Protein AF-0000000080637945 (afdb_homodimer)

Solvent-accessible surface area (backbone atoms only — not comparable to full-atom values): 37541 Å² total; per-residue (Å²): 130,79,84,75,46,53,35,55,42,44,23,30,28,34,64,36,84,63,43,62,73,50,48,47,57,48,37,59,76,71,64,58,49,29,37,31,33,24,21,35,56,74,67,50,78,71,34,56,73,58,54,52,39,52,51,52,31,41,75,72,66,32,45,71,47,82,44,69,45,76,71,74,32,26,49,65,58,32,46,51,48,24,52,53,35,57,74,68,57,45,57,30,29,37,10,40,20,42,52,42,21,34,21,36,31,46,43,22,25,31,38,70,70,47,82,78,57,56,51,39,35,18,57,94,70,28,88,51,76,72,86,36,58,56,48,52,31,36,24,30,50,30,55,38,15,68,13,48,49,27,17,29,54,21,67,31,37,42,82,51,99,86,33,42,59,33,35,41,64,34,85,53,47,35,26,58,26,24,38,49,25,23,74,58,34,33,80,53,50,44,71,58,43,34,22,23,39,34,27,13,51,45,36,20,54,28,13,51,52,13,72,46,43,44,74,66,37,41,24,36,18,47,46,20,31,34,34,30,44,71,13,46,66,51,33,37,76,44,32,70,75,36,53,69,35,36,38,34,27,37,49,17,5,39,29,16,8,44,17,34,60,27,14,30,47,16,47,50,58,31,41,31,43,64,48,42,24,73,32,87,52,58,63,25,48,45,30,44,64,40,38,28,54,53,45,43,52,49,52,51,52,36,60,77,69,63,41,62,71,60,41,51,50,38,13,50,50,16,33,29,31,63,66,57,78,64,95,65,86,63,54,43,63,43,26,26,55,47,42,48,50,50,38,59,75,58,62,63,72,73,46,57,87,47,76,66,44,68,69,52,27,47,55,49,29,73,66,46,39,50,84,18,29,74,64,85,77,55,47,68,56,48,17,49,53,50,46,72,38,67,130,80,85,75,46,53,36,57,41,43,24,30,28,33,63,37,84,64,42,61,73,49,48,48,57,48,37,60,76,71,64,59,49,28,36,31,35,24,22,34,57,75,68,49,78,70,36,56,73,56,52,52,39,52,52,53,32,40,74,70,67,31,45,71,47,82,46,69,44,74,71,75,33,27,48,66,58,32,46,50,47,24,52,53,34,58,72,69,54,46,56,30,31,37,11,40,20,43,52,44,22,34,22,36,33,46,44,22,25,31,36,70,69,48,83,78,59,58,51,37,35,17,57,94,70,29,89,51,77,73,87,37,56,55,48,52,31,38,25,32,50,28,55,37,16,69,14,48,50,27,17,29,53,22,67,31,36,42,81,51,100,86,32,41,59,34,36,40,64,33,86,52,47,34,26,56,25,25,38,48,24,23,74,57,35,33,80,52,49,46,70,57,44,33,23,22,39,34,27,10,51,45,36,19,53,28,12,52,51,13,72,47,42,44,75,65,37,40,25,35,17,47,47,19,32,34,34,30,46,70,14,46,63,52,32,38,75,44,33,70,73,34,54,68,35,38,37,35,29,38,49,15,4,40,30,16,9,44,17,33,61,28,13,32,48,16,46,51,59,30,42,30,43,65,47,42,24,73,33,89,50,57,64,26,50,45,29,44,63,39,38,29,56,53,45,4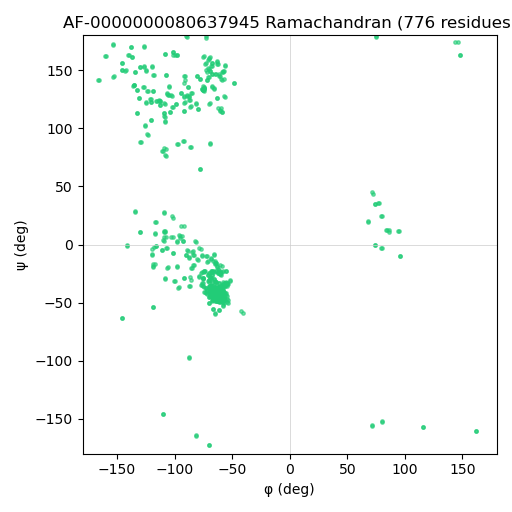4,51,48,51,52,51,36,60,76,69,64,41,62,71,61,41,51,50,37,13,51,51,16,33,30,30,63,66,55,78,62,95,66,86,62,55,41,64,44,27,26,52,48,42,47,50,49,38,59,74,57,63,62,72,72,46,57,89,47,76,67,44,70,68,52,26,48,55,48,29,72,64,46,38,49,85,16,28,73,63,86,77,53,48,69,58,47,18,50,53,50,46,73,39,66

pLDDT: mean 94.91, std 5.95, range [63.53, 98.94]

Nearest PDB structures (foldseek):
  5yvr-assembly1_A-2  TM=8.732E-01  e=3.210E-25  candidate division MSBL1 archaeon SCGC-AAA259E19
  5yvm-assembly1_A  TM=8.725E-01  e=4.340E-25  candidate division MSBL1 archaeon SCGC-AAA259E19
  6sci-assembly1_B  TM=8.553E-01  e=6.169E-25  Escherichia coli K-12
  6sci-assembly1_A  TM=8.808E-01  e=2.519E-24  Escherichia coli K-12
  8uhw-assembly1_E  TM=8.384E-01  e=1.005E-20  Acetivibrio thermocellus DSM 1313

Secondary structure (DSSP, 8-state):
-PPPPSB--B-EEEESTTGGGGHHHHHHHHT--EEEEEE-SHHHHT-HHHHHHHHHHHHTT-EEEEEE--SS--HHHHHHHHHHHHHHT-SEEEEEESHHHHHHHHHHHHHTTSSS-GGGGSTTT-S---------EEEEESSSSS-GGG-SEEEEEE-STT-EEEEEE-GGGS-SEEEE-GGGGTTS-HHHHHHHHHHHHHHHHHHHT-TT--HHHHHHHHHHHHHHHHHHHHHHHHTTT-HHHHHHHHHHHHHHHHHHHHH---HHHHHHHHHHHHSS--HHHHHHHHHHHHHHHHHHHHHHHT-HHHHHHHHHHHHHHH----SSPPPTTHHHHHHHHHHHHTT---SGGGT--HHHHHHHHHT---TT-SSPPPHHHHHHHHHTT-/-PPPPSB--B-EEEESTTGGGGHHHHHHHHT--EEEEEE-SHHHHT-HHHHHHHHHHHHTT-EEEEEE--SS--HHHHHHHHHHHHHHT-SEEEEEESHHHHHHHHHHHHHTTSSS-GGGGSTTT-S---------EEEEESSSSS-GGG-SEEEEEE-STT-EEEEEE-GGGS-SEEEE-GGGGTTS-HHHHHHHHHHHHHHHHHHHT-TT--HHHHHHHHHHHHHHHHHHHHHHHHTTT-HHHHHHHHHHHHHHHHHHHHH---HHHHHHHHHHHHSS--HHHHHHHHHHHHHHHHHHHHHHHT-HHHHHHHHHHHHHHH----SSPPPTTHHHHHHHHHHHHTT---SGGGT--HHHHHHHHHT---TT-SSPPPHHHHHHHHHTT-

Foldseek 3Di:
DDDADLFFDFAAEQADALSCLCVLVVCVVVVFQEEEEQEADPLVVPQVSVVVSVVVNVVVRHHYDYQHDDDAAALVSLVVSLVVCVVRVGQEYEFAEAQRRLLSSLSSQQVVVDPDTCQQCWPPRHDDHGPLHGHAYEYEYLAQAQLSLTAFWRWHWDADPPIFTTINGDSSSRHNYYYHHLSSNLPPALLRLLLRLLNLLQLLLFLCLFQSHDPVLVVLSLQLLLLSLPQSLVCSVPVNPCSPSSSSSNSSSNSSRSSCRNRNGFQQQLLLRVCVRHWVDDSSLSSLLLRLLVQVLLLVVCVVVVVVVSQQSLQSSLCSNNVDDDPDGGGSNSNSVSSVVSSVSSPRAFCVPTPQDLVNLLVSLVRGDGPGPNDDRDSVSSSVSNVVRD/DDDADLFFDFAAEQADALSCLCVLVVCVVVVFQEEEEQEADPLVVPQVSVVVSVVVNVVVRHHYDYDHDDDAAALVSLVVSLVVCVVRVGQEYEFAEAQRRLLSSLSSQQVVVDPDTCQQCWPPRHDDHGPLHGHAYEYEYLAQAQLSLTAFWRWHWDADPPIFTTINGDSNSRHNYYYHHLSSNLPPALLRLLLRLLNLLQLLLFLCLFQSHDPLLVVLSLQLLLLSLPQSLVCSVPVNPCSPSSSSSNSSSNSSRSSCRNRNGFQQQLLLRVCVRHWVDDSSLSSLLLRLLVQVLLLVVCVVVVVVVSQQSLQSSLCSNNVDDDPDGGGSNSNSVSSVVSSVSSPRAFCVPTPQDLVNLLVSLVRGDGPGPNDDRDSVSSSVSNVVRD

Radius of gyration: 26.05 Å; Cα contacts (8 Å, |Δi|>4): 1753; chains: 2; bounding box: 64×79×61 Å

Structure (mmCIF, N/CA/C/O backbone):
data_AF-0000000080637945-model_v1
#
loop_
_entity.id
_entity.type
_entity.pdbx_description
1 polymer 'Iron-containing alcohol dehydrogenase'
#
loop_
_atom_site.group_PDB
_atom_site.id
_atom_site.type_symbol
_atom_site.label_atom_id
_atom_site.label_alt_id
_atom_site.label_comp_id
_atom_site.label_asym_id
_atom_site.label_entity_id
_atom_site.label_seq_id
_atom_site.pdbx_PDB_ins_code
_atom_site.Cartn_x
_atom_site.Cartn_y
_atom_site.Cartn_z
_atom_site.occupancy
_atom_site.B_iso_or_equiv
_atom_site.auth_seq_id
_atom_site.auth_comp_id
_atom_site.auth_asym_id
_atom_site.auth_atom_id
_atom_site.pdbx_PDB_model_num
ATOM 1 N N . MET A 1 1 ? -9.68 14.914 -16.828 1 64.69 1 MET A N 1
ATOM 2 C CA . MET A 1 1 ? -9.297 14.484 -15.477 1 64.69 1 MET A CA 1
ATOM 3 C C . MET A 1 1 ? -8.594 13.133 -15.516 1 64.69 1 MET A C 1
ATOM 5 O O . MET A 1 1 ? -9.016 12.227 -16.234 1 64.69 1 MET A O 1
ATOM 9 N N . ALA A 1 2 ? -7.582 13.023 -14.758 1 72.81 2 ALA A N 1
ATOM 10 C CA . ALA A 1 2 ? -6.801 11.797 -14.719 1 72.81 2 ALA A CA 1
ATOM 11 C C . ALA A 1 2 ? -7.648 10.617 -14.25 1 72.81 2 ALA A C 1
ATOM 13 O O . ALA A 1 2 ? -8.57 10.789 -13.445 1 72.81 2 ALA A O 1
ATOM 14 N N . VAL A 1 3 ? -7.367 9.438 -14.82 1 85.81 3 VAL A N 1
ATOM 15 C CA . VAL A 1 3 ? -7.984 8.211 -14.32 1 85.81 3 VAL A CA 1
ATOM 16 C C . VAL A 1 3 ? -7.566 7.973 -12.875 1 85.81 3 VAL A C 1
ATOM 18 O O . VAL A 1 3 ? -6.375 7.867 -12.578 1 85.81 3 VAL A O 1
ATOM 21 N N . ARG A 1 4 ? -8.477 7.977 -11.984 1 89.5 4 ARG A N 1
ATOM 22 C CA . ARG A 1 4 ? -8.18 7.824 -10.562 1 89.5 4 ARG A CA 1
ATOM 23 C C . ARG A 1 4 ? -8.125 6.355 -10.172 1 89.5 4 ARG A C 1
ATOM 25 O O . ARG A 1 4 ? -9.078 5.605 -10.398 1 89.5 4 ARG A O 1
ATOM 32 N N . PRO A 1 5 ? -7.051 5.973 -9.609 1 96.56 5 PRO A N 1
ATOM 33 C CA . PRO A 1 5 ? -6.996 4.59 -9.125 1 96.56 5 PRO A CA 1
ATOM 34 C C . PRO A 1 5 ? -7.879 4.359 -7.906 1 96.56 5 PRO A C 1
ATOM 36 O O . PRO A 1 5 ? -8.172 5.301 -7.16 1 96.56 5 PRO A O 1
ATOM 39 N N . THR A 1 6 ? -8.352 3.135 -7.75 1 97 6 THR A N 1
ATOM 40 C CA . THR A 1 6 ? -9.062 2.734 -6.543 1 97 6 THR A CA 1
ATOM 41 C C . THR A 1 6 ? -8.148 2.816 -5.324 1 97 6 THR A C 1
ATOM 43 O O . THR A 1 6 ? -8.578 3.256 -4.254 1 97 6 THR A O 1
ATOM 46 N N . VAL A 1 7 ? -6.941 2.352 -5.438 1 97.12 7 VAL A N 1
ATOM 47 C CA . VAL A 1 7 ? -5.891 2.451 -4.426 1 97.12 7 VAL A CA 1
ATOM 48 C C . VAL A 1 7 ? -4.656 3.115 -5.027 1 97.12 7 VAL A C 1
ATOM 50 O O . VAL A 1 7 ? -4.102 2.631 -6.02 1 97.12 7 VAL A O 1
ATOM 53 N N . ALA A 1 8 ? -4.223 4.184 -4.473 1 96.88 8 ALA A N 1
ATOM 54 C CA . ALA A 1 8 ? -3.059 4.914 -4.965 1 96.88 8 ALA A CA 1
ATOM 55 C C . ALA A 1 8 ? -1.78 4.102 -4.77 1 96.88 8 ALA A C 1
ATOM 57 O O . ALA A 1 8 ? -1.726 3.217 -3.91 1 96.88 8 ALA A O 1
ATOM 58 N N . ARG A 1 9 ? -0.799 4.418 -5.586 1 97.12 9 ARG A N 1
ATOM 59 C CA . ARG A 1 9 ? 0.52 3.84 -5.352 1 97.12 9 ARG A CA 1
ATOM 60 C C . ARG A 1 9 ? 1.089 4.301 -4.012 1 97.12 9 ARG A C 1
ATOM 62 O O . ARG A 1 9 ? 0.652 5.312 -3.461 1 97.12 9 ARG A O 1
ATOM 69 N N . THR A 1 10 ? 1.975 3.578 -3.477 1 98.19 10 THR A N 1
ATOM 70 C CA . THR A 1 10 ? 2.68 3.957 -2.256 1 98.19 10 THR A CA 1
ATOM 71 C C . THR A 1 10 ? 4.184 4.055 -2.508 1 98.19 10 THR A C 1
ATOM 73 O O . THR A 1 10 ? 4.699 3.457 -3.455 1 98.19 10 THR A O 1
ATOM 76 N N . PRO A 1 11 ? 4.914 4.871 -1.753 1 98.06 11 PRO A N 1
ATOM 77 C CA . PRO A 1 11 ? 6.375 4.938 -1.888 1 98.06 11 PRO A CA 1
ATOM 78 C C . PRO A 1 11 ? 7.066 3.67 -1.393 1 98.06 11 PRO A C 1
ATOM 80 O O . PRO A 1 11 ? 6.445 2.84 -0.726 1 98.06 11 PRO A O 1
ATOM 83 N N . GLU A 1 12 ? 8.32 3.494 -1.839 1 97.5 12 GLU A N 1
ATOM 84 C CA . GLU A 1 12 ? 9.195 2.615 -1.062 1 97.5 12 GLU A CA 1
ATOM 85 C C . GLU A 1 12 ? 9.344 3.117 0.371 1 97.5 12 GLU A C 1
ATOM 87 O O . GLU A 1 12 ? 9.906 4.195 0.599 1 97.5 12 GLU A O 1
ATOM 92 N N . LEU A 1 13 ? 8.844 2.371 1.305 1 98.62 13 LEU A N 1
ATOM 93 C CA . LEU A 1 13 ? 8.859 2.83 2.689 1 98.62 13 LEU A CA 1
ATOM 94 C C . LEU A 1 13 ? 10.023 2.203 3.453 1 98.62 13 LEU A C 1
ATOM 96 O O . LEU A 1 13 ? 10.148 0.979 3.508 1 98.62 13 LEU A O 1
ATOM 100 N N . TYR A 1 14 ? 10.859 3.004 3.959 1 98.44 14 TYR A N 1
ATOM 101 C CA . TYR A 1 14 ? 11.883 2.619 4.922 1 98.44 14 TYR A CA 1
ATOM 102 C C . TYR A 1 14 ? 11.508 3.062 6.328 1 98.44 14 TYR A C 1
ATOM 104 O O . TYR A 1 14 ? 11.461 4.258 6.621 1 98.44 14 TYR A O 1
ATOM 112 N N . ALA A 1 15 ? 11.266 2.131 7.199 1 98.56 15 ALA A N 1
ATOM 113 C CA . ALA A 1 15 ? 10.719 2.459 8.516 1 98.56 15 ALA A CA 1
ATOM 114 C C . ALA A 1 15 ? 11.492 1.744 9.617 1 98.56 15 ALA A C 1
ATOM 116 O O . ALA A 1 15 ? 11.805 0.558 9.5 1 98.56 15 ALA A O 1
ATOM 117 N N . GLY A 1 16 ? 11.836 2.482 10.625 1 97.88 16 GLY A N 1
ATOM 118 C CA . GLY A 1 16 ? 12.516 1.916 11.773 1 97.88 16 GLY A CA 1
ATOM 119 C C . GLY A 1 16 ? 13.484 2.881 12.43 1 97.88 16 GLY A C 1
ATOM 120 O O . GLY A 1 16 ? 13.844 3.9 11.836 1 97.88 16 GLY A O 1
ATOM 121 N N . GLU A 1 17 ? 13.867 2.553 13.672 1 97.31 17 GLU A N 1
ATOM 122 C CA . GLU A 1 17 ? 14.82 3.373 14.414 1 97.31 17 GLU A CA 1
ATOM 123 C C . GLU A 1 17 ? 16.156 3.459 13.68 1 97.31 17 GLU A C 1
ATOM 125 O O . GLU A 1 17 ? 16.797 2.438 13.43 1 97.31 17 GLU A O 1
ATOM 130 N N . GLY A 1 18 ? 16.516 4.641 13.25 1 97.12 18 GLY A N 1
ATOM 131 C CA . GLY A 1 18 ? 17.797 4.871 12.609 1 97.12 18 GLY A CA 1
ATOM 132 C C . GLY A 1 18 ? 17.797 4.547 11.133 1 97.12 18 GLY A C 1
ATOM 133 O O . GLY A 1 18 ? 18.859 4.531 10.492 1 97.12 18 GLY A O 1
ATOM 134 N N . VAL A 1 19 ? 16.672 4.367 10.602 1 97.56 19 VAL A N 1
ATOM 135 C CA . VAL A 1 19 ? 16.562 3.855 9.242 1 97.56 19 VAL A CA 1
ATOM 136 C C . VAL A 1 19 ? 17.094 4.891 8.258 1 97.56 19 VAL A C 1
ATOM 138 O O . VAL A 1 19 ? 17.531 4.543 7.156 1 97.56 19 VAL A O 1
ATOM 141 N N . PHE A 1 20 ? 17.125 6.168 8.594 1 97.44 20 PHE A N 1
ATOM 142 C CA . PHE A 1 20 ? 17.594 7.211 7.684 1 97.44 20 PHE A CA 1
ATOM 143 C C . PHE A 1 20 ? 19.062 7.031 7.363 1 97.44 20 PHE A C 1
ATOM 145 O O . PHE A 1 20 ? 19.562 7.598 6.391 1 97.44 20 PHE A O 1
ATOM 152 N N . ASP A 1 21 ? 19.781 6.238 8.133 1 96.38 21 ASP A N 1
ATOM 153 C CA . ASP A 1 21 ? 21.188 5.922 7.879 1 96.38 21 ASP A CA 1
ATOM 154 C C . ASP A 1 21 ? 21.359 5.238 6.523 1 96.38 21 ASP A C 1
ATOM 156 O O . ASP A 1 21 ? 22.453 5.188 5.98 1 96.38 21 ASP A O 1
ATOM 160 N N . LEU A 1 22 ? 20.297 4.73 5.98 1 97 22 LEU A N 1
ATOM 161 C CA . LEU A 1 22 ? 20.328 4.051 4.691 1 97 22 LEU A CA 1
ATOM 162 C C . LEU A 1 22 ? 20.328 5.059 3.545 1 97 22 LEU A C 1
ATOM 164 O O . LEU A 1 22 ? 20.594 4.699 2.395 1 97 22 LEU A O 1
ATOM 168 N N . PHE A 1 23 ? 20.031 6.34 3.816 1 97.75 23 PHE A N 1
ATOM 169 C CA . PHE A 1 23 ? 19.781 7.344 2.787 1 97.75 23 PHE A CA 1
ATOM 170 C C . PHE A 1 23 ? 21 7.508 1.889 1 97.75 23 PHE A C 1
ATOM 172 O O . PHE A 1 23 ? 20.875 7.512 0.662 1 97.75 23 PHE A O 1
ATOM 179 N N . PRO A 1 24 ? 22.266 7.617 2.43 1 97.88 24 PRO A N 1
ATOM 180 C CA . PRO A 1 24 ? 23.422 7.746 1.552 1 97.88 24 PRO A CA 1
ATOM 181 C C . PRO A 1 24 ? 23.562 6.578 0.581 1 97.88 24 PRO A C 1
ATOM 183 O O . PRO A 1 24 ? 23.922 6.777 -0.583 1 97.88 24 PRO A O 1
ATOM 186 N N . ARG A 1 25 ? 23.281 5.398 1.055 1 96.56 25 ARG A N 1
ATOM 187 C CA . ARG A 1 25 ? 23.359 4.223 0.193 1 96.56 25 ARG A CA 1
ATOM 188 C C . ARG A 1 25 ? 22.312 4.293 -0.915 1 96.56 25 ARG A C 1
ATOM 190 O O . ARG A 1 25 ? 22.578 3.902 -2.053 1 96.56 25 ARG A O 1
ATOM 197 N N . LEU A 1 26 ? 21.094 4.711 -0.559 1 96.5 26 LEU A N 1
ATOM 198 C CA . LEU A 1 26 ? 20.047 4.871 -1.56 1 96.5 26 LEU A CA 1
ATOM 199 C C . LEU A 1 26 ? 20.469 5.879 -2.627 1 96.5 26 LEU A C 1
ATOM 201 O O . LEU A 1 26 ? 20.25 5.648 -3.82 1 96.5 26 LEU A O 1
ATOM 205 N N . VAL A 1 27 ? 21.047 6.996 -2.195 1 97.44 27 VAL A N 1
ATOM 206 C CA . VAL A 1 27 ? 21.516 8.031 -3.107 1 97.44 27 VAL A CA 1
ATOM 207 C C . VAL A 1 27 ? 22.531 7.441 -4.082 1 97.44 27 VAL A C 1
ATOM 209 O O . VAL A 1 27 ? 22.453 7.676 -5.289 1 97.44 27 VAL A O 1
ATOM 212 N N . ALA A 1 28 ? 23.422 6.691 -3.564 1 95.69 28 ALA A N 1
ATOM 213 C CA . ALA A 1 28 ? 24.453 6.059 -4.383 1 95.69 28 ALA A CA 1
ATOM 214 C C . ALA A 1 28 ? 23.828 5.078 -5.379 1 95.69 28 ALA A C 1
ATOM 216 O O . ALA A 1 28 ? 24.188 5.07 -6.555 1 95.69 28 ALA A O 1
ATOM 217 N N . GLU A 1 29 ? 22.953 4.25 -4.879 1 93.25 29 GLU A N 1
ATOM 218 C CA . GLU A 1 29 ? 22.297 3.238 -5.703 1 93.25 29 GLU A CA 1
ATOM 219 C C . GLU A 1 29 ? 21.531 3.875 -6.859 1 93.25 29 GLU A C 1
ATOM 221 O O . GLU A 1 29 ? 21.516 3.34 -7.969 1 93.25 29 GLU A O 1
ATOM 226 N N . ARG A 1 30 ? 20.875 5.055 -6.598 1 93.62 30 ARG A N 1
ATOM 227 C CA . ARG A 1 30 ? 20.062 5.727 -7.605 1 93.62 30 ARG A CA 1
ATOM 228 C C . ARG A 1 30 ? 20.922 6.582 -8.523 1 93.62 30 ARG A C 1
ATOM 230 O O . ARG A 1 30 ? 20.453 7.043 -9.57 1 93.62 30 ARG A O 1
ATOM 237 N N . GLY A 1 31 ? 22.109 6.879 -8.117 1 94.56 31 GLY A N 1
ATOM 238 C CA . GLY A 1 31 ? 23.031 7.652 -8.922 1 94.56 31 GLY A CA 1
ATOM 239 C C . GLY A 1 31 ? 22.75 9.141 -8.891 1 94.56 31 GLY A C 1
ATOM 240 O O . GLY A 1 31 ? 23.078 9.859 -9.844 1 94.56 31 GLY A O 1
ATOM 241 N N . TRP A 1 32 ? 22.109 9.617 -7.836 1 96.94 32 TRP A N 1
ATOM 242 C CA . TRP A 1 32 ? 21.828 11.039 -7.715 1 96.94 32 TRP A CA 1
ATOM 243 C C . TRP A 1 32 ? 23.094 11.82 -7.367 1 96.94 32 TRP A C 1
ATOM 245 O O . TRP A 1 32 ? 23.859 11.414 -6.48 1 96.94 32 TRP A O 1
ATOM 255 N N . ARG A 1 33 ? 23.375 12.938 -8.039 1 98 33 ARG A N 1
ATOM 256 C CA . ARG A 1 33 ? 24.578 13.727 -7.809 1 98 33 ARG A CA 1
ATOM 257 C C . ARG A 1 33 ? 24.219 15.141 -7.348 1 98 33 ARG A C 1
ATOM 259 O O . ARG A 1 33 ? 25.062 15.844 -6.785 1 98 33 ARG A O 1
ATOM 266 N N . ARG A 1 34 ? 22.984 15.625 -7.57 1 98.69 34 ARG A N 1
ATOM 267 C CA . ARG A 1 34 ? 22.516 16.953 -7.191 1 98.69 34 ARG A CA 1
ATOM 268 C C . ARG A 1 34 ? 21.156 16.875 -6.484 1 98.69 34 ARG A C 1
ATOM 270 O O . ARG A 1 34 ? 20.156 16.547 -7.105 1 98.69 34 ARG A O 1
ATOM 277 N N . ILE A 1 35 ? 21.172 17.219 -5.219 1 98.69 35 ILE A N 1
ATOM 278 C CA . ILE A 1 35 ? 20 17.062 -4.375 1 98.69 35 ILE A CA 1
ATOM 279 C C . ILE A 1 35 ? 19.469 18.438 -3.979 1 98.69 35 ILE A C 1
ATOM 281 O O . ILE A 1 35 ? 20.219 19.266 -3.441 1 98.69 35 ILE A O 1
ATOM 285 N N . PHE A 1 36 ? 18.203 18.703 -4.285 1 98.88 36 PHE A N 1
ATOM 286 C CA . PHE A 1 36 ? 17.5 19.875 -3.75 1 98.88 36 PHE A CA 1
ATOM 287 C C . PHE A 1 36 ? 16.781 19.516 -2.457 1 98.88 36 PHE A C 1
ATOM 289 O O . PHE A 1 36 ? 15.805 18.766 -2.469 1 98.88 36 PHE A O 1
ATOM 296 N N . LEU A 1 37 ? 17.219 20.125 -1.347 1 98.5 37 LEU A N 1
ATOM 297 C CA . LEU A 1 37 ? 16.797 19.719 -0.01 1 98.5 37 LEU A CA 1
ATOM 298 C C . LEU A 1 37 ? 15.859 20.75 0.604 1 98.5 37 LEU A C 1
ATOM 300 O O . LEU A 1 37 ? 16.297 21.828 1.021 1 98.5 37 LEU A O 1
ATOM 304 N N . CYS A 1 38 ? 14.578 20.406 0.664 1 98.25 38 CYS A N 1
ATOM 305 C CA . CYS A 1 38 ? 13.602 21.234 1.367 1 98.25 38 CYS A CA 1
ATOM 306 C C . CYS A 1 38 ? 13.562 20.891 2.852 1 98.25 38 CYS A C 1
ATOM 308 O O . CYS A 1 38 ? 13.438 19.719 3.221 1 98.25 38 CYS A O 1
ATOM 310 N N . THR A 1 39 ? 13.648 21.891 3.729 1 96.69 39 THR A N 1
ATOM 311 C CA . THR A 1 39 ? 13.695 21.641 5.164 1 96.69 39 THR A CA 1
ATOM 312 C C . THR A 1 39 ? 12.844 22.656 5.922 1 96.69 39 THR A C 1
ATOM 314 O O . THR A 1 39 ? 12.445 23.672 5.367 1 96.69 39 THR A O 1
ATOM 317 N N . GLY A 1 40 ? 12.586 22.266 7.137 1 90.19 40 GLY A N 1
ATOM 318 C CA . GLY A 1 40 ? 12.141 23.297 8.047 1 90.19 40 GLY A CA 1
ATOM 319 C C . GLY A 1 40 ? 13.234 24.281 8.422 1 90.19 40 GLY A C 1
ATOM 320 O O . GLY A 1 40 ? 14.352 24.203 7.906 1 90.19 40 GLY A O 1
ATOM 321 N N . MET A 1 41 ? 12.953 25.109 9.305 1 86.19 41 MET A N 1
ATOM 322 C CA . MET A 1 41 ? 13.906 26.141 9.695 1 86.19 41 MET A CA 1
ATOM 323 C C . MET A 1 41 ? 14.844 25.641 10.789 1 86.19 41 MET A C 1
ATOM 325 O O . MET A 1 41 ? 15.688 24.766 10.547 1 86.19 41 MET A O 1
ATOM 329 N N . SER A 1 42 ? 14.578 25.938 11.992 1 74.69 42 SER A N 1
ATOM 330 C CA . SER A 1 42 ? 15.508 25.672 13.086 1 74.69 42 SER A CA 1
ATOM 331 C C . SER A 1 42 ? 15.508 24.203 13.461 1 74.69 42 SER A C 1
ATOM 333 O O . SER A 1 42 ? 16.531 23.672 13.898 1 74.69 42 SER A O 1
ATOM 335 N N . SER A 1 43 ? 14.516 23.547 13.188 1 75 43 SER A N 1
ATOM 336 C CA . SER A 1 43 ? 14.422 22.156 13.586 1 75 43 SER A CA 1
ATOM 337 C C . SER A 1 43 ? 15.383 21.281 12.773 1 75 43 SER A C 1
ATOM 339 O O . SER A 1 43 ? 15.867 20.266 13.266 1 75 43 SER A O 1
ATOM 341 N N . PHE A 1 44 ? 15.68 21.75 11.68 1 81.12 44 PHE A N 1
ATOM 342 C CA . PHE A 1 44 ? 16.547 21 10.781 1 81.12 44 PHE A CA 1
ATOM 343 C C . PHE A 1 44 ? 17.969 20.922 11.32 1 81.12 44 PHE A C 1
ATOM 345 O O . PHE A 1 44 ? 18.609 19.875 11.266 1 81.12 44 PHE A O 1
ATOM 352 N N . ASP A 1 45 ? 18.391 21.969 11.914 1 81.56 45 ASP A N 1
ATOM 353 C CA . ASP A 1 45 ? 19.766 22.047 12.383 1 81.56 45 ASP A CA 1
ATOM 354 C C . ASP A 1 45 ? 20.016 21.078 13.531 1 81.56 45 ASP A C 1
ATOM 356 O O . ASP A 1 45 ? 21.141 20.625 13.727 1 81.56 45 ASP A O 1
ATOM 360 N N . GLY A 1 46 ? 19 20.703 14.195 1 83.12 46 GLY A N 1
ATOM 361 C CA . GLY A 1 46 ? 19.125 19.828 15.344 1 83.12 46 GLY A CA 1
ATOM 362 C C . GLY A 1 46 ? 18.969 18.359 14.992 1 83.12 46 GLY A C 1
ATOM 363 O O . GLY A 1 46 ? 19.125 17.484 15.852 1 83.12 46 GLY A O 1
ATOM 364 N N . LEU A 1 47 ? 18.812 18.094 13.773 1 91.5 47 LEU A N 1
ATOM 365 C CA . LEU A 1 47 ? 18.609 16.703 13.352 1 91.5 47 LEU A CA 1
ATOM 366 C C . LEU A 1 47 ? 19.922 16.047 12.977 1 91.5 47 LEU A C 1
ATOM 368 O O . LEU A 1 47 ? 20.25 15.922 11.789 1 91.5 47 LEU A O 1
ATOM 372 N N . GLU A 1 48 ? 20.562 15.484 13.867 1 89.81 48 GLU A N 1
ATOM 373 C CA . GLU A 1 48 ? 21.922 14.969 13.711 1 89.81 48 GLU A CA 1
ATOM 374 C C . GLU A 1 48 ? 21.969 13.859 12.664 1 89.81 48 GLU A C 1
ATOM 376 O O . GLU A 1 48 ? 22.891 13.812 11.844 1 89.81 48 GLU A O 1
ATOM 381 N N . PRO A 1 49 ? 20.984 12.938 12.711 1 92.12 49 PRO A N 1
ATOM 382 C CA . PRO A 1 49 ? 21.031 11.891 11.688 1 92.12 49 PRO A CA 1
ATOM 383 C C . PRO A 1 49 ? 21.016 12.461 10.266 1 92.12 49 PRO A C 1
ATOM 385 O O . PRO A 1 49 ? 21.672 11.906 9.375 1 92.12 49 PRO A O 1
ATOM 388 N N . VAL A 1 50 ? 20.328 13.523 10.07 1 94.5 50 VAL A N 1
ATOM 389 C CA . VAL A 1 50 ? 20.25 14.141 8.75 1 94.5 50 VAL A CA 1
ATOM 390 C C . VAL A 1 50 ? 21.578 14.82 8.422 1 94.5 50 VAL A C 1
ATOM 392 O O . VAL A 1 50 ? 22.078 14.695 7.305 1 94.5 50 VAL A O 1
ATOM 395 N N . GLN A 1 51 ? 22.125 15.484 9.406 1 94.56 51 GLN A N 1
ATOM 396 C CA . GLN A 1 51 ? 23.406 16.156 9.203 1 94.56 51 GLN A CA 1
ATOM 397 C C . GLN A 1 51 ? 24.5 15.148 8.844 1 94.56 51 GLN A C 1
ATOM 399 O O . GLN A 1 51 ? 25.312 15.391 7.957 1 94.56 51 GLN A O 1
ATOM 404 N N . GLU A 1 52 ? 24.5 14.062 9.531 1 95.38 52 GLU A N 1
ATOM 405 C CA . GLU A 1 52 ? 25.484 13.016 9.281 1 95.38 52 GLU A CA 1
ATOM 406 C C . GLU A 1 52 ? 25.344 12.453 7.867 1 95.38 52 GLU A C 1
ATOM 408 O O . GLU A 1 52 ? 26.328 12.227 7.176 1 95.38 52 GLU A O 1
ATOM 413 N N . ALA A 1 53 ? 24.125 12.188 7.48 1 96 53 ALA A N 1
ATOM 414 C CA . ALA A 1 53 ? 23.859 11.672 6.141 1 96 53 ALA A CA 1
ATOM 415 C C . ALA A 1 53 ? 24.344 12.648 5.074 1 96 53 ALA A C 1
ATOM 417 O O . ALA A 1 53 ? 24.891 12.242 4.055 1 96 53 ALA A O 1
ATOM 418 N N . LEU A 1 54 ? 24.094 13.938 5.301 1 95.69 54 LEU A N 1
ATOM 419 C CA . LEU A 1 54 ? 24.484 14.961 4.34 1 95.69 54 LEU A CA 1
ATOM 420 C C . LEU A 1 54 ? 26 15.047 4.227 1 95.69 54 LEU A C 1
ATOM 422 O O . LEU A 1 54 ? 26.531 15.203 3.125 1 95.69 54 LEU A O 1
ATOM 426 N N . ARG A 1 55 ? 26.688 14.914 5.348 1 96.38 55 ARG A N 1
ATOM 427 C CA . ARG A 1 55 ? 28.141 14.898 5.316 1 96.38 55 ARG A CA 1
ATOM 428 C C . ARG A 1 55 ? 28.656 13.711 4.52 1 96.38 55 ARG A C 1
ATOM 430 O O . ARG A 1 55 ? 29.609 13.844 3.736 1 96.38 55 ARG A O 1
ATOM 437 N N . GLU A 1 56 ? 28.031 12.625 4.738 1 96.94 56 GLU A N 1
ATOM 438 C CA . GLU A 1 56 ? 28.438 11.406 4.047 1 96.94 56 GLU A CA 1
ATOM 439 C C . GLU A 1 56 ? 28.25 11.531 2.539 1 96.94 56 GLU A C 1
ATOM 441 O O . GLU A 1 56 ? 29.125 11.156 1.759 1 96.94 56 GLU A O 1
ATOM 446 N N . ILE A 1 57 ? 27.125 12.047 2.104 1 97 57 ILE A N 1
ATOM 447 C CA . ILE A 1 57 ? 26.875 12.133 0.668 1 97 57 ILE A CA 1
ATOM 448 C C . ILE A 1 57 ? 27.797 13.188 0.05 1 97 57 ILE A C 1
ATOM 450 O O . ILE A 1 57 ? 28.234 13.047 -1.096 1 97 57 ILE A O 1
ATOM 454 N N . GLU A 1 58 ? 28.094 14.211 0.825 1 96.69 58 GLU A N 1
ATOM 455 C CA . GLU A 1 58 ? 29.047 15.211 0.354 1 96.69 58 GLU A CA 1
ATOM 456 C C . GLU A 1 58 ? 30.438 14.602 0.129 1 96.69 58 GLU A C 1
ATOM 458 O O . GLU A 1 58 ? 31.094 14.891 -0.871 1 96.69 58 GLU A O 1
ATOM 463 N N . ARG A 1 59 ? 30.812 13.805 0.987 1 96.88 59 ARG A N 1
ATOM 464 C CA . ARG A 1 59 ? 32.094 13.133 0.882 1 96.88 59 ARG A CA 1
ATOM 465 C C . ARG A 1 59 ? 32.156 12.242 -0.358 1 96.88 59 ARG A C 1
ATOM 467 O O . ARG A 1 59 ? 33.219 12.031 -0.926 1 96.88 59 ARG A O 1
ATOM 474 N N . ASN A 1 60 ? 31.016 11.875 -0.751 1 96.62 60 ASN A N 1
ATOM 475 C CA . ASN A 1 60 ? 30.922 11 -1.918 1 96.62 60 ASN A CA 1
ATOM 476 C C . ASN A 1 60 ? 30.688 11.797 -3.197 1 96.62 60 ASN A C 1
ATOM 478 O O . ASN A 1 60 ? 30.328 11.227 -4.23 1 96.62 60 ASN A O 1
ATOM 482 N N . GLY A 1 61 ? 30.719 13.102 -3.129 1 97.75 61 GLY A N 1
ATOM 483 C CA . GLY A 1 61 ? 30.703 13.945 -4.312 1 97.75 61 GLY A CA 1
ATOM 484 C C . GLY A 1 61 ? 29.312 14.414 -4.695 1 97.75 61 GLY A C 1
ATOM 485 O O . GLY A 1 61 ? 29.094 14.883 -5.812 1 97.75 61 GLY A O 1
ATOM 486 N N . VAL A 1 62 ? 28.391 14.219 -3.822 1 98.38 62 VAL A N 1
ATOM 487 C CA . VAL A 1 62 ? 27.031 14.648 -4.086 1 98.38 62 VAL A CA 1
ATOM 488 C C . VAL A 1 62 ? 26.844 16.094 -3.613 1 98.38 62 VAL A C 1
ATOM 490 O O . VAL A 1 62 ? 27.203 16.438 -2.486 1 98.38 62 VAL A O 1
ATOM 493 N N . GLU A 1 63 ? 26.328 16.953 -4.484 1 98.31 63 GLU A N 1
ATOM 494 C CA . GLU A 1 63 ? 26.016 18.328 -4.145 1 98.31 63 GLU A CA 1
ATOM 495 C C . GLU A 1 63 ? 24.578 18.469 -3.656 1 98.31 63 GLU A C 1
ATOM 497 O O . GLU A 1 63 ? 23.703 17.719 -4.098 1 98.31 63 GLU A O 1
ATOM 502 N N . TRP A 1 64 ? 24.391 19.359 -2.732 1 97.69 64 TRP A N 1
ATOM 503 C CA . TRP A 1 64 ? 23.031 19.625 -2.299 1 97.69 64 TRP A CA 1
ATOM 504 C C . TRP A 1 64 ? 22.844 21.094 -1.933 1 97.69 64 TRP A C 1
ATOM 506 O O . TRP A 1 64 ? 23.812 21.766 -1.58 1 97.69 64 TRP A O 1
ATOM 516 N N . GLU A 1 65 ? 21.656 21.609 -2.113 1 97.88 65 GLU A N 1
ATOM 517 C CA . GLU A 1 65 ? 21.25 22.953 -1.736 1 97.88 65 GLU A CA 1
ATOM 518 C C . GLU A 1 65 ? 20.047 22.938 -0.808 1 97.88 65 GLU A C 1
ATOM 520 O O . GLU A 1 65 ? 19.047 22.266 -1.086 1 97.88 65 GLU A O 1
ATOM 525 N N . ARG A 1 66 ? 20.156 23.703 0.263 1 97.25 66 ARG A N 1
ATOM 526 C CA . ARG A 1 66 ? 19.062 23.766 1.229 1 97.25 66 ARG A CA 1
ATOM 527 C C . ARG A 1 66 ? 18.062 24.859 0.846 1 97.25 66 ARG A C 1
ATOM 529 O O . ARG A 1 66 ? 18.453 25.953 0.455 1 97.25 66 ARG A O 1
ATOM 536 N N . TYR A 1 67 ? 16.797 24.516 0.938 1 97.44 67 TYR A N 1
ATOM 537 C CA . TYR A 1 67 ? 15.695 25.453 0.785 1 97.44 67 TYR A CA 1
ATOM 538 C C . TYR A 1 67 ? 14.797 25.453 2.014 1 97.44 67 TYR A C 1
ATOM 540 O O . TYR A 1 67 ? 13.859 24.656 2.096 1 97.44 67 TYR A O 1
ATOM 548 N N . PRO A 1 68 ? 14.992 26.344 2.979 1 96 68 PRO A N 1
ATOM 549 C CA . PRO A 1 68 ? 14.188 26.375 4.203 1 96 68 PRO A CA 1
ATOM 550 C C . PRO A 1 68 ? 12.781 26.938 3.973 1 96 68 PRO A C 1
ATOM 552 O O . PRO A 1 68 ? 12.625 27.938 3.268 1 96 68 PRO A O 1
ATOM 555 N N . ILE A 1 69 ? 11.852 26.234 4.48 1 93 69 ILE A N 1
ATOM 556 C CA . ILE A 1 69 ? 10.453 26.625 4.328 1 93 69 ILE A CA 1
ATOM 557 C C . ILE A 1 69 ? 9.922 27.188 5.641 1 93 69 ILE A C 1
ATOM 559 O O . ILE A 1 69 ? 10.062 26.578 6.695 1 93 69 ILE A O 1
ATOM 563 N N . HIS A 1 70 ? 9.328 28.391 5.488 1 84 70 HIS A N 1
ATOM 564 C CA . HIS A 1 70 ? 8.734 29.047 6.652 1 84 70 HIS A CA 1
ATOM 565 C C . HIS A 1 70 ? 7.211 29.031 6.582 1 84 70 HIS A C 1
ATOM 567 O O . HIS A 1 70 ? 6.625 29.547 5.633 1 84 70 HIS A O 1
ATOM 573 N N . GLY A 1 71 ? 6.559 28.469 7.523 1 79.5 71 GLY A N 1
ATOM 574 C CA . GLY A 1 71 ? 5.105 28.516 7.598 1 79.5 71 GLY A CA 1
ATOM 575 C C . GLY A 1 71 ? 4.426 27.672 6.539 1 79.5 71 GLY A C 1
ATOM 576 O O . GLY A 1 71 ? 4.973 26.656 6.102 1 79.5 71 GLY A O 1
ATOM 577 N N . GLU A 1 72 ? 3.174 28.047 6.203 1 83.12 72 GLU A N 1
ATOM 578 C CA . GLU A 1 72 ? 2.404 27.344 5.184 1 83.12 72 GLU A CA 1
ATOM 579 C C . GLU A 1 72 ? 2.902 27.672 3.781 1 83.12 72 GLU A C 1
ATOM 581 O O . GLU A 1 72 ? 3.193 28.844 3.484 1 83.12 72 GLU A O 1
ATOM 586 N N . PRO A 1 73 ? 3.031 26.688 2.967 1 90.19 73 PRO A N 1
ATOM 587 C CA . PRO A 1 73 ? 3.59 26.969 1.641 1 90.19 73 PRO A CA 1
ATOM 588 C C . PRO A 1 73 ? 2.6 27.688 0.722 1 90.19 73 PRO A C 1
ATOM 590 O O . PRO A 1 73 ? 1.426 27.312 0.662 1 90.19 73 PRO A O 1
ATOM 593 N N . SER A 1 74 ? 3.072 28.688 0.051 1 92.94 74 SER A N 1
ATOM 594 C CA . SER A 1 74 ? 2.334 29.438 -0.96 1 92.94 74 SER A CA 1
ATOM 595 C C . SER A 1 74 ? 2.855 29.141 -2.361 1 92.94 74 SER A C 1
ATOM 597 O O . SER A 1 74 ? 3.943 28.578 -2.518 1 92.94 74 SER A O 1
ATOM 599 N N . PRO A 1 75 ? 2.043 29.5 -3.355 1 95.69 75 PRO A N 1
ATOM 600 C CA . PRO A 1 75 ? 2.541 29.328 -4.723 1 95.69 75 PRO A CA 1
ATOM 601 C C . PRO A 1 75 ? 3.854 30.062 -4.965 1 95.69 75 PRO A C 1
ATOM 603 O O . PRO A 1 75 ? 4.723 29.562 -5.688 1 95.69 75 PRO A O 1
ATOM 606 N N . GLN A 1 76 ? 4.055 31.188 -4.328 1 95.31 76 GLN A N 1
ATOM 607 C CA . GLN A 1 76 ? 5.273 31.969 -4.504 1 95.31 76 GLN A CA 1
ATOM 608 C C . GLN A 1 76 ? 6.488 31.234 -3.953 1 95.31 76 GLN A C 1
ATOM 610 O O . GLN A 1 76 ? 7.551 31.219 -4.574 1 95.31 76 GLN A O 1
ATOM 615 N N . VAL A 1 77 ? 6.297 30.656 -2.82 1 96.19 77 VAL A N 1
ATOM 616 C CA . VAL A 1 77 ? 7.367 29.875 -2.203 1 96.19 77 VAL A CA 1
ATOM 617 C C . VAL A 1 77 ? 7.742 28.703 -3.109 1 96.19 77 VAL A C 1
ATOM 619 O O . VAL A 1 77 ? 8.93 28.422 -3.314 1 96.19 77 VAL A O 1
ATOM 622 N N . VAL A 1 78 ? 6.758 28.047 -3.656 1 98.12 78 VAL A N 1
ATOM 623 C CA . VAL A 1 78 ? 6.984 26.906 -4.531 1 98.12 78 VAL A CA 1
ATOM 624 C C . VAL A 1 78 ? 7.684 27.359 -5.809 1 98.12 78 VAL A C 1
ATOM 626 O O . VAL A 1 78 ? 8.656 26.75 -6.246 1 98.12 78 VAL A O 1
ATOM 629 N N . ASP A 1 79 ? 7.207 28.469 -6.398 1 98.31 79 ASP A N 1
ATOM 630 C CA . ASP A 1 79 ? 7.793 28.969 -7.641 1 98.31 79 ASP A CA 1
ATOM 631 C C . ASP A 1 79 ? 9.258 29.344 -7.445 1 98.31 79 ASP A C 1
ATOM 633 O O . ASP A 1 79 ? 10.086 29.094 -8.328 1 98.31 79 ASP A O 1
ATOM 637 N N . GLU A 1 80 ? 9.555 29.922 -6.344 1 98.12 80 GLU A N 1
ATOM 638 C CA . GLU A 1 80 ? 10.945 30.234 -6.016 1 98.12 80 GLU A CA 1
ATOM 639 C C . GLU A 1 80 ? 11.773 28.953 -5.883 1 98.12 80 GLU A C 1
ATOM 641 O O . GLU A 1 80 ? 12.906 28.891 -6.375 1 98.12 80 GLU A O 1
ATOM 646 N N . GLY A 1 81 ? 11.266 28 -5.176 1 98.5 81 GLY A N 1
ATOM 647 C CA . GLY A 1 81 ? 11.938 26.719 -5.066 1 98.5 81 GLY A CA 1
ATOM 648 C C . GLY A 1 81 ? 12.195 26.062 -6.406 1 98.5 81 GLY A C 1
ATOM 649 O O . GLY A 1 81 ? 13.273 25.5 -6.637 1 98.5 81 GLY A O 1
ATOM 650 N N . VAL A 1 82 ? 11.234 26.125 -7.277 1 98.75 82 VAL A N 1
ATOM 651 C CA . VAL A 1 82 ? 11.352 25.562 -8.617 1 98.75 82 VAL A CA 1
ATOM 652 C C . VAL A 1 82 ? 12.5 26.25 -9.367 1 98.75 82 VAL A C 1
ATOM 654 O O . VAL A 1 82 ? 13.312 25.578 -10.008 1 98.75 82 VAL A O 1
ATOM 657 N N . ARG A 1 83 ? 12.508 27.531 -9.297 1 98.56 83 ARG A N 1
ATOM 658 C CA . ARG A 1 83 ? 13.57 28.281 -9.953 1 98.56 83 ARG A CA 1
ATOM 659 C C . ARG A 1 83 ? 14.945 27.844 -9.453 1 98.56 83 ARG A C 1
ATOM 661 O O . ARG A 1 83 ? 15.844 27.578 -10.258 1 98.56 83 ARG A O 1
ATOM 668 N N . ARG A 1 84 ? 15.102 27.75 -8.195 1 98.62 84 ARG A N 1
ATOM 669 C CA . ARG A 1 84 ? 16.391 27.391 -7.594 1 98.62 84 ARG A CA 1
ATOM 670 C C . ARG A 1 84 ? 16.766 25.953 -7.945 1 98.62 84 ARG A C 1
ATOM 672 O O . ARG A 1 84 ? 17.922 25.672 -8.25 1 98.62 84 ARG A O 1
ATOM 679 N N . ALA A 1 85 ? 15.82 25.078 -7.824 1 98.81 85 ALA A N 1
ATOM 680 C CA . ALA A 1 85 ? 16.062 23.672 -8.172 1 98.81 85 ALA A CA 1
ATOM 681 C C . ALA A 1 85 ? 16.5 23.547 -9.633 1 98.81 85 ALA A C 1
ATOM 683 O O . ALA A 1 85 ? 17.375 22.75 -9.961 1 98.81 85 ALA A O 1
ATOM 684 N N . ARG A 1 86 ? 15.828 24.281 -10.516 1 98.5 86 ARG A N 1
ATOM 685 C CA . ARG A 1 86 ? 16.172 24.281 -11.93 1 98.5 86 ARG A CA 1
ATOM 686 C C . ARG A 1 86 ? 17.594 24.797 -12.148 1 98.5 86 ARG A C 1
ATOM 688 O O . ARG A 1 86 ? 18.359 24.219 -12.914 1 98.5 86 ARG A O 1
ATOM 695 N N . GLU A 1 87 ? 17.891 25.859 -11.516 1 98.38 87 GLU A N 1
ATOM 696 C CA . GLU A 1 87 ? 19.203 26.5 -11.648 1 98.38 87 GLU A CA 1
ATOM 697 C C . GLU A 1 87 ? 20.328 25.547 -11.234 1 98.38 87 GLU A C 1
ATOM 699 O O . GLU A 1 87 ? 21.375 25.5 -11.875 1 98.38 87 GLU A O 1
ATOM 704 N N . MET A 1 88 ? 20.125 24.734 -10.258 1 97.94 88 MET A N 1
ATOM 705 C CA . MET A 1 88 ? 21.188 23.859 -9.789 1 97.94 88 MET A CA 1
ATOM 706 C C . MET A 1 88 ? 21.203 22.562 -10.586 1 97.94 88 MET A C 1
ATOM 708 O O . MET A 1 88 ? 22.109 21.734 -10.422 1 97.94 88 MET A O 1
ATOM 712 N N . GLY A 1 89 ? 20.141 22.375 -11.352 1 98.44 89 GLY A N 1
ATOM 713 C CA . GLY A 1 89 ? 20.047 21.125 -12.078 1 98.44 89 GLY A CA 1
ATOM 714 C C . GLY A 1 89 ? 19.75 19.938 -11.18 1 98.44 89 GLY A C 1
ATOM 715 O O . GLY A 1 89 ? 20.375 18.891 -11.297 1 98.44 89 GLY A O 1
ATOM 716 N N . ALA A 1 90 ? 18.812 20.109 -10.289 1 98.75 90 ALA A N 1
ATOM 717 C CA . ALA A 1 90 ? 18.469 19.078 -9.32 1 98.75 90 ALA A CA 1
ATOM 718 C C . ALA A 1 90 ? 18.047 17.797 -10.023 1 98.75 90 ALA A C 1
ATOM 720 O O . ALA A 1 90 ? 17.359 17.844 -11.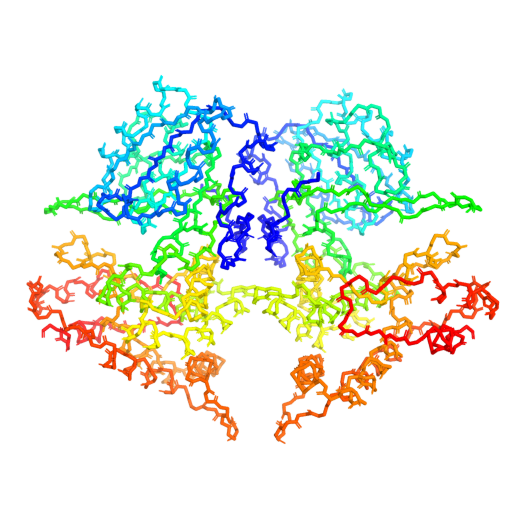055 1 98.75 90 ALA A O 1
ATOM 721 N N . GLU A 1 91 ? 18.453 16.688 -9.461 1 98.56 91 GLU A N 1
ATOM 722 C CA . GLU A 1 91 ? 18.078 15.375 -9.977 1 98.56 91 GLU A CA 1
ATOM 723 C C . GLU A 1 91 ? 17.031 14.703 -9.086 1 98.56 91 GLU A C 1
ATOM 725 O O . GLU A 1 91 ? 16.359 13.766 -9.508 1 98.56 91 GLU A O 1
ATOM 730 N N . VAL A 1 92 ? 16.969 15.188 -7.902 1 98.69 92 VAL A N 1
ATOM 731 C CA . VAL A 1 92 ? 16.016 14.672 -6.922 1 98.69 92 VAL A CA 1
ATOM 732 C C . VAL A 1 92 ? 15.688 15.758 -5.906 1 98.69 92 VAL A C 1
ATOM 734 O O . VAL A 1 92 ? 16.531 16.594 -5.586 1 98.69 92 VAL A O 1
ATOM 737 N N . VAL A 1 93 ? 14.469 15.789 -5.457 1 98.88 93 VAL A N 1
ATOM 738 C CA . VAL A 1 93 ? 14.039 16.625 -4.344 1 98.88 93 VAL A CA 1
ATOM 739 C C . VAL A 1 93 ? 13.898 15.789 -3.08 1 98.88 93 VAL A C 1
ATOM 741 O O . VAL A 1 93 ? 13.305 14.703 -3.113 1 98.88 93 VAL A O 1
ATOM 744 N N . VAL A 1 94 ? 14.516 16.188 -2.002 1 98.75 94 VAL A N 1
ATOM 745 C CA . VAL A 1 94 ? 14.375 15.555 -0.691 1 98.75 94 VAL A CA 1
ATOM 746 C C . VAL A 1 94 ? 13.719 16.531 0.282 1 98.75 94 VAL A C 1
ATOM 748 O O . VAL A 1 94 ? 14.18 17.656 0.445 1 98.75 94 VAL A O 1
ATOM 751 N N . ALA A 1 95 ? 12.633 16.156 0.877 1 98.56 95 ALA A N 1
ATOM 752 C CA . ALA A 1 95 ? 11.922 17 1.835 1 98.56 95 ALA A CA 1
ATOM 753 C C . ALA A 1 95 ? 12 16.406 3.24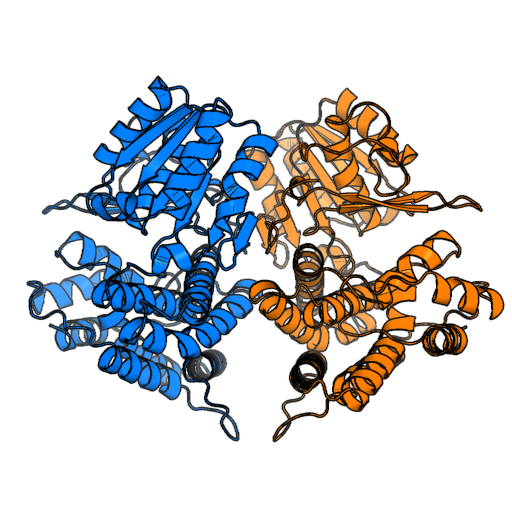2 1 98.56 95 ALA A C 1
ATOM 755 O O . ALA A 1 95 ? 11.516 15.305 3.488 1 98.56 95 ALA A O 1
ATOM 756 N N . VAL A 1 96 ? 12.57 17.156 4.164 1 97.56 96 VAL A N 1
ATOM 757 C CA . VAL A 1 96 ? 12.727 16.734 5.555 1 97.56 96 VAL A CA 1
ATOM 758 C C . VAL A 1 96 ? 12.008 17.734 6.469 1 97.56 96 VAL A C 1
ATOM 760 O O . VAL A 1 96 ? 12.453 18.859 6.641 1 97.56 96 VAL A O 1
ATOM 763 N N . GLY A 1 97 ? 10.922 17.344 7 1 95.88 97 GLY A N 1
ATOM 764 C CA . GLY A 1 97 ? 10.18 18.25 7.867 1 95.88 97 GLY A CA 1
ATOM 765 C C . GLY A 1 97 ? 8.734 17.828 8.07 1 95.88 97 GLY A C 1
ATOM 766 O O . GLY A 1 97 ? 8.406 16.641 7.969 1 95.88 97 GLY A O 1
ATOM 767 N N . GLY A 1 98 ? 7.914 18.781 8.492 1 94.19 98 GLY A N 1
ATOM 768 C CA . GLY A 1 98 ? 6.492 18.516 8.648 1 94.19 98 GLY A CA 1
ATOM 769 C C . GLY A 1 98 ? 5.723 18.594 7.348 1 94.19 98 GLY A C 1
ATOM 770 O O . GLY A 1 98 ? 6.312 18.547 6.27 1 94.19 98 GLY A O 1
ATOM 771 N N . GLY A 1 99 ? 4.445 18.688 7.457 1 94.69 99 GLY A N 1
ATOM 772 C CA . GLY A 1 99 ? 3.557 18.688 6.309 1 94.69 99 GLY A CA 1
ATOM 773 C C . GLY A 1 99 ? 3.838 19.812 5.332 1 94.69 99 GLY A C 1
ATOM 774 O O . GLY A 1 99 ? 3.818 19.609 4.117 1 94.69 99 GLY A O 1
ATOM 775 N N . SER A 1 100 ? 4.082 20.984 5.855 1 94.06 100 SER A N 1
ATOM 776 C CA . SER A 1 100 ? 4.348 22.141 5.008 1 94.06 100 SER A CA 1
ATOM 777 C C . SER A 1 100 ? 5.594 21.922 4.156 1 94.06 100 SER A C 1
ATOM 779 O O . SER A 1 100 ? 5.617 22.281 2.977 1 94.06 100 SER A O 1
ATOM 781 N N . VAL A 1 101 ? 6.594 21.359 4.758 1 96.81 101 VAL A N 1
ATOM 782 C CA . VAL A 1 101 ? 7.852 21.094 4.062 1 96.81 101 VAL A CA 1
ATOM 783 C C . VAL A 1 101 ? 7.648 20 3.018 1 96.81 101 VAL A C 1
ATOM 785 O O . VAL A 1 101 ? 8.102 20.141 1.877 1 96.81 101 VAL A O 1
ATOM 788 N N . LEU A 1 102 ? 6.938 18.953 3.41 1 98 102 LEU A N 1
ATOM 789 C CA . LEU A 1 102 ? 6.688 17.844 2.502 1 98 102 LEU A CA 1
ATOM 790 C C . LEU A 1 102 ? 5.852 18.281 1.309 1 98 102 LEU A C 1
ATOM 792 O O . LEU A 1 102 ? 6.148 17.922 0.167 1 98 102 LEU A O 1
ATOM 796 N N . ASP A 1 103 ? 4.852 19.094 1.56 1 98 103 ASP A N 1
ATOM 797 C CA . ASP A 1 103 ? 4.023 19.609 0.476 1 98 103 ASP A CA 1
ATOM 798 C C . ASP A 1 103 ? 4.832 20.516 -0.457 1 98 103 ASP A C 1
ATOM 800 O O . ASP A 1 103 ? 4.66 20.469 -1.677 1 98 103 ASP A O 1
ATOM 804 N N . THR A 1 104 ? 5.68 21.312 0.151 1 98.25 104 THR A N 1
ATOM 805 C CA . THR A 1 104 ? 6.527 22.172 -0.674 1 98.25 104 THR A CA 1
ATOM 806 C C . THR A 1 104 ? 7.434 21.328 -1.568 1 98.25 104 THR A C 1
ATOM 808 O O . THR A 1 104 ? 7.543 21.594 -2.77 1 98.25 104 THR A O 1
ATOM 811 N N . GLY A 1 105 ? 8.102 20.344 -0.959 1 98.75 105 GLY A N 1
ATOM 812 C CA . GLY A 1 105 ? 8.953 19.469 -1.751 1 98.75 105 GLY A CA 1
ATOM 813 C C . GLY A 1 105 ? 8.219 18.812 -2.906 1 98.75 105 GLY A C 1
ATOM 814 O O . GLY A 1 105 ? 8.734 18.75 -4.023 1 98.75 105 GLY A O 1
ATOM 815 N N . LYS A 1 106 ? 7.047 18.344 -2.648 1 98.75 106 LYS A N 1
ATOM 816 C CA . LYS A 1 106 ? 6.211 17.703 -3.666 1 98.75 106 LYS A CA 1
ATOM 817 C C . LYS A 1 106 ? 5.859 18.688 -4.777 1 98.75 106 LYS A C 1
ATOM 819 O O . LYS A 1 106 ? 5.965 18.359 -5.961 1 98.75 106 LYS A O 1
ATOM 824 N N . ALA A 1 107 ? 5.469 19.859 -4.441 1 98.75 107 ALA A N 1
ATOM 825 C CA . ALA A 1 107 ? 5.078 20.875 -5.418 1 98.75 107 ALA A CA 1
ATOM 826 C C . ALA A 1 107 ? 6.277 21.328 -6.234 1 98.75 107 ALA A C 1
ATOM 828 O O . ALA A 1 107 ? 6.152 21.609 -7.434 1 98.75 107 ALA A O 1
ATOM 829 N N . VAL A 1 108 ? 7.441 21.453 -5.574 1 98.81 108 VAL A N 1
ATOM 830 C CA . VAL A 1 108 ? 8.648 21.844 -6.289 1 98.81 108 VAL A CA 1
ATOM 831 C C . VAL A 1 108 ? 9.031 20.766 -7.297 1 98.81 108 VAL A C 1
ATOM 833 O O . VAL A 1 108 ? 9.328 21.062 -8.453 1 98.81 108 VAL A O 1
ATOM 836 N N . SER A 1 109 ? 9.016 19.5 -6.867 1 98.81 109 SER A N 1
ATOM 837 C CA . SER A 1 109 ? 9.336 18.391 -7.746 1 98.81 109 SER A CA 1
ATOM 838 C C . SER A 1 109 ? 8.445 18.391 -8.984 1 98.81 109 SER A C 1
ATOM 840 O O . SER A 1 109 ? 8.922 18.156 -10.094 1 98.81 109 SER A O 1
ATOM 842 N N . ALA A 1 110 ? 7.172 18.656 -8.805 1 98.38 110 ALA A N 1
ATOM 843 C CA . ALA A 1 110 ? 6.195 18.688 -9.891 1 98.38 110 ALA A CA 1
ATOM 844 C C . ALA A 1 110 ? 6.367 19.953 -10.734 1 98.38 110 ALA A C 1
ATOM 846 O O . ALA A 1 110 ? 6.246 19.906 -11.961 1 98.38 110 ALA A O 1
ATOM 847 N N . GLY A 1 111 ? 6.613 21.047 -10.062 1 98.31 111 GLY A N 1
ATOM 848 C CA . GLY A 1 111 ? 6.68 22.359 -10.695 1 98.31 111 GLY A CA 1
ATOM 849 C C . GLY A 1 111 ? 7.75 22.438 -11.773 1 98.31 111 GLY A C 1
ATOM 850 O O . GLY A 1 111 ? 7.637 23.25 -12.703 1 98.31 111 GLY A O 1
ATOM 851 N N . LEU A 1 112 ? 8.742 21.641 -11.648 1 98.19 112 LEU A N 1
ATOM 852 C CA . LEU A 1 112 ? 9.844 21.625 -12.602 1 98.19 112 LEU A CA 1
ATOM 853 C C . LEU A 1 112 ? 9.359 21.203 -13.984 1 98.19 112 LEU A C 1
ATOM 855 O O . LEU A 1 112 ? 10.047 21.422 -14.984 1 98.19 112 LEU A O 1
ATOM 859 N N . PHE A 1 113 ? 8.18 20.625 -14.008 1 97.44 113 PHE A N 1
ATOM 860 C CA . PHE A 1 113 ? 7.633 20.125 -15.266 1 97.44 113 PHE A CA 1
ATOM 861 C C . PHE A 1 113 ? 6.348 20.875 -15.625 1 97.44 113 PHE A C 1
ATOM 863 O O . PHE A 1 113 ? 5.586 20.422 -16.484 1 97.44 113 PHE A O 1
ATOM 870 N N . LEU A 1 114 ? 6.07 21.891 -14.922 1 97.06 114 LEU A N 1
ATOM 871 C CA . LEU A 1 114 ? 4.891 22.703 -15.195 1 97.06 114 LEU A CA 1
ATOM 872 C C . LEU A 1 114 ? 5.285 24.047 -15.82 1 97.06 114 LEU A C 1
ATOM 874 O O . LEU A 1 114 ? 6.34 24.594 -15.492 1 97.06 114 LEU A O 1
ATOM 878 N N . GLU A 1 115 ? 4.43 24.562 -16.719 1 96.5 115 GLU A N 1
ATOM 879 C CA . GLU A 1 115 ? 4.648 25.859 -17.328 1 96.5 115 GLU A CA 1
ATOM 880 C C . GLU A 1 115 ? 4.051 26.984 -16.484 1 96.5 115 GLU A C 1
ATOM 882 O O . GLU A 1 115 ? 2.873 26.922 -16.125 1 96.5 115 GLU A O 1
ATOM 887 N N . GLY A 1 116 ? 4.855 27.922 -16.219 1 96.38 116 GLY A N 1
ATOM 888 C CA . GLY A 1 116 ? 4.352 29.047 -15.453 1 96.38 116 GLY A CA 1
ATOM 889 C C . GLY A 1 116 ? 4.277 28.781 -13.961 1 96.38 116 GLY A C 1
ATOM 890 O O . GLY A 1 116 ? 5.094 28.031 -13.422 1 96.38 116 GLY A O 1
ATOM 891 N N . SER A 1 117 ? 3.354 29.469 -13.289 1 97.44 117 SER A N 1
ATOM 892 C CA . SER A 1 117 ? 3.205 29.359 -11.844 1 97.44 117 SER A CA 1
ATOM 893 C C . SER A 1 117 ? 2.414 28.109 -11.461 1 97.44 117 SER A C 1
ATOM 895 O O . SER A 1 117 ? 1.451 27.75 -12.141 1 97.44 117 SER A O 1
ATOM 897 N N . VAL A 1 118 ? 2.773 27.516 -10.352 1 97.75 118 VAL A N 1
ATOM 898 C CA . VAL A 1 118 ? 2.049 26.359 -9.844 1 97.75 118 VAL A CA 1
ATOM 899 C C . VAL A 1 118 ? 0.608 26.75 -9.516 1 97.75 118 VAL A C 1
ATOM 901 O O . VAL A 1 118 ? -0.293 25.906 -9.547 1 97.75 118 VAL A O 1
ATOM 904 N N . LYS A 1 119 ? 0.363 28.016 -9.266 1 96.44 119 LYS A N 1
ATOM 905 C CA . LYS A 1 119 ? -0.969 28.531 -8.961 1 96.44 119 LYS A CA 1
ATOM 906 C C . LYS A 1 119 ? -1.965 28.172 -10.055 1 96.44 119 LYS A C 1
ATOM 908 O O . LYS A 1 119 ? -3.133 27.891 -9.781 1 96.44 119 LYS A O 1
ATOM 913 N N . ASP A 1 120 ? -1.497 28.094 -11.258 1 97.19 120 ASP A N 1
ATOM 914 C CA . ASP A 1 120 ? -2.352 27.844 -12.414 1 97.19 120 ASP A CA 1
ATOM 915 C C . ASP A 1 120 ? -2.854 26.406 -12.43 1 97.19 120 ASP A C 1
ATOM 917 O O . ASP A 1 120 ? -3.787 26.062 -13.164 1 97.19 120 ASP A O 1
ATOM 921 N N . TYR A 1 121 ? -2.234 25.594 -11.641 1 97.25 121 TYR A N 1
ATOM 922 C CA . TYR A 1 121 ? -2.541 24.172 -11.648 1 97.25 121 TYR A CA 1
ATOM 923 C C . TYR A 1 121 ? -3.264 23.766 -10.375 1 97.25 121 TYR A C 1
ATOM 925 O O . TYR A 1 121 ? -3.555 22.578 -10.172 1 97.25 121 TYR A O 1
ATOM 933 N N . LEU A 1 122 ? -3.574 24.719 -9.469 1 96.25 122 LEU A N 1
ATOM 934 C CA . LEU A 1 122 ? -4.277 24.422 -8.227 1 96.25 122 LEU A CA 1
ATOM 935 C C . LEU A 1 122 ? -5.762 24.188 -8.492 1 96.25 122 LEU A C 1
ATOM 937 O O . LEU A 1 122 ? -6.398 24.938 -9.219 1 96.25 122 LEU A O 1
ATOM 941 N N . GLU A 1 123 ? -6.207 23.141 -7.887 1 93.38 123 GLU A N 1
ATOM 942 C CA . GLU A 1 123 ? -7.629 22.812 -8.016 1 93.38 123 GLU A CA 1
ATOM 943 C C . GLU A 1 123 ? -8.5 23.984 -7.566 1 93.38 123 GLU A C 1
ATOM 945 O O . GLU A 1 123 ? -8.336 24.5 -6.457 1 93.38 123 GLU A O 1
ATOM 950 N N . GLY A 1 124 ? -9.438 24.406 -8.43 1 89.19 124 GLY A N 1
ATOM 951 C CA . GLY A 1 124 ? -10.398 25.438 -8.07 1 89.19 124 GLY A CA 1
ATOM 952 C C . GLY A 1 124 ? -9.82 26.844 -8.172 1 89.19 124 GLY A C 1
ATOM 953 O O . GLY A 1 124 ? -10.531 27.828 -7.945 1 89.19 124 GLY A O 1
ATOM 954 N N . VAL A 1 125 ? -8.555 26.969 -8.492 1 90.56 125 VAL A N 1
ATOM 955 C CA . VAL A 1 125 ? -7.898 28.266 -8.594 1 90.56 125 VAL A CA 1
ATOM 956 C C . VAL A 1 125 ? -7.387 28.484 -10.016 1 90.56 125 VAL A C 1
ATOM 958 O O . VAL A 1 125 ? -7.738 29.469 -10.664 1 90.56 125 VAL A O 1
ATOM 961 N N . GLY A 1 126 ? -6.641 27.5 -10.414 1 92.19 126 GLY A N 1
ATOM 962 C CA . GLY A 1 126 ? -6.082 27.594 -11.75 1 92.19 126 GLY A CA 1
ATOM 963 C C . GLY A 1 126 ? -6.977 27 -12.82 1 92.19 126 GLY A C 1
ATOM 964 O O . GLY A 1 126 ? -8.062 26.516 -12.523 1 92.19 126 GLY A O 1
ATOM 965 N N . THR A 1 127 ? -6.48 27.109 -14.086 1 93.75 127 THR A N 1
ATOM 966 C CA . THR A 1 127 ? -7.246 26.609 -15.227 1 93.75 127 THR A CA 1
ATOM 967 C C . THR A 1 127 ? -6.492 25.5 -15.945 1 93.75 127 THR A C 1
ATOM 969 O O . THR A 1 127 ? -6.992 24.922 -16.906 1 93.75 127 THR A O 1
ATOM 972 N N . LYS A 1 128 ? -5.316 25.219 -15.484 1 95.12 128 LYS A N 1
ATOM 973 C CA . LYS A 1 128 ? -4.504 24.188 -16.125 1 95.12 128 LYS A CA 1
ATOM 974 C C . LYS A 1 128 ? -4.551 22.891 -15.328 1 95.12 128 LYS A C 1
ATOM 976 O O . LYS A 1 128 ? -5.023 22.859 -14.188 1 95.12 128 LYS A O 1
ATOM 981 N N . PHE A 1 129 ? -4.152 21.797 -15.961 1 92.19 129 PHE A N 1
ATOM 982 C CA . PHE A 1 129 ? -4.121 20.484 -15.328 1 92.19 129 PHE A CA 1
ATOM 983 C C . PHE A 1 129 ? -2.703 19.922 -15.305 1 92.19 129 PHE A C 1
ATOM 985 O O . PHE A 1 129 ? -1.983 20 -16.297 1 92.19 129 PHE A O 1
ATOM 992 N N . PRO A 1 130 ? -2.311 19.453 -14.203 1 93.5 130 PRO A N 1
ATOM 993 C CA . PRO A 1 130 ? -0.972 18.859 -14.148 1 93.5 130 PRO A CA 1
ATOM 994 C C . PRO A 1 130 ? -0.884 17.531 -14.906 1 93.5 130 PRO A C 1
ATOM 996 O O . PRO A 1 130 ? -1.901 16.875 -15.102 1 93.5 130 PRO A O 1
ATOM 999 N N . THR A 1 131 ? 0.328 17.094 -15.297 1 88.75 131 THR A N 1
ATOM 1000 C CA . THR A 1 131 ? 0.534 15.883 -16.094 1 88.75 131 THR A CA 1
ATOM 1001 C C . THR A 1 131 ? 0.91 14.703 -15.203 1 88.75 131 THR A C 1
ATOM 1003 O O . THR A 1 131 ? 0.852 13.547 -15.641 1 88.75 131 THR A O 1
ATOM 1006 N N . GLY A 1 132 ? 1.357 15.023 -14 1 93.06 132 GLY A N 1
ATOM 1007 C CA . GLY A 1 132 ? 1.824 13.953 -13.125 1 93.06 132 GLY A CA 1
ATOM 1008 C C . GLY A 1 132 ? 3.328 13.758 -13.18 1 93.06 132 GLY A C 1
ATOM 1009 O O . GLY A 1 132 ? 3.893 13.031 -12.359 1 93.06 132 GLY A O 1
ATOM 1010 N N . GLU A 1 133 ? 3.988 14.414 -14.141 1 94.5 133 GLU A N 1
ATOM 1011 C CA . GLU A 1 133 ? 5.441 14.328 -14.227 1 94.5 133 GLU A CA 1
ATOM 1012 C C . GLU A 1 133 ? 6.113 15.102 -13.094 1 94.5 133 GLU A C 1
ATOM 1014 O O . GLU A 1 133 ? 5.637 16.172 -12.703 1 94.5 133 GLU A O 1
ATOM 1019 N N . ARG A 1 134 ? 7.164 14.547 -12.586 1 97.44 134 ARG A N 1
ATOM 1020 C CA . ARG A 1 134 ? 7.918 15.188 -11.516 1 97.44 134 ARG A CA 1
ATOM 1021 C C . ARG A 1 134 ? 9.336 14.625 -11.43 1 97.44 134 ARG A C 1
ATOM 1023 O O . ARG A 1 134 ? 9.633 13.594 -12.031 1 97.44 134 ARG A O 1
ATOM 1030 N N . LEU A 1 135 ? 10.227 15.336 -10.781 1 98.19 135 LEU A N 1
ATOM 1031 C CA . LEU A 1 135 ? 11.508 14.773 -10.367 1 98.19 135 LEU A CA 1
ATOM 1032 C C . LEU A 1 135 ? 11.312 13.711 -9.281 1 98.19 135 LEU A C 1
ATOM 1034 O O . LEU A 1 135 ? 10.336 13.766 -8.531 1 98.19 135 LEU A O 1
ATOM 1038 N N . PRO A 1 136 ? 12.289 12.758 -9.227 1 98.06 136 PRO A N 1
ATOM 1039 C CA . PRO A 1 136 ? 12.258 11.867 -8.07 1 98.06 136 PRO A CA 1
ATOM 1040 C C . PRO A 1 136 ? 12.117 12.617 -6.746 1 98.06 136 PRO A C 1
ATOM 1042 O O . PRO A 1 136 ? 12.695 13.695 -6.582 1 98.06 136 PRO A O 1
ATOM 1045 N N . LEU A 1 137 ? 11.328 12.117 -5.859 1 98.81 137 LEU A N 1
ATOM 1046 C CA . LEU A 1 137 ? 10.992 12.766 -4.598 1 98.81 137 LEU A CA 1
ATOM 1047 C C . LEU A 1 137 ? 11.164 11.805 -3.428 1 98.81 137 LEU A C 1
ATOM 1049 O O . LEU A 1 137 ? 10.641 10.688 -3.461 1 98.81 137 LEU A O 1
ATOM 1053 N N . VAL A 1 138 ? 11.922 12.195 -2.43 1 98.81 138 VAL A N 1
ATOM 1054 C CA . VAL A 1 138 ? 12.086 11.461 -1.179 1 98.81 138 VAL A CA 1
ATOM 1055 C C . VAL A 1 138 ? 11.477 12.266 -0.028 1 98.81 138 VAL A C 1
ATOM 1057 O O . VAL A 1 138 ? 11.844 13.422 0.185 1 98.81 138 VAL A O 1
ATOM 1060 N N . ALA A 1 139 ? 10.57 11.68 0.685 1 98.88 139 ALA A N 1
ATOM 1061 C CA . ALA A 1 139 ? 9.891 12.344 1.798 1 98.88 139 ALA A CA 1
ATOM 1062 C C . ALA A 1 139 ? 10.383 11.797 3.137 1 98.88 139 ALA A C 1
ATOM 1064 O O . ALA A 1 139 ? 10.414 10.586 3.35 1 98.88 139 ALA A O 1
ATOM 1065 N N . VAL A 1 140 ? 10.766 12.703 4.047 1 98.38 140 VAL A N 1
ATOM 1066 C CA . VAL A 1 140 ? 11.266 12.367 5.375 1 98.38 140 VAL A CA 1
ATOM 1067 C C . VAL A 1 140 ? 10.508 13.164 6.434 1 98.38 140 VAL A C 1
ATOM 1069 O O . VAL A 1 140 ? 10.992 14.203 6.902 1 98.38 140 VAL A O 1
ATOM 1072 N N . PRO A 1 141 ? 9.406 12.617 6.891 1 98 141 PRO A N 1
ATOM 1073 C CA . PRO A 1 141 ? 8.602 13.367 7.855 1 98 141 PRO A CA 1
ATOM 1074 C C . PRO A 1 141 ? 9.273 13.477 9.227 1 98 141 PRO A C 1
ATOM 1076 O O . PRO A 1 141 ? 9.914 12.523 9.68 1 98 141 PRO A O 1
ATOM 1079 N N . THR A 1 142 ? 9.07 14.633 9.852 1 96.38 142 THR A N 1
ATOM 1080 C CA . THR A 1 142 ? 9.555 14.852 11.211 1 96.38 142 THR A CA 1
ATOM 1081 C C . THR A 1 142 ? 8.383 15.078 12.164 1 96.38 142 THR A C 1
ATOM 1083 O O . THR A 1 142 ? 8.586 15.344 13.352 1 96.38 142 THR A O 1
ATOM 1086 N N . THR A 1 143 ? 7.188 15.07 11.664 1 95.12 143 THR A N 1
ATOM 1087 C CA . THR A 1 143 ? 5.941 15.039 12.414 1 95.12 143 THR A CA 1
ATOM 1088 C C . THR A 1 143 ? 5.055 13.891 11.945 1 95.12 143 THR A C 1
ATOM 1090 O O . THR A 1 143 ? 5.207 13.398 10.828 1 95.12 143 THR A O 1
ATOM 1093 N N . ALA A 1 144 ? 4.227 13.406 12.805 1 97.19 144 ALA A N 1
ATOM 1094 C CA . ALA A 1 144 ? 3.307 12.32 12.469 1 97.19 144 ALA A CA 1
ATOM 1095 C C . ALA A 1 144 ? 1.864 12.82 12.422 1 97.19 144 ALA A C 1
ATOM 1097 O O . ALA A 1 144 ? 1.097 12.602 13.367 1 97.19 144 ALA A O 1
ATOM 1098 N N . GLY A 1 145 ? 1.485 13.453 11.273 1 97 145 GLY A N 1
ATOM 1099 C CA . GLY A 1 145 ? 0.149 14.023 11.211 1 97 145 GLY A CA 1
ATOM 1100 C C . GLY A 1 145 ? -0.468 13.945 9.828 1 97 145 GLY A C 1
ATOM 1101 O O . GLY A 1 145 ? -1.314 13.086 9.57 1 97 145 GLY A O 1
ATOM 1102 N N . THR A 1 146 ? 0.117 14.594 8.867 1 94.5 146 THR A N 1
ATOM 1103 C CA . THR A 1 146 ? -0.51 14.844 7.578 1 94.5 146 THR A CA 1
ATOM 1104 C C . THR A 1 146 ? -0.436 13.602 6.691 1 94.5 146 THR A C 1
ATOM 1106 O O . THR A 1 146 ? -1.243 13.438 5.773 1 94.5 146 THR A O 1
ATOM 1109 N N . GLY A 1 147 ? 0.57 12.781 6.918 1 98.19 147 GLY A N 1
ATOM 1110 C CA . GLY A 1 147 ? 0.778 11.648 6.031 1 98.19 147 GLY A CA 1
ATOM 1111 C C . GLY A 1 147 ? 1.205 12.055 4.633 1 98.19 147 GLY A C 1
ATOM 1112 O O . GLY A 1 147 ? 1.105 11.258 3.695 1 98.19 147 GLY A O 1
ATOM 1113 N N . SER A 1 148 ? 1.711 13.234 4.469 1 98.25 148 SER A N 1
ATOM 1114 C CA . SER A 1 148 ? 2.039 13.797 3.164 1 98.25 148 SER A CA 1
ATOM 1115 C C . SER A 1 148 ? 3.082 12.953 2.441 1 98.25 148 SER A C 1
ATOM 1117 O O . SER A 1 148 ? 3.158 12.969 1.212 1 98.25 148 SER A O 1
ATOM 1119 N N . GLU A 1 149 ? 3.875 12.18 3.152 1 98.62 149 GLU A N 1
ATOM 1120 C CA . GLU A 1 149 ? 4.879 11.297 2.564 1 98.62 149 GLU A CA 1
ATOM 1121 C C . GLU A 1 149 ? 4.223 10.188 1.744 1 98.62 149 GLU A C 1
ATOM 1123 O O . GLU A 1 149 ? 4.898 9.492 0.985 1 98.62 149 GLU A O 1
ATOM 1128 N N . ALA A 1 150 ? 2.877 10.062 1.822 1 98.5 150 ALA A N 1
ATOM 1129 C CA . ALA A 1 150 ? 2.195 9.016 1.071 1 98.5 150 ALA A CA 1
ATOM 1130 C C . ALA A 1 150 ? 1.027 9.586 0.271 1 98.5 150 ALA A C 1
ATOM 1132 O O . ALA A 1 150 ? 0.174 8.836 -0.212 1 98.5 150 ALA A O 1
ATOM 1133 N N . THR A 1 151 ? 0.929 10.883 0.177 1 98.31 151 THR A N 1
ATOM 1134 C CA . THR A 1 151 ? -0.209 11.477 -0.517 1 98.31 151 THR A CA 1
ATOM 1135 C C . THR A 1 151 ? 0.186 11.922 -1.922 1 98.31 151 THR A C 1
ATOM 1137 O O . THR A 1 151 ? 1.373 11.992 -2.246 1 98.31 151 THR A O 1
ATOM 1140 N N . SER A 1 152 ? -0.829 12.195 -2.732 1 97.62 152 SER A N 1
ATOM 1141 C CA . SER A 1 152 ? -0.624 12.602 -4.121 1 97.62 152 SER A CA 1
ATOM 1142 C C . SER A 1 152 ? -0.961 14.07 -4.324 1 97.62 152 SER A C 1
ATOM 1144 O O . SER A 1 152 ? -1.18 14.516 -5.453 1 97.62 152 SER A O 1
ATOM 1146 N N . ASN A 1 153 ? -1.142 14.773 -3.229 1 96.81 153 ASN A N 1
ATOM 1147 C CA . ASN A 1 153 ? -1.484 16.188 -3.338 1 96.81 153 ASN A CA 1
ATOM 1148 C C . ASN A 1 153 ? -0.586 17.047 -2.457 1 96.81 153 ASN A C 1
ATOM 1150 O O . ASN A 1 153 ? -0.037 16.578 -1.464 1 96.81 153 ASN A O 1
ATOM 1154 N N . ALA A 1 154 ? -0.383 18.266 -2.816 1 97.5 154 ALA A N 1
ATOM 1155 C CA . ALA A 1 154 ? 0.272 19.328 -2.055 1 97.5 154 ALA A CA 1
ATOM 1156 C C . ALA A 1 154 ? -0.671 20.5 -1.83 1 97.5 154 ALA A C 1
ATOM 1158 O O . ALA A 1 154 ? -1.189 21.078 -2.789 1 97.5 154 ALA A O 1
ATOM 1159 N N . VAL A 1 155 ? -0.858 20.797 -0.59 1 95.12 155 VAL A N 1
ATOM 1160 C CA . VAL A 1 155 ? -1.778 21.875 -0.252 1 95.12 155 VAL A CA 1
ATOM 1161 C C . VAL A 1 155 ? -1.014 23.203 -0.159 1 95.12 155 VAL A C 1
ATOM 1163 O O . VAL A 1 155 ? -0.072 23.328 0.627 1 95.12 155 VAL A O 1
ATOM 1166 N N . LEU A 1 156 ? -1.456 24.109 -0.948 1 94.56 156 LEU A N 1
ATOM 1167 C CA . LEU A 1 156 ? -0.861 25.438 -0.97 1 94.56 156 LEU A CA 1
ATOM 1168 C C . LEU A 1 156 ? -1.888 26.5 -0.589 1 94.56 156 LEU A C 1
ATOM 1170 O O . LEU A 1 156 ? -3.08 26.344 -0.864 1 94.56 156 LEU A O 1
ATOM 1174 N N . SER A 1 157 ? -1.375 27.5 0.084 1 90.12 157 SER A N 1
ATOM 1175 C CA . SER A 1 157 ? -2.324 28.484 0.597 1 90.12 157 SER A CA 1
ATOM 1176 C C . SER A 1 157 ? -1.84 29.906 0.337 1 90.12 157 SER A C 1
ATOM 1178 O O . SER A 1 157 ? -0.641 30.141 0.165 1 90.12 157 SER A O 1
ATOM 1180 N N . GLU A 1 158 ? -2.713 30.75 0.156 1 85 158 GLU A N 1
ATOM 1181 C CA . GLU A 1 158 ? -2.572 32.188 0.262 1 85 158 GLU A CA 1
ATOM 1182 C C . GLU A 1 158 ? -3.529 32.781 1.306 1 85 158 GLU A C 1
ATOM 1184 O O . GLU A 1 158 ? -4.703 32.406 1.349 1 85 158 GLU A O 1
ATOM 1189 N N . VAL A 1 159 ? -2.949 33.5 2.229 1 73.62 159 VAL A N 1
ATOM 1190 C CA . VAL A 1 159 ? -3.77 34.031 3.314 1 73.62 159 VAL A CA 1
ATOM 1191 C C . VAL A 1 159 ? -4.281 35.406 2.951 1 73.62 159 VAL A C 1
ATOM 1193 O O . VAL A 1 159 ? -3.564 36.188 2.324 1 73.62 159 VAL A O 1
ATOM 1196 N N . GLY A 1 160 ? -5.461 35.781 3.252 1 71.56 160 GLY A N 1
ATOM 1197 C CA . GLY A 1 160 ? -6.07 37.062 3.018 1 71.56 160 GLY A CA 1
ATOM 1198 C C . GLY A 1 160 ? -7.543 37 2.666 1 71.56 160 GLY A C 1
ATOM 1199 O O . GLY A 1 160 ? -8.125 35.906 2.674 1 71.56 160 GLY A O 1
ATOM 1200 N N . PRO A 1 161 ? -8.195 38 2.545 1 70.06 161 PRO A N 1
ATOM 1201 C CA . PRO A 1 161 ? -9.625 38.031 2.252 1 70.06 161 PRO A CA 1
ATOM 1202 C C . PRO A 1 161 ? -9.984 37.188 1.029 1 70.06 161 PRO A C 1
ATOM 1204 O O . PRO A 1 161 ? -11.055 36.562 0.984 1 70.06 161 PRO A O 1
ATOM 1207 N N . SER A 1 162 ? -9.078 37.094 0.087 1 75.62 162 SER A N 1
ATOM 1208 C CA . SER A 1 162 ? -9.266 36.25 -1.102 1 75.62 162 SER A CA 1
ATOM 1209 C C . SER A 1 162 ? -8.352 35.031 -1.067 1 75.62 162 SER A C 1
ATOM 1211 O O . SER A 1 162 ? -7.996 34.5 -2.115 1 75.62 162 SER A O 1
ATOM 1213 N N . GLY A 1 163 ? -8.125 34.75 0.168 1 81.62 163 GLY A N 1
ATOM 1214 C CA . GLY A 1 163 ? -7.168 33.656 0.339 1 81.62 163 GLY A CA 1
ATOM 1215 C C . GLY A 1 163 ? -7.762 32.281 0.049 1 81.62 163 GLY A C 1
ATOM 1216 O O . GLY A 1 163 ? -8.969 32.156 -0.141 1 81.62 163 GLY A O 1
ATOM 1217 N N . TYR A 1 164 ? -6.941 31.312 -0.183 1 85.38 164 TYR A N 1
ATOM 1218 C CA . TYR A 1 164 ? -7.363 29.938 -0.468 1 85.38 164 TYR A CA 1
ATOM 1219 C C . TYR A 1 164 ? -6.379 28.938 0.116 1 85.38 164 TYR A C 1
ATOM 1221 O O . TYR A 1 164 ? -5.246 29.281 0.455 1 85.38 164 TYR A O 1
ATOM 1229 N N . LYS A 1 165 ? -6.824 27.828 0.342 1 88.31 165 LYS A N 1
ATOM 1230 C CA . LYS A 1 165 ? -6.074 26.609 0.6 1 88.31 165 LYS A CA 1
ATOM 1231 C C . LYS A 1 165 ? -6.5 25.5 -0.351 1 88.31 165 LYS A C 1
ATOM 1233 O O . LYS A 1 165 ? -7.535 24.859 -0.144 1 88.31 165 LYS A O 1
ATOM 1238 N N . ARG A 1 166 ? -5.637 25.25 -1.382 1 92.38 166 ARG A N 1
ATOM 1239 C CA . ARG A 1 166 ? -6.031 24.375 -2.473 1 92.38 166 ARG A CA 1
ATOM 1240 C C . ARG A 1 166 ? -4.891 23.438 -2.855 1 92.38 166 ARG A C 1
ATOM 1242 O O . ARG A 1 166 ? -3.723 23.719 -2.584 1 92.38 166 ARG A O 1
ATOM 1249 N N . SER A 1 167 ? -5.289 22.406 -3.52 1 95.06 167 SER A N 1
ATOM 1250 C CA . SER A 1 167 ? -4.324 21.328 -3.736 1 95.06 167 SER A CA 1
ATOM 1251 C C . SER A 1 167 ? -3.807 21.328 -5.172 1 95.06 167 SER A C 1
ATOM 1253 O O . SER A 1 167 ? -4.566 21.594 -6.109 1 95.06 167 SER A O 1
ATOM 1255 N N . LEU A 1 168 ? -2.484 21.172 -5.324 1 97.12 168 LEU A N 1
ATOM 1256 C CA . LEU A 1 168 ? -1.914 20.547 -6.512 1 97.12 168 LEU A CA 1
ATOM 1257 C C . LEU A 1 168 ? -2.012 19.016 -6.426 1 97.12 168 LEU A C 1
ATOM 1259 O O . LEU A 1 168 ? -1.444 18.406 -5.516 1 97.12 168 LEU A O 1
ATOM 1263 N N . ARG A 1 169 ? -2.746 18.391 -7.328 1 96.12 169 ARG A N 1
ATOM 1264 C CA . ARG A 1 169 ? -3.029 16.969 -7.137 1 96.12 169 ARG A CA 1
ATOM 1265 C C . ARG A 1 169 ? -2.846 16.188 -8.438 1 96.12 169 ARG A C 1
ATOM 1267 O O . ARG A 1 169 ? -3.234 16.656 -9.508 1 96.12 169 ARG A O 1
ATOM 1274 N N . HIS A 1 170 ? -2.256 15.062 -8.359 1 95.94 170 HIS A N 1
ATOM 1275 C CA . HIS A 1 170 ? -2.133 14.078 -9.43 1 95.94 170 HIS A CA 1
ATOM 1276 C C . HIS A 1 170 ? -1.67 12.734 -8.875 1 95.94 170 HIS A C 1
ATOM 1278 O O . HIS A 1 170 ? -0.802 12.68 -8 1 95.94 170 HIS A O 1
ATOM 1284 N N . PRO A 1 171 ? -2.193 11.664 -9.391 1 94.06 171 PRO A N 1
ATOM 1285 C CA . PRO A 1 171 ? -1.772 10.352 -8.891 1 94.06 171 PRO A CA 1
ATOM 1286 C C . PRO A 1 171 ? -0.261 10.148 -8.969 1 94.06 171 PRO A C 1
ATOM 1288 O O . PRO A 1 171 ? 0.306 9.398 -8.164 1 94.06 171 PRO A O 1
ATOM 1291 N N . GLY A 1 172 ? 0.39 10.852 -9.805 1 94.62 172 GLY A N 1
ATOM 1292 C CA . GLY A 1 172 ? 1.821 10.703 -10.016 1 94.62 172 GLY A CA 1
ATOM 1293 C C . GLY A 1 172 ? 2.656 11.438 -8.984 1 94.62 172 GLY A C 1
ATOM 1294 O O . GLY A 1 172 ? 3.885 11.32 -8.977 1 94.62 172 GLY A O 1
ATOM 1295 N N . TYR A 1 173 ? 2.059 12.07 -8.031 1 97.62 173 TYR A N 1
ATOM 1296 C CA . TYR A 1 173 ? 2.814 12.969 -7.168 1 97.62 173 TYR A CA 1
ATOM 1297 C C . TYR A 1 173 ? 3.127 12.312 -5.828 1 97.62 173 TYR A C 1
ATOM 1299 O O . TYR A 1 173 ? 3.695 12.945 -4.938 1 97.62 173 TYR A O 1
ATOM 1307 N N . VAL A 1 174 ? 2.795 11 -5.699 1 98.31 174 VAL A N 1
ATOM 1308 C CA . VAL A 1 174 ? 3.234 10.273 -4.516 1 98.31 174 VAL A CA 1
ATOM 1309 C C . VAL A 1 174 ? 4.758 10.156 -4.516 1 98.31 174 VAL A C 1
ATOM 1311 O O . VAL A 1 174 ? 5.359 9.82 -5.539 1 98.31 174 VAL A O 1
ATOM 1314 N N . PRO A 1 175 ? 5.414 10.422 -3.396 1 98.69 175 PRO A N 1
ATOM 1315 C CA . PRO A 1 175 ? 6.875 10.312 -3.352 1 98.69 175 PRO A CA 1
ATOM 1316 C C . PRO A 1 175 ? 7.375 8.93 -3.775 1 98.69 175 PRO A C 1
ATOM 1318 O O . PRO A 1 175 ? 6.633 7.949 -3.697 1 98.69 175 PRO A O 1
ATOM 1321 N N . ASP A 1 176 ? 8.609 8.883 -4.277 1 97.44 176 ASP A N 1
ATOM 1322 C CA . ASP A 1 176 ? 9.234 7.617 -4.672 1 97.44 176 ASP A CA 1
ATOM 1323 C C . ASP A 1 176 ? 9.664 6.816 -3.445 1 97.44 176 ASP A C 1
ATOM 1325 O O . ASP A 1 176 ? 9.594 5.586 -3.443 1 97.44 176 ASP A O 1
ATOM 1329 N N . ALA A 1 177 ? 10.117 7.504 -2.455 1 98.31 177 ALA A N 1
ATOM 1330 C CA . ALA A 1 177 ? 10.578 6.879 -1.217 1 98.31 177 ALA A CA 1
ATOM 1331 C C . ALA A 1 177 ? 10.188 7.719 -0.003 1 98.31 177 ALA A C 1
ATOM 1333 O O . ALA A 1 177 ? 10.062 8.945 -0.102 1 98.31 177 ALA A O 1
ATOM 1334 N N . ALA A 1 178 ? 9.977 7.09 1.084 1 98.81 178 ALA A N 1
ATOM 1335 C CA . ALA A 1 178 ? 9.719 7.738 2.367 1 98.81 178 ALA A CA 1
ATOM 1336 C C . ALA A 1 178 ? 10.516 7.078 3.486 1 98.81 178 ALA A C 1
ATOM 1338 O O . ALA A 1 178 ? 10.656 5.855 3.521 1 98.81 178 ALA A O 1
ATOM 1339 N N . PHE A 1 179 ? 11.094 7.879 4.348 1 98.62 179 PHE A N 1
ATOM 1340 C CA . PHE A 1 179 ? 11.789 7.387 5.527 1 98.62 179 PHE A CA 1
ATOM 1341 C C . PHE A 1 179 ? 11.016 7.719 6.797 1 98.62 179 PHE A C 1
ATOM 1343 O O . PHE A 1 179 ? 10.852 8.891 7.141 1 98.62 179 PHE A O 1
ATOM 1350 N N . LEU A 1 180 ? 10.523 6.73 7.457 1 98.38 180 LEU A N 1
ATOM 1351 C CA . LEU A 1 180 ? 9.891 6.867 8.766 1 98.38 180 LEU A CA 1
ATOM 1352 C C . LEU A 1 180 ? 10.867 6.52 9.883 1 98.38 180 LEU A C 1
ATOM 1354 O O . LEU A 1 180 ? 10.875 5.395 10.383 1 98.38 180 LEU A O 1
ATOM 1358 N N . ASP A 1 181 ? 11.617 7.48 10.289 1 97.94 181 ASP A N 1
ATOM 1359 C CA . ASP A 1 181 ? 12.602 7.336 11.359 1 97.94 181 ASP A CA 1
ATOM 1360 C C . ASP A 1 181 ? 12.148 8.07 12.617 1 97.94 181 ASP A C 1
ATOM 1362 O O . ASP A 1 181 ? 12.156 9.297 12.664 1 97.94 181 ASP A O 1
ATOM 1366 N N . PRO A 1 182 ? 11.789 7.285 13.664 1 97.12 182 PRO A N 1
ATOM 1367 C CA . PRO A 1 182 ? 11.258 7.934 14.867 1 97.12 182 PRO A CA 1
ATOM 1368 C C . PRO A 1 182 ? 12.273 8.867 15.523 1 97.12 182 PRO A C 1
ATOM 1370 O O . PRO A 1 182 ? 11.891 9.789 16.25 1 97.12 182 PRO A O 1
ATOM 1373 N N . LEU A 1 183 ? 13.531 8.727 15.289 1 96.12 183 LEU A N 1
ATOM 1374 C CA . LEU A 1 183 ? 14.547 9.586 15.883 1 96.12 183 LEU A CA 1
ATOM 1375 C C . LEU A 1 183 ? 14.406 11.016 15.383 1 96.12 183 LEU A C 1
ATOM 1377 O O . LEU A 1 183 ? 14.812 11.961 16.062 1 96.12 183 LEU A O 1
ATOM 1381 N N . LEU A 1 184 ? 13.805 11.18 14.242 1 96.12 184 LEU A N 1
ATOM 1382 C CA . LEU A 1 184 ? 13.648 12.5 13.648 1 96.12 184 LEU A CA 1
ATOM 1383 C C . LEU A 1 184 ? 12.414 13.203 14.211 1 96.12 184 LEU A C 1
ATOM 1385 O O . LEU A 1 184 ? 12.18 14.375 13.922 1 96.12 184 LEU A O 1
ATOM 1389 N N . HIS A 1 185 ? 11.633 12.492 15.023 1 95.31 185 HIS A N 1
ATOM 1390 C CA . HIS A 1 185 ? 10.383 13.023 15.57 1 95.31 185 HIS A CA 1
ATOM 1391 C C . HIS A 1 185 ? 10.57 13.469 17.016 1 95.31 185 HIS A C 1
ATOM 1393 O O . HIS A 1 185 ? 9.68 14.102 17.594 1 95.31 185 HIS A O 1
ATOM 1399 N N . LEU A 1 186 ? 11.68 13.211 17.625 1 93.56 186 LEU A N 1
ATOM 1400 C CA . LEU A 1 186 ? 11.852 13.312 19.078 1 93.56 186 LEU A CA 1
ATOM 1401 C C . LEU A 1 186 ? 11.797 14.766 19.531 1 93.56 186 LEU A C 1
ATOM 1403 O O . LEU A 1 186 ? 11.383 15.055 20.656 1 93.56 186 LEU A O 1
ATOM 1407 N N . SER A 1 187 ? 12.18 15.672 18.703 1 89.38 187 SER A N 1
ATOM 1408 C CA . SER A 1 187 ? 12.25 17.078 19.094 1 89.38 187 SER A CA 1
ATOM 1409 C C . SER A 1 187 ? 10.922 17.781 18.859 1 89.38 187 SER A C 1
ATOM 1411 O O . SER A 1 187 ? 10.766 18.953 19.219 1 89.38 187 SER A O 1
ATOM 1413 N N . CYS A 1 188 ? 10 17.094 18.266 1 91.75 188 CYS A N 1
ATOM 1414 C CA . CYS A 1 188 ? 8.703 17.719 18 1 91.75 188 CYS A CA 1
ATOM 1415 C C . CYS A 1 188 ? 8.008 18.094 19.297 1 91.75 188 CYS A C 1
ATOM 1417 O O . CYS A 1 188 ? 7.816 17.25 20.172 1 91.75 188 CYS A O 1
ATOM 1419 N N . PRO A 1 189 ? 7.605 19.344 19.453 1 92 189 PRO A N 1
ATOM 1420 C CA . PRO A 1 189 ? 6.961 19.797 20.688 1 92 189 PRO A CA 1
ATOM 1421 C C . PRO A 1 189 ? 5.641 19.078 20.953 1 92 189 PRO A C 1
ATOM 1423 O O . PRO A 1 189 ? 4.953 18.656 20.031 1 92 189 PRO A O 1
ATOM 1426 N N . PRO A 1 190 ? 5.254 19.031 22.219 1 94.62 190 PRO A N 1
ATOM 1427 C CA . PRO A 1 190 ? 4.039 18.312 22.609 1 94.62 190 PRO A CA 1
ATOM 1428 C C . PRO A 1 190 ? 2.787 18.859 21.938 1 94.62 190 PRO A C 1
ATOM 1430 O O . PRO A 1 190 ? 1.924 18.094 21.5 1 94.62 190 PRO A O 1
ATOM 1433 N N . SER A 1 191 ? 2.697 20.203 21.844 1 94.5 191 SER A N 1
ATOM 1434 C CA . SER A 1 191 ? 1.502 20.797 21.266 1 94.5 191 SER A CA 1
ATOM 1435 C C . SER A 1 191 ? 1.373 20.438 19.781 1 94.5 191 SER A C 1
ATOM 1437 O O . SER A 1 191 ? 0.274 20.156 19.297 1 94.5 191 SER A O 1
ATOM 1439 N N . ILE A 1 192 ? 2.471 20.391 19.078 1 93.5 192 ILE A N 1
ATOM 1440 C CA . ILE A 1 192 ? 2.479 20.016 17.672 1 93.5 192 ILE A CA 1
ATOM 1441 C C . ILE A 1 192 ? 2.203 18.516 17.531 1 93.5 192 ILE A C 1
ATOM 1443 O O . ILE A 1 192 ? 1.453 18.094 16.656 1 93.5 192 ILE A O 1
ATOM 1447 N N . THR A 1 193 ? 2.816 17.766 18.484 1 96.38 193 THR A N 1
ATOM 1448 C CA . THR A 1 193 ? 2.594 16.328 18.516 1 96.38 193 THR A CA 1
ATOM 1449 C C . THR A 1 193 ? 1.11 16.016 18.688 1 96.38 193 THR A C 1
ATOM 1451 O O . THR A 1 193 ? 0.567 15.156 18 1 96.38 193 THR A O 1
ATOM 1454 N N . ALA A 1 194 ? 0.491 16.766 19.562 1 97.81 194 ALA A N 1
ATOM 1455 C CA . ALA A 1 194 ? -0.922 16.547 19.844 1 97.81 194 ALA A CA 1
ATOM 1456 C C . ALA A 1 194 ? -1.795 16.891 18.656 1 97.81 194 ALA A C 1
ATOM 1458 O O . ALA A 1 194 ? -2.654 16.109 18.25 1 97.81 194 ALA A O 1
ATOM 1459 N N . ALA A 1 195 ? -1.562 18.016 18.078 1 96.69 195 ALA A N 1
ATOM 1460 C CA . ALA A 1 195 ? -2.355 18.469 16.938 1 96.69 195 ALA A CA 1
ATOM 1461 C C . ALA A 1 195 ? -2.152 17.562 15.734 1 96.69 195 ALA A C 1
ATOM 1463 O O . ALA A 1 195 ? -3.117 17.156 15.086 1 96.69 195 ALA A O 1
ATOM 1464 N N . ALA A 1 196 ? -0.927 17.234 15.445 1 96.94 196 ALA A N 1
ATOM 1465 C CA . ALA A 1 196 ? -0.601 16.375 14.312 1 96.94 196 ALA A CA 1
ATOM 1466 C C . ALA A 1 196 ? -1.183 14.977 14.5 1 96.94 196 ALA A C 1
ATOM 1468 O O . ALA A 1 196 ? -1.737 14.398 13.562 1 96.94 196 ALA A O 1
ATOM 1469 N N . GLY A 1 197 ? -1.007 14.461 15.703 1 98.31 197 GLY A N 1
ATOM 1470 C CA . GLY A 1 197 ? -1.557 13.141 15.992 1 98.31 197 GLY A CA 1
ATOM 1471 C C . GLY A 1 197 ? -3.061 13.07 15.805 1 98.31 197 GLY A C 1
ATOM 1472 O O . GLY A 1 197 ? -3.576 12.102 15.242 1 98.31 197 GLY A O 1
ATOM 1473 N N . MET A 1 198 ? -3.752 14.086 16.219 1 98.56 198 MET A N 1
ATOM 1474 C CA . MET A 1 198 ? -5.203 14.133 16.062 1 98.56 198 MET A CA 1
ATOM 1475 C C . MET A 1 198 ? -5.586 14.25 14.602 1 98.56 198 MET A C 1
ATOM 1477 O O . MET A 1 198 ? -6.613 13.719 14.172 1 98.56 198 MET A O 1
ATOM 1481 N N . ASP A 1 199 ? -4.793 14.961 13.844 1 98.31 199 ASP A N 1
ATOM 1482 C CA . ASP A 1 199 ? -5.016 15.031 12.406 1 98.31 199 ASP A CA 1
ATOM 1483 C C . ASP A 1 199 ? -4.953 13.648 11.773 1 98.31 199 ASP A C 1
ATOM 1485 O O . ASP A 1 199 ? -5.828 13.273 10.992 1 98.31 199 ASP A O 1
ATOM 1489 N N . ALA A 1 200 ? -3.924 12.875 12.125 1 98.75 200 ALA A N 1
ATOM 1490 C CA . ALA A 1 200 ? -3.781 11.516 11.602 1 98.75 200 ALA A CA 1
ATOM 1491 C C . ALA A 1 200 ? -4.988 10.664 11.977 1 98.75 200 ALA A C 1
ATOM 1493 O O . ALA A 1 200 ? -5.535 9.953 11.133 1 98.75 200 ALA A O 1
ATOM 1494 N N . ILE A 1 201 ? -5.402 10.766 13.219 1 98.88 201 ILE A N 1
ATOM 1495 C CA . ILE A 1 201 ? -6.547 10 13.695 1 98.88 201 ILE A CA 1
ATOM 1496 C C . ILE A 1 201 ? -7.801 10.398 12.922 1 98.88 201 ILE A C 1
ATOM 1498 O O . ILE A 1 201 ? -8.578 9.539 12.508 1 98.88 201 ILE A O 1
ATOM 1502 N N . SER A 1 202 ? -7.961 11.688 12.727 1 98.81 202 SER A N 1
ATOM 1503 C CA . SER A 1 202 ? -9.102 12.188 11.961 1 98.81 202 SER A CA 1
ATOM 1504 C C . SER A 1 202 ? -9.117 11.602 10.547 1 98.81 202 SER A C 1
ATOM 1506 O O . SER A 1 202 ? -10.164 11.156 10.07 1 98.81 202 SER A O 1
ATOM 1508 N N . GLN A 1 203 ? -7.984 11.633 9.961 1 98.81 203 GLN A N 1
ATOM 1509 C CA . GLN A 1 203 ? -7.875 11.125 8.594 1 98.81 203 GLN A CA 1
ATOM 1510 C C . GLN A 1 203 ? -8.172 9.625 8.547 1 98.81 203 GLN A C 1
ATOM 1512 O O . GLN A 1 203 ? -8.844 9.156 7.625 1 98.81 203 GLN A O 1
ATOM 1517 N N . LEU A 1 204 ? -7.688 8.883 9.5 1 98.94 204 LEU A N 1
ATOM 1518 C CA . LEU A 1 204 ? -7.93 7.445 9.547 1 98.94 204 LEU A CA 1
ATOM 1519 C C . LEU A 1 204 ? -9.414 7.152 9.734 1 98.94 204 LEU A C 1
ATOM 1521 O O . LEU A 1 204 ? -9.977 6.309 9.031 1 98.94 204 LEU A O 1
ATOM 1525 N N . VAL A 1 205 ? -10.07 7.844 10.633 1 98.88 205 VAL A N 1
ATOM 1526 C CA . VAL A 1 205 ? -11.484 7.637 10.922 1 98.88 205 VAL A CA 1
ATOM 1527 C C . VAL A 1 205 ? -12.32 7.984 9.688 1 98.88 205 VAL A C 1
ATOM 1529 O O . VAL A 1 205 ? -13.18 7.199 9.273 1 98.88 205 VAL A O 1
ATOM 1532 N N . GLU A 1 206 ? -12.031 9.148 9.117 1 98.81 206 GLU A N 1
ATOM 1533 C CA . GLU A 1 206 ? -12.82 9.602 7.977 1 98.81 206 GLU A CA 1
ATOM 1534 C C . GLU A 1 206 ? -12.625 8.688 6.77 1 98.81 206 GLU A C 1
ATOM 1536 O O . GLU A 1 206 ? -13.586 8.391 6.051 1 98.81 206 GLU A O 1
ATOM 1541 N N . ALA A 1 207 ? -11.445 8.25 6.547 1 98.75 207 ALA A N 1
ATOM 1542 C CA . ALA A 1 207 ? -11.195 7.355 5.418 1 98.75 207 ALA A CA 1
ATOM 1543 C C . ALA A 1 207 ? -11.891 6.016 5.613 1 98.75 207 ALA A C 1
ATOM 1545 O O . ALA A 1 207 ? -12.414 5.434 4.66 1 98.75 207 ALA A O 1
ATOM 1546 N N . PHE A 1 208 ? -11.883 5.496 6.84 1 98.81 208 PHE A N 1
ATOM 1547 C CA . PHE A 1 208 ? -12.516 4.215 7.141 1 98.81 208 PHE A CA 1
ATOM 1548 C C . PHE A 1 208 ? -14.023 4.289 6.922 1 98.81 208 PHE A C 1
ATOM 1550 O O . PHE A 1 208 ? -14.641 3.312 6.492 1 98.81 208 PHE A O 1
ATOM 1557 N N . LEU A 1 209 ? -14.594 5.41 7.148 1 98.69 209 LEU A N 1
ATOM 1558 C CA . LEU A 1 209 ? -16.031 5.586 7.047 1 98.69 209 LEU A CA 1
ATOM 1559 C C . LEU A 1 209 ? -16.422 6.184 5.695 1 98.69 209 LEU A C 1
ATOM 1561 O O . LEU A 1 209 ? -17.594 6.441 5.438 1 98.69 209 LEU A O 1
ATOM 1565 N N . SER A 1 210 ? -15.453 6.395 4.844 1 98.56 210 SER A N 1
ATOM 1566 C CA . SER A 1 210 ? -15.625 7.074 3.562 1 98.56 210 SER A CA 1
ATOM 1567 C C . SER A 1 210 ? -16.547 6.281 2.637 1 98.56 210 SER A C 1
ATOM 1569 O O . SER A 1 210 ? -16.484 5.047 2.607 1 98.56 210 SER A O 1
ATOM 1571 N N . THR A 1 211 ? -17.297 7 1.832 1 97.69 211 THR A N 1
ATOM 1572 C CA . THR A 1 211 ? -18.109 6.371 0.793 1 97.69 211 THR A CA 1
ATOM 1573 C C . THR A 1 211 ? -17.219 5.766 -0.292 1 97.69 211 THR A C 1
ATOM 1575 O O . THR A 1 211 ? -17.688 4.98 -1.118 1 97.69 211 THR A O 1
ATOM 1578 N N . GLU A 1 212 ? -15.93 6.086 -0.294 1 97.12 212 GLU A N 1
ATOM 1579 C CA . GLU A 1 212 ? -14.984 5.59 -1.288 1 97.12 212 GLU A CA 1
ATOM 1580 C C . GLU A 1 212 ? -14.031 4.566 -0.679 1 97.12 212 GLU A C 1
ATOM 1582 O O . GLU A 1 212 ? -13.008 4.223 -1.282 1 97.12 212 GLU A O 1
ATOM 1587 N N . ALA A 1 213 ? -14.367 4.156 0.512 1 98 213 ALA A N 1
ATOM 1588 C CA . ALA A 1 213 ? -13.531 3.172 1.188 1 98 213 ALA A CA 1
ATOM 1589 C C . ALA A 1 213 ? -13.406 1.895 0.361 1 98 213 ALA A C 1
ATOM 1591 O O . ALA A 1 213 ? -14.312 1.562 -0.416 1 98 213 ALA A O 1
ATOM 1592 N N . ASN A 1 214 ? -12.344 1.208 0.422 1 97.75 214 ASN A N 1
ATOM 1593 C CA . ASN A 1 214 ? -12.047 -0.068 -0.216 1 97.75 214 ASN A CA 1
ATOM 1594 C C . ASN A 1 214 ? -11.305 -1.008 0.732 1 97.75 214 ASN A C 1
ATOM 1596 O O . ASN A 1 214 ? -10.875 -0.596 1.812 1 97.75 214 ASN A O 1
ATOM 1600 N N . PRO A 1 215 ? -11.141 -2.262 0.382 1 98.06 215 PRO A N 1
ATOM 1601 C CA . PRO A 1 215 ? -10.562 -3.238 1.312 1 98.06 215 PRO A CA 1
ATOM 1602 C C . PRO A 1 215 ? -9.164 -2.854 1.777 1 98.06 215 PRO A C 1
ATOM 1604 O O . PRO A 1 215 ? -8.797 -3.121 2.924 1 98.06 215 PRO A O 1
ATOM 1607 N N . ALA A 1 216 ? -8.391 -2.264 0.939 1 98.31 216 ALA A N 1
ATOM 1608 C CA . ALA A 1 216 ? -7.035 -1.868 1.313 1 98.31 216 ALA A CA 1
ATOM 1609 C C . ALA A 1 216 ? -7.059 -0.714 2.312 1 98.31 216 ALA A C 1
ATOM 1611 O O . ALA A 1 216 ? -6.383 -0.764 3.342 1 98.31 216 ALA A O 1
ATOM 1612 N N . SER A 1 217 ? -7.84 0.367 1.976 1 98.44 217 SER A N 1
ATOM 1613 C CA . SER A 1 217 ? -7.93 1.501 2.889 1 98.44 217 SER A CA 1
ATOM 1614 C C . SER A 1 217 ? -8.523 1.086 4.23 1 98.44 217 SER A C 1
ATOM 1616 O O . SER A 1 217 ? -8.117 1.585 5.281 1 98.44 217 SER A O 1
ATOM 1618 N N . ASP A 1 218 ? -9.523 0.137 4.188 1 98.56 218 ASP A N 1
ATOM 1619 C CA . ASP A 1 218 ? -10.117 -0.36 5.426 1 98.56 218 ASP A CA 1
ATOM 1620 C C . ASP A 1 218 ? -9.062 -1.003 6.32 1 98.56 218 ASP A C 1
ATOM 1622 O O . ASP A 1 218 ? -8.992 -0.707 7.516 1 98.56 218 ASP A O 1
ATOM 1626 N N . ALA A 1 219 ? -8.234 -1.854 5.711 1 98.62 219 ALA A N 1
ATOM 1627 C CA . ALA A 1 219 ? -7.215 -2.586 6.461 1 98.62 219 ALA A CA 1
ATOM 1628 C C . ALA A 1 219 ? -6.215 -1.631 7.102 1 98.62 219 ALA A C 1
ATOM 1630 O O . ALA A 1 219 ? -5.918 -1.74 8.297 1 98.62 219 ALA A O 1
ATOM 1631 N N . LEU A 1 220 ? -5.75 -0.728 6.336 1 98.81 220 LEU A N 1
ATOM 1632 C CA . LEU A 1 220 ? -4.699 0.173 6.797 1 98.81 220 LEU A CA 1
ATOM 1633 C C . LEU A 1 220 ? -5.254 1.188 7.793 1 98.81 220 LEU A C 1
ATOM 1635 O O . LEU A 1 220 ? -4.574 1.554 8.758 1 98.81 220 LEU A O 1
ATOM 1639 N N . ALA A 1 221 ? -6.496 1.676 7.562 1 98.88 221 ALA A N 1
ATOM 1640 C CA . ALA A 1 221 ? -7.109 2.621 8.492 1 98.88 221 ALA A CA 1
ATOM 1641 C C . ALA A 1 221 ? -7.301 1.991 9.867 1 98.88 221 ALA A C 1
ATOM 1643 O O . ALA A 1 221 ? -6.965 2.598 10.891 1 98.88 221 ALA A O 1
ATOM 1644 N N . LEU A 1 222 ? -7.812 0.787 9.906 1 98.62 222 LEU A N 1
ATOM 1645 C CA . LEU A 1 222 ? -8.039 0.118 11.18 1 98.62 222 LEU A CA 1
ATOM 1646 C C . LEU A 1 222 ? -6.723 -0.133 11.906 1 98.62 222 LEU A C 1
ATOM 1648 O O . LEU A 1 222 ? -6.621 0.082 13.117 1 98.62 222 LEU A O 1
ATOM 1652 N N . GLN A 1 223 ? -5.699 -0.59 11.164 1 98.69 223 GLN A N 1
ATOM 1653 C CA . GLN A 1 223 ? -4.387 -0.801 11.758 1 98.69 223 GLN A CA 1
ATOM 1654 C C . GLN A 1 223 ? -3.805 0.508 12.281 1 98.69 223 GLN A C 1
ATOM 1656 O O . GLN A 1 223 ? -3.195 0.539 13.359 1 98.69 223 GLN A O 1
ATOM 1661 N N . GLY A 1 224 ? -3.957 1.557 11.508 1 98.88 224 GLY A N 1
ATOM 1662 C CA . GLY A 1 224 ? -3.514 2.865 11.961 1 98.88 224 GLY A CA 1
ATOM 1663 C C . GLY A 1 224 ? -4.18 3.309 13.25 1 98.88 224 GLY A C 1
ATOM 1664 O O . GLY A 1 224 ? -3.525 3.859 14.141 1 98.88 224 GLY A O 1
ATOM 1665 N N . LEU A 1 225 ? -5.484 3.076 13.336 1 98.88 225 LEU A N 1
ATOM 1666 C CA . LEU A 1 225 ? -6.223 3.443 14.539 1 98.88 225 LEU A CA 1
ATOM 1667 C C . LEU A 1 225 ? -5.75 2.629 15.742 1 98.88 225 LEU A C 1
ATOM 1669 O O . LEU A 1 225 ? -5.648 3.154 16.844 1 98.88 225 LEU A O 1
ATOM 1673 N N . VAL A 1 226 ? -5.41 1.378 15.562 1 98.44 226 VAL A N 1
ATOM 1674 C CA . VAL A 1 226 ? -4.891 0.54 16.641 1 98.44 226 VAL A CA 1
ATOM 1675 C C . VAL A 1 226 ? -3.564 1.104 17.141 1 98.44 226 VAL A C 1
ATOM 1677 O O . VAL A 1 226 ? -3.363 1.253 18.344 1 98.44 226 VAL A O 1
ATOM 1680 N N . LEU A 1 227 ? -2.676 1.411 16.203 1 98.62 227 LEU A N 1
ATOM 1681 C CA . LEU A 1 227 ? -1.361 1.934 16.562 1 98.62 227 LEU A CA 1
ATOM 1682 C C . LEU A 1 227 ? -1.487 3.279 17.266 1 98.62 227 LEU A C 1
ATOM 1684 O O . LEU A 1 227 ? -0.827 3.518 18.281 1 98.62 227 LEU A O 1
ATOM 1688 N N . ALA A 1 228 ? -2.33 4.152 16.734 1 98.69 228 ALA A N 1
ATOM 1689 C CA . ALA A 1 228 ? -2.545 5.461 17.344 1 98.69 228 ALA A CA 1
ATOM 1690 C C . ALA A 1 228 ? -3.158 5.328 18.734 1 98.69 228 ALA A C 1
ATOM 1692 O O . ALA A 1 228 ? -2.797 6.066 19.656 1 98.69 228 ALA A O 1
ATOM 1693 N N . GLY A 1 229 ? -4.133 4.449 18.844 1 98 229 GLY A N 1
ATOM 1694 C CA . GLY A 1 229 ? -4.773 4.23 20.125 1 98 229 GLY A CA 1
ATOM 1695 C C . GLY A 1 229 ? -3.787 3.891 21.234 1 98 229 GLY A C 1
ATOM 1696 O O . GLY A 1 229 ? -3.951 4.328 22.375 1 98 229 GLY A O 1
ATOM 1697 N N . ARG A 1 230 ? -2.736 3.186 20.859 1 95.75 230 ARG A N 1
ATOM 1698 C CA . ARG A 1 230 ? -1.745 2.699 21.828 1 95.75 230 ARG A CA 1
ATOM 1699 C C . ARG A 1 230 ? -0.673 3.752 22.078 1 95.75 230 ARG A C 1
ATOM 1701 O O . ARG A 1 230 ? -0.092 3.797 23.172 1 95.75 230 ARG A O 1
ATOM 1708 N N . SER A 1 231 ? -0.417 4.59 21.109 1 97.56 231 SER A N 1
ATOM 1709 C CA . SER A 1 231 ? 0.84 5.324 21.188 1 97.56 231 SER A CA 1
ATOM 1710 C C . SER A 1 231 ? 0.595 6.828 21.266 1 97.56 231 SER A C 1
ATOM 1712 O O . SER A 1 231 ? 1.476 7.582 21.688 1 97.56 231 SER A O 1
ATOM 1714 N N . PHE A 1 232 ? -0.575 7.336 20.938 1 98.19 232 PHE A N 1
ATOM 1715 C CA . PHE A 1 232 ? -0.83 8.766 20.781 1 98.19 232 PHE A CA 1
ATOM 1716 C C . PHE A 1 232 ? -0.584 9.508 22.078 1 98.19 232 PHE A C 1
ATOM 1718 O O . PHE A 1 232 ? 0.243 10.422 22.141 1 98.19 232 PHE A O 1
ATOM 1725 N N . LEU A 1 233 ? -1.233 9.125 23.141 1 98 233 LEU A N 1
ATOM 1726 C CA . LEU A 1 233 ? -1.102 9.844 24.406 1 98 233 LEU A CA 1
ATOM 1727 C C . LEU A 1 233 ? 0.297 9.664 25 1 98 233 LEU A C 1
ATOM 1729 O O . LEU A 1 233 ? 0.82 10.562 25.656 1 98 233 LEU A O 1
ATOM 1733 N N . VAL A 1 234 ? 0.918 8.523 24.703 1 97.75 234 VAL A N 1
ATOM 1734 C CA . VAL A 1 234 ? 2.281 8.281 25.172 1 97.75 234 VAL A CA 1
ATOM 1735 C C . VAL A 1 234 ? 3.225 9.312 24.562 1 97.75 234 VAL A C 1
ATOM 1737 O O . VAL A 1 234 ? 4.043 9.906 25.266 1 97.75 234 VAL A O 1
ATOM 1740 N N . VAL A 1 235 ? 3.076 9.57 23.25 1 97.38 235 VAL A N 1
ATOM 1741 C CA . VAL A 1 235 ? 4.004 10.477 22.594 1 97.38 235 VAL A CA 1
ATOM 1742 C C . VAL A 1 235 ? 3.676 11.922 22.969 1 97.38 235 VAL A C 1
ATOM 1744 O O . VAL A 1 235 ? 4.566 12.773 23.016 1 97.38 235 VAL A O 1
ATOM 1747 N N . VAL A 1 236 ? 2.443 12.195 23.25 1 97.06 236 VAL A N 1
ATOM 1748 C CA . VAL A 1 236 ? 2.066 13.539 23.672 1 97.06 236 VAL A CA 1
ATOM 1749 C C . VAL A 1 236 ? 2.676 13.844 25.031 1 97.06 236 VAL A C 1
ATOM 1751 O O . VAL A 1 236 ? 3.213 14.93 25.25 1 97.06 236 VAL A O 1
ATOM 1754 N N . ARG A 1 237 ? 2.691 12.922 25.906 1 95.56 237 ARG A N 1
ATOM 1755 C CA . ARG A 1 237 ? 3.109 13.125 27.281 1 95.56 237 ARG A CA 1
ATOM 1756 C C . ARG A 1 237 ? 4.617 12.953 27.438 1 95.56 237 ARG A C 1
ATOM 1758 O O . ARG A 1 237 ? 5.258 13.688 28.188 1 95.56 237 ARG A O 1
ATOM 1765 N N . GLU A 1 238 ? 5.133 11.992 26.641 1 90.31 238 GLU A N 1
ATOM 1766 C CA . GLU A 1 238 ? 6.516 11.586 26.859 1 90.31 238 GLU A CA 1
ATOM 1767 C C . GLU A 1 238 ? 7.277 11.484 25.531 1 90.31 238 GLU A C 1
ATOM 1769 O O . GLU A 1 238 ? 8.203 10.68 25.406 1 90.31 238 GLU A O 1
ATOM 1774 N N . GLY A 1 239 ? 6.945 12.164 24.625 1 82.56 239 GLY A N 1
ATOM 1775 C CA . GLY A 1 239 ? 7.375 11.984 23.25 1 82.56 239 GLY A CA 1
ATOM 1776 C C . GLY A 1 239 ? 8.867 12.156 23.062 1 82.56 239 GLY A C 1
ATOM 1777 O O . GLY A 1 239 ? 9.445 11.609 22.109 1 82.56 239 GLY A O 1
ATOM 1778 N N . GLY A 1 240 ? 9.562 12.766 23.953 1 81.25 240 GLY A N 1
ATOM 1779 C CA . GLY A 1 240 ? 10.984 13.008 23.797 1 81.25 240 GLY A CA 1
ATOM 1780 C C . GLY A 1 240 ? 11.836 11.789 24.094 1 81.25 240 GLY A C 1
ATOM 1781 O O . GLY A 1 240 ? 13.039 11.789 23.828 1 81.25 240 GLY A O 1
ATOM 1782 N N . ARG A 1 241 ? 11.273 10.75 24.484 1 84.75 241 ARG A N 1
ATOM 1783 C CA . ARG A 1 241 ? 12.062 9.602 24.906 1 84.75 241 ARG A CA 1
ATOM 1784 C C . ARG A 1 241 ? 11.43 8.297 24.453 1 84.75 241 ARG A C 1
ATOM 1786 O O . ARG A 1 241 ? 11.977 7.215 24.688 1 84.75 241 ARG A O 1
ATOM 1793 N N . LYS A 1 242 ? 10.328 8.312 23.812 1 93.44 242 LYS A N 1
ATOM 1794 C CA . LYS A 1 242 ? 9.609 7.082 23.5 1 93.44 242 LYS A CA 1
ATOM 1795 C C . LYS A 1 242 ? 9.703 6.742 22.016 1 93.44 242 LYS A C 1
ATOM 1797 O O . LYS A 1 242 ? 8.719 6.867 21.281 1 93.44 242 LYS A O 1
ATOM 1802 N N . VAL A 1 243 ? 10.789 6.133 21.672 1 96.62 243 VAL A N 1
ATOM 1803 C CA . VAL A 1 243 ? 11.141 5.875 20.281 1 96.62 243 VAL A CA 1
ATOM 1804 C C . VAL A 1 243 ? 10.133 4.918 19.672 1 96.62 243 VAL A C 1
ATOM 1806 O O . VAL A 1 243 ? 9.656 5.141 18.547 1 96.62 243 VAL A O 1
ATOM 1809 N N . ASP A 1 244 ? 9.742 3.916 20.422 1 96.88 244 ASP A N 1
ATOM 1810 C CA . ASP A 1 244 ? 8.812 2.916 19.906 1 96.88 244 ASP A CA 1
ATOM 1811 C C . ASP A 1 244 ? 7.438 3.529 19.656 1 96.88 244 ASP A C 1
ATOM 1813 O O . ASP A 1 244 ? 6.812 3.26 18.625 1 96.88 244 ASP A O 1
ATOM 1817 N N . ALA A 1 245 ? 6.957 4.309 20.578 1 97.88 245 ALA A N 1
ATOM 1818 C CA . ALA A 1 245 ? 5.668 4.977 20.422 1 97.88 245 ALA A CA 1
ATOM 1819 C C . ALA A 1 245 ? 5.703 5.965 19.266 1 97.88 245 ALA A C 1
ATOM 1821 O O . ALA A 1 245 ? 4.719 6.109 18.531 1 97.88 245 ALA A O 1
ATOM 1822 N N . ARG A 1 246 ? 6.844 6.688 19.109 1 98.31 246 ARG A N 1
ATOM 1823 C CA . ARG A 1 246 ? 7.008 7.605 17.984 1 98.31 246 ARG A CA 1
ATOM 1824 C C . ARG A 1 246 ? 6.922 6.867 16.656 1 98.31 246 ARG A C 1
ATOM 1826 O O . ARG A 1 246 ? 6.332 7.367 15.695 1 98.31 246 ARG A O 1
ATOM 1833 N N . 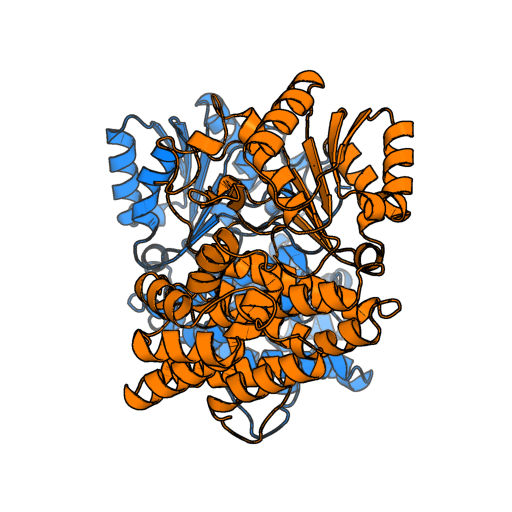LEU A 1 247 ? 7.5 5.699 16.609 1 98.38 247 LEU A N 1
ATOM 1834 C CA . LEU A 1 247 ? 7.441 4.914 15.375 1 98.38 247 LEU A CA 1
ATOM 1835 C C . LEU A 1 247 ? 6.016 4.477 15.078 1 98.38 247 LEU A C 1
ATOM 1837 O O . LEU A 1 247 ? 5.578 4.516 13.922 1 98.38 247 LEU A O 1
ATOM 1841 N N . GLU A 1 248 ? 5.273 4.027 16.094 1 98.38 248 GLU A N 1
ATOM 1842 C CA . GLU A 1 248 ? 3.885 3.615 15.898 1 98.38 248 GLU A CA 1
ATOM 1843 C C . GLU A 1 248 ? 3.031 4.77 15.383 1 98.38 248 GLU A C 1
ATOM 1845 O O . GLU A 1 248 ? 2.215 4.59 14.477 1 98.38 248 GLU A O 1
ATOM 1850 N N . MET A 1 249 ? 3.25 5.949 15.93 1 98.56 249 MET A N 1
ATOM 1851 C CA . MET A 1 249 ? 2.498 7.109 15.461 1 98.56 249 MET A CA 1
ATOM 1852 C C . MET A 1 249 ? 2.908 7.492 14.047 1 98.56 249 MET A C 1
ATOM 1854 O O . MET A 1 249 ? 2.082 7.949 13.258 1 98.56 249 MET A O 1
ATOM 1858 N N . ALA A 1 250 ? 4.195 7.324 13.758 1 98.56 250 ALA A N 1
ATOM 1859 C CA . ALA A 1 250 ? 4.656 7.59 12.398 1 98.56 250 ALA A CA 1
ATOM 1860 C C . ALA A 1 250 ? 3.971 6.664 11.398 1 98.56 250 ALA A C 1
ATOM 1862 O O . ALA A 1 250 ? 3.543 7.105 10.328 1 98.56 250 ALA A O 1
ATOM 1863 N N . TYR A 1 251 ? 3.818 5.391 11.734 1 98.81 251 TYR A N 1
ATOM 1864 C CA . TYR A 1 251 ? 3.08 4.449 10.898 1 98.81 251 TYR A CA 1
ATOM 1865 C C . TYR A 1 251 ? 1.623 4.875 10.766 1 98.81 251 TYR A C 1
ATOM 1867 O O . TYR A 1 251 ? 1.056 4.82 9.664 1 98.81 251 TYR A O 1
ATOM 1875 N N . ALA A 1 252 ? 1.03 5.246 11.891 1 98.88 252 ALA A N 1
ATOM 1876 C CA . ALA A 1 252 ? -0.366 5.672 11.852 1 98.88 252 ALA A CA 1
ATOM 1877 C C . ALA A 1 252 ? -0.554 6.84 10.883 1 98.88 252 ALA A C 1
ATOM 1879 O O . ALA A 1 252 ? -1.488 6.84 10.078 1 98.88 252 ALA A O 1
ATOM 1880 N N . ALA A 1 253 ? 0.34 7.836 10.992 1 98.81 253 ALA A N 1
ATOM 1881 C CA . ALA A 1 253 ? 0.277 8.984 10.094 1 98.81 253 ALA A CA 1
ATOM 1882 C C . ALA A 1 253 ? 0.498 8.555 8.641 1 98.81 253 ALA A C 1
ATOM 1884 O O . ALA A 1 253 ? -0.205 9.016 7.738 1 98.81 253 ALA A O 1
ATOM 1885 N N . TYR A 1 254 ? 1.43 7.707 8.398 1 98.81 254 TYR A N 1
ATOM 1886 C CA . TYR A 1 254 ? 1.686 7.184 7.062 1 98.81 254 TYR A CA 1
ATOM 1887 C C . TYR A 1 254 ? 0.443 6.508 6.496 1 98.81 254 TYR A C 1
ATOM 1889 O O . TYR A 1 254 ? 0.059 6.758 5.352 1 98.81 254 TYR A O 1
ATOM 1897 N N . PHE A 1 255 ? -0.182 5.598 7.293 1 98.88 255 PHE A N 1
ATOM 1898 C CA . PHE A 1 255 ? -1.4 4.918 6.871 1 98.88 255 PHE A CA 1
ATOM 1899 C C . PHE A 1 255 ? -2.504 5.926 6.566 1 98.88 255 PHE A C 1
ATOM 1901 O O . PHE A 1 255 ? -3.275 5.742 5.621 1 98.88 255 PHE A O 1
ATOM 1908 N N . SER A 1 256 ? -2.586 6.973 7.387 1 98.81 256 SER A N 1
ATOM 1909 C CA . SER A 1 256 ? -3.604 7.988 7.133 1 98.81 256 SER A CA 1
ATOM 1910 C C . SER A 1 256 ? -3.408 8.633 5.766 1 98.81 256 SER A C 1
ATOM 1912 O O . SER A 1 256 ? -4.383 8.93 5.07 1 98.81 256 SER A O 1
ATOM 1914 N N . GLY A 1 257 ? -2.164 8.875 5.387 1 98.62 257 GLY A N 1
ATOM 1915 C CA . GLY A 1 257 ? -1.862 9.406 4.07 1 98.62 257 GLY A CA 1
ATOM 1916 C C . GLY A 1 257 ? -2.27 8.484 2.939 1 98.62 257 GLY A C 1
ATOM 1917 O O . GLY A 1 257 ? -2.875 8.922 1.959 1 98.62 257 GLY A O 1
ATOM 1918 N N . VAL A 1 258 ? -1.929 7.215 3.092 1 98.56 258 VAL A N 1
ATOM 1919 C CA . VAL A 1 258 ? -2.301 6.223 2.088 1 98.56 258 VAL A CA 1
ATOM 1920 C C . VAL A 1 258 ? -3.82 6.18 1.945 1 98.56 258 VAL A C 1
ATOM 1922 O O . VAL A 1 258 ? -4.344 6.16 0.829 1 98.56 258 VAL A O 1
ATOM 1925 N N . CYS A 1 259 ? -4.512 6.191 3.047 1 98.62 259 CYS A N 1
ATOM 1926 C CA . CYS A 1 259 ? -5.961 6.02 3.074 1 98.62 259 CYS A CA 1
ATOM 1927 C C . CYS A 1 259 ? -6.664 7.242 2.496 1 98.62 259 CYS A C 1
ATOM 1929 O O . CYS A 1 259 ? -7.598 7.109 1.705 1 98.62 259 CYS A O 1
ATOM 1931 N N . LEU A 1 260 ? -6.199 8.461 2.926 1 97.69 260 LEU A N 1
ATOM 1932 C CA . LEU A 1 260 ? -6.906 9.641 2.449 1 97.69 260 LEU A CA 1
ATOM 1933 C C . LEU A 1 260 ? -6.746 9.805 0.942 1 97.69 260 LEU A C 1
ATOM 1935 O O . LEU A 1 260 ? -7.652 10.289 0.263 1 97.69 260 LEU A O 1
ATOM 1939 N N . THR A 1 261 ? -5.652 9.344 0.443 1 97.06 261 THR A N 1
ATOM 1940 C CA . THR A 1 261 ? -5.387 9.43 -0.989 1 97.06 261 THR A CA 1
ATOM 1941 C C . THR A 1 261 ? -6.297 8.484 -1.767 1 97.06 261 THR A C 1
ATOM 1943 O O . THR A 1 261 ? -6.707 8.789 -2.889 1 97.06 261 THR A O 1
ATOM 1946 N N . SER A 1 262 ? -6.68 7.41 -1.194 1 96.62 262 SER A N 1
ATOM 1947 C CA . SER A 1 262 ? -7.406 6.352 -1.888 1 96.62 262 SER A CA 1
ATOM 1948 C C . SER A 1 262 ? -8.906 6.434 -1.601 1 96.62 262 SER A C 1
ATOM 1950 O O . SER A 1 262 ? -9.727 6.066 -2.445 1 96.62 262 SER A O 1
ATOM 1952 N N . ALA A 1 263 ? -9.234 6.902 -0.411 1 97.31 263 ALA A N 1
ATOM 1953 C CA . ALA A 1 263 ? -10.633 6.781 0.012 1 97.31 263 ALA A CA 1
ATOM 1954 C C . ALA A 1 263 ? -11.242 8.156 0.277 1 97.31 263 ALA A C 1
ATOM 1956 O O . ALA A 1 263 ? -12.445 8.273 0.515 1 97.31 263 ALA A O 1
ATOM 1957 N N . GLY A 1 264 ? -10.414 9.172 0.265 1 96.38 264 GLY A N 1
ATOM 1958 C CA . GLY A 1 264 ? -10.93 10.508 0.531 1 96.38 264 GLY A CA 1
ATOM 1959 C C . GLY A 1 264 ? -11.242 10.742 1.997 1 96.38 264 GLY A C 1
ATOM 1960 O O . GLY A 1 264 ? -10.984 9.883 2.84 1 96.38 264 GLY A O 1
ATOM 1961 N N . LEU A 1 265 ? -11.711 11.969 2.293 1 97 265 LEU A N 1
ATOM 1962 C CA . LEU A 1 265 ? -12.016 12.383 3.658 1 97 265 LEU A CA 1
ATOM 1963 C C . LEU A 1 265 ? -13.43 12.93 3.758 1 97 265 LEU A C 1
ATOM 1965 O O . LEU A 1 265 ? -14.125 13.047 2.746 1 97 265 LEU A O 1
ATOM 1969 N N . GLY A 1 266 ? -13.859 13.148 4.934 1 97.44 266 GLY A N 1
ATOM 1970 C CA . GLY A 1 266 ? -15.242 13.523 5.164 1 97.44 266 GLY A CA 1
ATOM 1971 C C . GLY A 1 266 ? -15.406 14.969 5.613 1 97.44 266 GLY A C 1
ATOM 1972 O O . GLY A 1 266 ? -14.68 15.852 5.145 1 97.44 266 GLY A O 1
ATOM 1973 N N . LEU A 1 267 ? -16.359 15.172 6.441 1 98 267 LEU A N 1
ATOM 1974 C CA . LEU A 1 267 ? -16.859 16.484 6.812 1 98 267 LEU A CA 1
ATOM 1975 C C . LEU A 1 267 ? -15.82 17.25 7.637 1 98 267 LEU A C 1
ATOM 1977 O O . LEU A 1 267 ? -15.703 18.469 7.523 1 98 267 LEU A O 1
ATOM 1981 N N . VAL A 1 268 ? -15.07 16.562 8.531 1 97.81 268 VAL A N 1
ATOM 1982 C CA . VAL A 1 268 ? -14.07 17.25 9.344 1 97.81 268 VAL A CA 1
ATOM 1983 C C . VAL A 1 268 ? -13.117 18.031 8.445 1 97.81 268 VAL A C 1
ATOM 1985 O O . VAL A 1 268 ? -12.93 19.234 8.625 1 97.81 268 VAL A O 1
ATOM 1988 N N . HIS A 1 269 ? -12.617 17.359 7.465 1 96.25 269 HIS A N 1
ATOM 1989 C CA . HIS A 1 269 ? -11.68 18 6.555 1 96.25 269 HIS A CA 1
ATOM 1990 C C . HIS A 1 269 ? -12.406 18.938 5.598 1 96.25 269 HIS A C 1
ATOM 1992 O O . HIS A 1 269 ? -11.844 19.938 5.145 1 96.25 2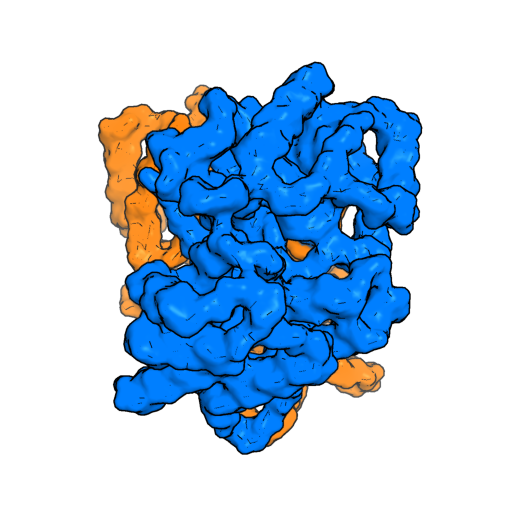69 HIS A O 1
ATOM 1998 N N . GLY A 1 270 ? -13.656 18.625 5.305 1 94.81 270 GLY A N 1
ATOM 1999 C CA . GLY A 1 270 ? -14.492 19.516 4.531 1 94.81 270 GLY A CA 1
ATOM 2000 C C . GLY A 1 270 ? -14.688 20.875 5.195 1 94.81 270 GLY A C 1
ATOM 2001 O O . GLY A 1 270 ? -14.922 21.875 4.516 1 94.81 270 GLY A O 1
ATOM 2002 N N . LEU A 1 271 ? -14.57 20.906 6.488 1 95.06 271 LEU A N 1
ATOM 2003 C CA . LEU A 1 271 ? -14.703 22.141 7.262 1 95.06 271 LEU A CA 1
ATOM 2004 C C . LEU A 1 271 ? -13.344 22.766 7.543 1 95.06 271 LEU A C 1
ATOM 2006 O O . LEU A 1 271 ? -13.195 23.984 7.523 1 95.06 271 LEU A O 1
ATOM 2010 N N . ALA A 1 272 ? -12.359 21.922 7.777 1 92.19 272 ALA A N 1
ATOM 2011 C CA . ALA A 1 272 ? -11.039 22.391 8.195 1 92.19 272 ALA A CA 1
ATOM 2012 C C . ALA A 1 272 ? -10.391 23.234 7.105 1 92.19 272 ALA A C 1
ATOM 2014 O O . ALA A 1 272 ? -9.719 24.234 7.398 1 92.19 272 ALA A O 1
ATOM 2015 N N . SER A 1 273 ? -10.633 22.859 5.855 1 88.06 273 SER A N 1
ATOM 2016 C CA . SER A 1 273 ? -9.969 23.547 4.754 1 88.06 273 SER A CA 1
ATOM 2017 C C . SER A 1 273 ? -10.445 25 4.629 1 88.06 273 SER A C 1
ATOM 2019 O O . SER A 1 273 ? -9.641 25.922 4.691 1 88.06 273 SER A O 1
ATOM 2021 N N . PRO A 1 274 ? -11.758 25.234 4.496 1 88.12 274 PRO A N 1
ATOM 2022 C CA . PRO A 1 274 ? -12.203 26.641 4.418 1 88.12 274 PRO A CA 1
ATOM 2023 C C . PRO A 1 274 ? -11.938 27.406 5.707 1 88.12 274 PRO A C 1
ATOM 2025 O O . PRO A 1 274 ? -11.688 28.609 5.664 1 88.12 274 PRO A O 1
ATOM 2028 N N . MET A 1 275 ? -11.961 26.828 6.867 1 90.38 275 MET A N 1
ATOM 2029 C CA . MET A 1 275 ? -11.656 27.484 8.133 1 90.38 275 MET A CA 1
ATOM 2030 C C . MET A 1 275 ? -10.188 27.922 8.172 1 90.38 275 MET A C 1
ATOM 2032 O O . MET A 1 275 ? -9.883 29.047 8.57 1 90.38 275 MET A O 1
ATOM 2036 N N . GLY A 1 276 ? -9.336 27 7.719 1 87.19 276 GLY A N 1
ATOM 2037 C CA . GLY A 1 276 ? -7.914 27.281 7.719 1 87.19 276 GLY A CA 1
ATOM 2038 C C . GLY A 1 276 ? -7.527 28.375 6.742 1 87.19 276 GLY A C 1
ATOM 2039 O O . GLY A 1 276 ? -6.504 29.047 6.918 1 87.19 276 GLY A O 1
ATOM 2040 N N . ALA A 1 277 ? -8.305 28.531 5.742 1 85.25 277 ALA A N 1
ATOM 2041 C CA . ALA A 1 277 ? -8.055 29.594 4.754 1 85.25 277 ALA A CA 1
ATOM 2042 C C . ALA A 1 277 ? -8.43 30.953 5.305 1 85.25 277 ALA A C 1
ATOM 2044 O O . ALA A 1 277 ? -7.871 31.969 4.891 1 85.25 277 ALA A O 1
ATOM 2045 N N . ARG A 1 278 ? -9.312 31.031 6.312 1 86.69 278 ARG A N 1
ATOM 2046 C CA . ARG A 1 278 ? -9.898 32.312 6.754 1 86.69 278 ARG A CA 1
ATOM 2047 C C . ARG A 1 278 ? -9.336 32.719 8.109 1 86.69 278 ARG A C 1
ATOM 2049 O O . ARG A 1 278 ? -9.273 33.906 8.422 1 86.69 278 ARG A O 1
ATOM 2056 N N . PHE A 1 279 ? -8.969 31.734 8.898 1 88.06 279 PHE A N 1
ATOM 2057 C CA . PHE A 1 279 ? -8.578 32.031 10.281 1 88.06 279 PHE A CA 1
ATOM 2058 C C . PHE A 1 279 ? -7.184 31.484 10.57 1 88.06 279 PHE A C 1
ATOM 2060 O O . PHE A 1 279 ? -6.746 30.516 9.953 1 88.06 279 PHE A O 1
ATOM 2067 N N . PRO A 1 280 ? -6.496 32.125 11.43 1 84.12 280 PRO A N 1
ATOM 2068 C CA . PRO A 1 280 ? -5.137 31.703 11.781 1 84.12 280 PRO A CA 1
ATOM 2069 C C . PRO A 1 280 ? -5.109 30.516 12.734 1 84.12 280 PRO A C 1
ATOM 2071 O O . PRO A 1 280 ? -4.648 30.641 13.867 1 84.12 280 PRO A O 1
ATOM 2074 N N . VAL A 1 281 ? -5.547 29.406 12.352 1 87.75 281 VAL A N 1
ATOM 2075 C CA . VAL A 1 281 ? -5.582 28.156 13.117 1 87.75 281 VAL A CA 1
ATOM 2076 C C . VAL A 1 281 ? -4.93 27.047 12.312 1 87.75 281 VAL A C 1
ATOM 2078 O O . VAL A 1 281 ? -5.121 26.953 11.094 1 87.75 281 VAL A O 1
ATOM 2081 N N . SER A 1 282 ? -4.125 26.281 12.945 1 86.69 282 SER A N 1
ATOM 2082 C CA . SER A 1 282 ? -3.447 25.203 12.25 1 86.69 282 SER A CA 1
ATOM 2083 C C . SER A 1 282 ? -4.426 24.094 11.852 1 86.69 282 SER A C 1
ATOM 2085 O O . SER A 1 282 ? -5.453 23.906 12.516 1 86.69 282 SER A O 1
ATOM 2087 N N . HIS A 1 283 ? -4.152 23.422 10.781 1 89.5 283 HIS A N 1
ATOM 2088 C CA . HIS A 1 283 ? -4.973 22.344 10.242 1 89.5 283 HIS A CA 1
ATOM 2089 C C . HIS A 1 283 ? -5.23 21.266 11.281 1 89.5 283 HIS A C 1
ATOM 2091 O O . HIS A 1 283 ? -6.371 20.844 11.477 1 89.5 283 HIS A O 1
ATOM 2097 N N . GLY A 1 284 ? -4.219 20.828 11.984 1 93.31 284 GLY A N 1
ATOM 2098 C CA . GLY A 1 284 ? -4.344 19.781 12.992 1 93.31 284 GLY A CA 1
ATOM 2099 C C . GLY A 1 284 ? -5.242 20.172 14.148 1 93.31 284 GLY A C 1
ATOM 2100 O O . GLY A 1 284 ? -6.02 19.359 14.648 1 93.31 284 GLY A O 1
ATOM 2101 N N . LEU A 1 285 ? -5.117 21.406 14.578 1 94.62 285 LEU A N 1
ATOM 2102 C CA . LEU A 1 285 ? -5.945 21.906 15.664 1 94.62 285 LEU A CA 1
ATOM 2103 C C . LEU A 1 285 ? -7.414 21.938 15.258 1 94.62 285 LEU A C 1
ATOM 2105 O O . LEU A 1 285 ? -8.297 21.625 16.062 1 94.62 285 LEU A O 1
ATOM 2109 N N . LEU A 1 286 ? -7.66 22.344 14.062 1 94.75 286 LEU A N 1
ATOM 2110 C CA . LEU A 1 286 ? -9.031 22.375 13.562 1 94.75 286 LEU A CA 1
ATOM 2111 C C . LEU A 1 286 ? -9.625 20.969 13.547 1 94.75 286 LEU A C 1
ATOM 2113 O O . LEU A 1 286 ? -10.734 20.75 14.039 1 94.75 286 LEU A O 1
ATOM 2117 N N . CYS A 1 287 ? -8.914 20.016 13.008 1 97.06 287 CYS A N 1
ATOM 2118 C CA . CYS A 1 287 ? -9.391 18.641 12.938 1 97.06 287 CYS A CA 1
ATOM 2119 C C . CYS A 1 287 ? -9.641 18.078 14.336 1 97.06 287 CYS A C 1
ATOM 2121 O O . CYS A 1 287 ? -10.648 17.406 14.57 1 97.06 287 CYS A O 1
ATOM 2123 N N . ALA A 1 288 ? -8.703 18.391 15.219 1 97.44 288 ALA A N 1
ATOM 2124 C CA . ALA A 1 288 ? -8.805 17.906 16.594 1 97.44 288 ALA A CA 1
ATOM 2125 C C . ALA A 1 288 ? -10.07 18.422 17.266 1 97.44 288 ALA A C 1
ATOM 2127 O O . ALA A 1 288 ? -10.688 17.719 18.078 1 97.44 288 ALA A O 1
ATOM 2128 N N . ASN A 1 289 ? -10.383 19.609 17.016 1 97.38 289 ASN A N 1
ATOM 2129 C CA . ASN A 1 289 ? -11.523 20.234 17.672 1 97.38 289 ASN A CA 1
ATOM 2130 C C . ASN A 1 289 ? -12.844 19.75 17.109 1 97.38 289 ASN A C 1
ATOM 2132 O O . ASN A 1 289 ? -13.828 19.609 17.828 1 97.38 289 ASN A O 1
ATOM 2136 N N . LEU A 1 290 ? -12.891 19.453 15.852 1 97.94 290 LEU A N 1
ATOM 2137 C CA . LEU A 1 290 ? -14.148 19.172 15.18 1 97.94 290 LEU A CA 1
ATOM 2138 C C . LEU A 1 290 ? -14.461 17.672 15.219 1 97.94 290 LEU A C 1
ATOM 2140 O O . LEU A 1 290 ? -15.633 17.281 15.203 1 97.94 290 LEU A O 1
ATOM 2144 N N . LEU A 1 291 ? -13.484 16.812 15.258 1 98.62 291 LEU A N 1
ATOM 2145 C CA . LEU A 1 291 ? -13.578 15.391 14.992 1 98.62 291 LEU A CA 1
ATOM 2146 C C . LEU A 1 291 ? -14.578 14.719 15.93 1 98.62 291 LEU A C 1
ATOM 2148 O O . LEU A 1 291 ? -15.5 14.039 15.484 1 98.62 291 LEU A O 1
ATOM 2152 N N . PRO A 1 292 ? -14.492 14.875 17.297 1 98.69 292 PRO A N 1
ATOM 2153 C CA . PRO A 1 292 ? -15.414 14.156 18.172 1 98.69 292 PRO A CA 1
ATOM 2154 C C . PRO A 1 292 ? -16.875 14.531 17.938 1 98.69 292 PRO A C 1
ATOM 2156 O O . PRO A 1 292 ? -17.734 13.648 17.859 1 98.69 292 PRO A O 1
ATOM 2159 N N . GLU A 1 293 ? -17.156 15.812 17.781 1 98.5 293 GLU A N 1
ATOM 2160 C CA . GLU A 1 293 ? -18.531 16.281 17.609 1 98.5 293 GLU A CA 1
ATOM 2161 C C . GLU A 1 293 ? -19.094 15.82 16.266 1 98.5 293 GLU A C 1
ATOM 2163 O O . GLU A 1 293 ? -20.266 15.438 16.172 1 98.5 293 GLU A O 1
ATOM 2168 N N . VAL A 1 294 ? -18.266 15.906 15.219 1 98.62 294 VAL A N 1
ATOM 2169 C CA . VAL A 1 294 ? -18.719 15.469 13.898 1 98.62 294 VAL A CA 1
ATOM 2170 C C . VAL A 1 294 ? -19.047 13.977 13.93 1 98.62 294 VAL A C 1
ATOM 2172 O O . VAL A 1 294 ? -20.047 13.539 13.359 1 98.62 294 VAL A O 1
ATOM 2175 N N . MET A 1 295 ? -18.203 13.164 14.594 1 98.75 295 MET A N 1
ATOM 2176 C CA . MET A 1 295 ? -18.453 11.727 14.648 1 98.75 295 MET A CA 1
ATOM 2177 C C . MET A 1 295 ? -19.688 11.414 15.5 1 98.75 295 MET A C 1
ATOM 2179 O O . MET A 1 295 ? -20.422 10.484 15.211 1 98.75 295 MET A O 1
ATOM 2183 N N . GLU A 1 296 ? -19.859 12.219 16.578 1 98.69 296 GLU A N 1
ATOM 2184 C CA . GLU A 1 296 ? -21.078 12.07 17.375 1 98.69 296 GLU A CA 1
ATOM 2185 C C . GLU A 1 296 ? -22.312 12.336 16.531 1 98.69 296 GLU A C 1
ATOM 2187 O O . GLU A 1 296 ? -23.281 11.57 16.562 1 98.69 296 GLU A O 1
ATOM 2192 N N . ALA A 1 297 ? -22.312 13.406 15.805 1 98.56 297 ALA A N 1
ATOM 2193 C CA . ALA A 1 297 ? -23.422 13.742 14.914 1 98.56 297 ALA A CA 1
ATOM 2194 C C . ALA A 1 297 ? -23.609 12.664 13.844 1 98.56 297 ALA A C 1
ATOM 2196 O O . ALA A 1 297 ? -24.734 12.32 13.492 1 98.56 297 ALA A O 1
ATOM 2197 N N . THR A 1 298 ? -22.516 12.125 13.281 1 98.69 298 THR A N 1
ATOM 2198 C CA . THR A 1 298 ? -22.547 11.07 12.266 1 98.69 298 THR A CA 1
ATOM 2199 C C . THR A 1 298 ? -23.266 9.836 12.805 1 98.69 298 THR A C 1
ATOM 2201 O O . THR A 1 298 ? -24.172 9.312 12.156 1 98.69 298 THR A O 1
ATOM 2204 N N . VAL A 1 299 ? -22.859 9.422 14.016 1 98.56 299 VAL A N 1
ATOM 2205 C CA . VAL A 1 299 ? -23.469 8.242 14.625 1 98.56 299 VAL A CA 1
ATOM 2206 C C . VAL A 1 299 ? -24.953 8.484 14.828 1 98.56 299 VAL A C 1
ATOM 2208 O O . VAL A 1 299 ? -25.781 7.609 14.516 1 98.56 299 VAL A O 1
ATOM 2211 N N . ARG A 1 300 ? -25.344 9.641 15.273 1 98.06 300 ARG A N 1
ATOM 2212 C CA . ARG A 1 300 ? -26.75 9.984 15.508 1 98.06 300 ARG A CA 1
ATOM 2213 C C . ARG A 1 300 ? -27.547 9.898 14.211 1 98.06 300 ARG A C 1
ATOM 2215 O O . ARG A 1 300 ? -28.641 9.32 14.188 1 98.06 300 ARG A O 1
ATOM 2222 N N . VAL A 1 301 ? -27.031 10.477 13.164 1 98.06 301 VAL A N 1
ATOM 2223 C CA . VAL A 1 301 ? -27.719 10.484 11.883 1 98.06 301 VAL A CA 1
ATOM 2224 C C . VAL A 1 301 ? -27.844 9.055 11.344 1 98.06 301 VAL A C 1
ATOM 2226 O O . VAL A 1 301 ? -28.906 8.648 10.867 1 98.06 301 VAL A O 1
ATOM 2229 N N . LEU A 1 302 ? -26.781 8.297 11.445 1 98.31 302 LEU A N 1
ATOM 2230 C CA . LEU A 1 302 ? -26.781 6.926 10.938 1 98.31 302 LEU A CA 1
ATOM 2231 C C . LEU A 1 302 ? -27.781 6.062 11.711 1 98.31 302 LEU A C 1
ATOM 2233 O O . LEU A 1 302 ? -28.438 5.191 11.133 1 98.31 302 LEU A O 1
ATOM 2237 N N . GLU A 1 303 ? -27.844 6.297 13.023 1 97.94 303 GLU A N 1
ATOM 2238 C CA . GLU A 1 303 ? -28.828 5.582 13.836 1 97.94 303 GLU A CA 1
ATOM 2239 C C . GLU A 1 303 ? -30.25 5.922 13.422 1 97.94 303 GLU A C 1
ATOM 2241 O O . GLU A 1 303 ? -31.078 5.031 13.242 1 97.94 303 GLU A O 1
ATOM 2246 N N . ARG A 1 304 ? -30.5 7.16 13.273 1 97.44 304 ARG A N 1
ATOM 2247 C CA . ARG A 1 304 ? -31.828 7.629 12.883 1 97.44 304 ARG A CA 1
ATOM 2248 C C . ARG A 1 304 ? -32.219 7.055 11.531 1 97.44 304 ARG A C 1
ATOM 2250 O O . ARG A 1 304 ? -33.406 6.699 11.328 1 97.44 304 ARG A O 1
ATOM 2257 N N . GLU A 1 305 ? -31.266 6.941 10.625 1 97.5 305 GLU A N 1
ATOM 2258 C CA . GLU A 1 305 ? -31.547 6.496 9.266 1 97.5 305 GLU A CA 1
ATOM 2259 C C . GLU A 1 305 ? -31.438 4.98 9.148 1 97.5 305 GLU A C 1
ATOM 2261 O O . GLU A 1 305 ? -31.781 4.406 8.109 1 97.5 305 GLU A O 1
ATOM 2266 N N . GLY A 1 306 ? -31 4.297 10.055 1 96.38 306 GLY A N 1
ATOM 2267 C CA . GLY A 1 306 ? -30.984 2.846 10.117 1 96.38 306 GLY A CA 1
ATOM 2268 C C . GLY A 1 306 ? -29.875 2.229 9.273 1 96.38 306 GLY A C 1
ATOM 2269 O O . GLY A 1 306 ? -30.078 1.194 8.633 1 96.38 306 GLY A O 1
ATOM 2270 N N . HIS A 1 307 ? -28.75 2.852 9.195 1 97 307 HIS A N 1
ATOM 2271 C CA . HIS A 1 307 ? -27.625 2.316 8.438 1 97 307 HIS A CA 1
ATOM 2272 C C . HIS A 1 307 ? -26.797 1.364 9.289 1 97 307 HIS A C 1
ATOM 2274 O O . HIS A 1 307 ? -25.688 1.712 9.711 1 97 307 HIS A O 1
ATOM 2280 N N . SER A 1 308 ? -27.156 0.158 9.391 1 96.56 308 SER A N 1
ATOM 2281 C CA . SER A 1 308 ? -26.578 -0.821 10.312 1 96.56 308 SER A CA 1
ATOM 2282 C C . SER A 1 308 ? -25.125 -1.128 9.961 1 96.56 308 SER A C 1
ATOM 2284 O O . SER A 1 308 ? -24.281 -1.255 10.852 1 96.56 308 SER A O 1
ATOM 2286 N N . SER A 1 309 ? -24.859 -1.273 8.711 1 96.25 309 SER A N 1
ATOM 2287 C CA . SER A 1 309 ? -23.5 -1.6 8.289 1 96.25 309 SER A CA 1
ATOM 2288 C C . SER A 1 309 ? -22.531 -0.485 8.648 1 96.25 309 SER A C 1
ATOM 2290 O O . SER A 1 309 ? -21.422 -0.75 9.117 1 96.25 309 SER A O 1
ATOM 2292 N N . LEU A 1 310 ? -22.938 0.718 8.445 1 98 310 LEU A N 1
ATOM 2293 C CA . LEU A 1 310 ? -22.094 1.862 8.758 1 98 310 LEU A CA 1
ATOM 2294 C C . LEU A 1 310 ? -21.938 2.023 10.266 1 98 310 LEU A C 1
ATOM 2296 O O . LEU A 1 310 ? -20.859 2.414 10.742 1 98 310 LEU A O 1
ATOM 2300 N N . LEU A 1 311 ? -22.984 1.744 10.992 1 98.12 311 LEU A N 1
ATOM 2301 C CA . LEU A 1 311 ? -22.891 1.794 12.445 1 98.12 311 LEU A CA 1
ATOM 2302 C C . LEU A 1 311 ? -21.922 0.747 12.969 1 98.12 311 LEU A C 1
ATOM 2304 O O . LEU A 1 311 ? -21.172 1.005 13.922 1 98.12 311 LEU A O 1
ATOM 2308 N N . THR A 1 312 ? -21.906 -0.391 12.398 1 96.56 312 THR A N 1
ATOM 2309 C CA . THR A 1 312 ? -20.938 -1.425 12.75 1 96.56 312 THR A CA 1
ATOM 2310 C C . THR A 1 312 ? -19.516 -0.939 12.492 1 96.56 312 THR A C 1
ATOM 2312 O O . THR A 1 312 ? -18.609 -1.207 13.281 1 96.56 312 THR A O 1
ATOM 2315 N N . ARG A 1 313 ? -19.344 -0.254 11.422 1 97.81 313 ARG A N 1
ATOM 2316 C CA . ARG A 1 313 ? -18.016 0.285 11.109 1 97.81 313 ARG A CA 1
ATOM 2317 C C . ARG A 1 313 ? -17.594 1.321 12.141 1 97.81 313 ARG A C 1
ATOM 2319 O O . ARG A 1 313 ? -16.422 1.37 12.531 1 97.81 313 ARG A O 1
ATOM 2326 N N . CYS A 1 314 ? -18.547 2.17 12.578 1 98.38 314 CYS A N 1
ATOM 2327 C CA . CYS A 1 314 ? -18.234 3.123 13.633 1 98.38 314 CYS A CA 1
ATOM 2328 C C . CYS A 1 314 ? -17.766 2.404 14.891 1 98.38 314 CYS A C 1
ATOM 2330 O O . CYS A 1 314 ? -16.781 2.814 15.516 1 98.38 314 CYS A O 1
ATOM 2332 N N . ALA A 1 315 ? -18.469 1.356 15.203 1 97.25 315 ALA A N 1
ATOM 2333 C CA . ALA A 1 315 ? -18.125 0.577 16.391 1 97.25 315 ALA A CA 1
ATOM 2334 C C . ALA A 1 315 ? -16.719 -0.019 16.25 1 97.25 315 ALA A C 1
ATOM 2336 O O . ALA A 1 315 ? -15.93 0.013 17.203 1 97.25 315 ALA A O 1
ATOM 2337 N N . LEU A 1 316 ? -16.406 -0.559 15.117 1 96.12 316 LEU A N 1
ATOM 2338 C CA . LEU A 1 316 ? -15.102 -1.167 14.859 1 96.12 316 LEU A CA 1
ATOM 2339 C C . LEU A 1 316 ? -13.984 -0.136 14.984 1 96.12 316 LEU A C 1
ATOM 2341 O O . LEU A 1 316 ? -12.922 -0.426 15.547 1 96.12 316 LEU A O 1
ATOM 2345 N N . ALA A 1 317 ? -14.203 1.058 14.461 1 98.19 317 ALA A N 1
ATOM 2346 C CA . ALA A 1 317 ? -13.219 2.129 14.586 1 98.19 317 ALA A CA 1
ATOM 2347 C C . ALA A 1 317 ? -13 2.508 16.047 1 98.19 317 ALA A C 1
ATOM 2349 O O . ALA A 1 317 ? -11.859 2.74 16.469 1 98.19 317 ALA A O 1
ATOM 2350 N N . GLY A 1 318 ? -14.117 2.605 16.75 1 97.94 318 GLY A N 1
ATOM 2351 C CA . GLY A 1 318 ? -14.008 2.883 18.172 1 97.94 318 GLY A CA 1
ATOM 2352 C C . GLY A 1 318 ? -13.211 1.831 18.938 1 97.94 318 GLY A C 1
ATOM 2353 O O . GLY A 1 318 ? -12.398 2.16 19.797 1 97.94 318 GLY A O 1
ATOM 2354 N N . GLU A 1 319 ? -13.461 0.567 18.625 1 95.81 319 GLU A N 1
ATOM 2355 C CA . GLU A 1 319 ? -12.742 -0.537 19.25 1 95.81 319 GLU A CA 1
ATOM 2356 C C . GLU A 1 319 ? -11.25 -0.473 18.922 1 95.81 319 GLU A C 1
ATOM 2358 O O . GLU A 1 319 ? -10.406 -0.636 19.797 1 95.81 319 GLU A O 1
ATOM 2363 N N . ALA A 1 320 ? -10.93 -0.225 17.688 1 96.75 320 ALA A N 1
ATOM 2364 C CA . ALA A 1 320 ? -9.539 -0.141 17.266 1 96.75 320 ALA A CA 1
ATOM 2365 C C . ALA A 1 320 ? -8.805 0.979 17.984 1 96.75 320 ALA A C 1
ATOM 2367 O O . ALA A 1 320 ? -7.688 0.784 18.484 1 96.75 320 ALA A O 1
ATOM 2368 N N . LEU A 1 321 ? -9.453 2.094 18.109 1 98.31 321 LEU A N 1
ATOM 2369 C CA . LEU A 1 321 ? -8.82 3.285 18.672 1 98.31 321 LEU A CA 1
ATOM 2370 C C . LEU A 1 321 ? -8.719 3.174 20.188 1 98.31 321 LEU A C 1
ATOM 2372 O O . LEU A 1 321 ? -7.723 3.609 20.766 1 98.31 321 LEU A O 1
ATOM 2376 N N . SER A 1 322 ? -9.68 2.566 20.812 1 96.44 322 SER A N 1
ATOM 2377 C CA . SER A 1 322 ? -9.711 2.512 22.266 1 96.44 322 SER A CA 1
ATOM 2378 C C . SER A 1 322 ? -8.891 1.345 22.797 1 96.44 322 SER A C 1
ATOM 2380 O O . SER A 1 322 ? -8.469 1.35 23.953 1 96.44 322 SER A O 1
ATOM 2382 N N . GLY A 1 323 ? -8.648 0.357 21.922 1 90.06 323 GLY A N 1
ATOM 2383 C CA . GLY A 1 323 ? -7.969 -0.853 22.359 1 90.06 323 GLY A CA 1
ATOM 2384 C C . GLY A 1 323 ? -8.852 -1.768 23.188 1 90.06 323 GLY A C 1
ATOM 2385 O O . GLY A 1 323 ? -8.398 -2.818 23.641 1 90.06 323 GLY A O 1
ATOM 2386 N N . ARG A 1 324 ? -10.055 -1.408 23.422 1 80.94 324 ARG A N 1
ATOM 2387 C CA . ARG A 1 324 ? -10.977 -2.232 24.188 1 80.94 324 ARG A CA 1
ATOM 2388 C C . ARG A 1 324 ? -11.477 -3.416 23.359 1 80.94 324 ARG A C 1
ATOM 2390 O O . ARG A 1 324 ? -11.664 -3.299 22.141 1 80.94 324 ARG A O 1
ATOM 2397 N N . ARG A 1 325 ? -11.453 -4.656 23.969 1 70.62 325 ARG A N 1
ATOM 2398 C CA . ARG A 1 325 ? -12.008 -5.863 23.375 1 70.62 325 ARG A CA 1
ATOM 2399 C C . ARG A 1 325 ? -13.297 -6.281 24.062 1 70.62 325 ARG A C 1
ATOM 2401 O O . ARG A 1 325 ? -13.273 -7.062 25.016 1 70.62 325 ARG A O 1
ATOM 2408 N N . PRO A 1 326 ? -14.32 -5.562 23.734 1 65.25 326 PRO A N 1
ATOM 2409 C CA . PRO A 1 326 ? -15.539 -5.852 24.484 1 65.25 326 PRO A CA 1
ATOM 2410 C C . PRO A 1 326 ? -16.016 -7.293 24.312 1 65.25 326 PRO A C 1
ATOM 2412 O O . PRO A 1 326 ? -15.641 -7.957 23.344 1 65.25 326 PRO A O 1
ATOM 2415 N N . THR A 1 327 ? -16.562 -7.656 25.562 1 64.75 327 THR A N 1
ATOM 2416 C CA . THR A 1 327 ? -17.312 -8.906 25.484 1 64.75 327 THR A CA 1
ATOM 2417 C C . THR A 1 327 ? -18.594 -8.719 24.672 1 64.75 327 THR A C 1
ATOM 2419 O O . THR A 1 327 ? -19.484 -7.984 25.078 1 64.75 327 THR A O 1
ATOM 2422 N N . GLY A 1 328 ? -18.609 -8.844 23.359 1 68.69 328 GLY A N 1
ATOM 2423 C CA . GLY A 1 328 ? -19.719 -8.664 22.438 1 68.69 328 GLY A CA 1
ATOM 2424 C C . GLY A 1 328 ? -19.516 -7.504 21.484 1 68.69 328 GLY A C 1
ATOM 2425 O O . GLY A 1 328 ? -18.375 -7.09 21.234 1 68.69 328 GLY A O 1
ATOM 2426 N N . THR A 1 329 ? -20.703 -7.004 20.969 1 75.88 329 THR A N 1
ATOM 2427 C CA . THR A 1 329 ? -20.641 -5.93 19.984 1 75.88 329 THR A CA 1
ATOM 2428 C C . THR A 1 329 ? -20.562 -4.57 20.672 1 75.88 329 THR A C 1
ATOM 2430 O O . THR A 1 329 ? -21.391 -4.25 21.531 1 75.88 329 THR A O 1
ATOM 2433 N N . SER A 1 330 ? -19.531 -3.822 20.453 1 87.44 330 SER A N 1
ATOM 2434 C CA . SER A 1 330 ? -19.406 -2.467 20.984 1 87.44 330 SER A CA 1
ATOM 2435 C C . SER A 1 330 ? -20.422 -1.53 20.344 1 87.44 330 SER A C 1
ATOM 2437 O O . SER A 1 330 ? -20.797 -1.716 19.188 1 87.44 330 SER A O 1
ATOM 2439 N N . PRO A 1 331 ? -20.875 -0.574 21.156 1 94 331 PRO A N 1
ATOM 2440 C CA . PRO A 1 331 ? -21.766 0.422 20.547 1 94 331 PRO A CA 1
ATOM 2441 C C . PRO A 1 331 ? -21.031 1.392 19.625 1 94 331 PRO A C 1
ATOM 2443 O O . PRO A 1 331 ? -19.859 1.727 19.875 1 94 331 PRO A O 1
ATOM 2446 N N . PRO A 1 332 ? -21.766 1.852 18.625 1 96.75 332 PRO A N 1
ATOM 2447 C CA . PRO A 1 332 ? -21.172 2.834 17.719 1 96.75 332 PRO A CA 1
ATOM 2448 C C . PRO A 1 332 ? -20.703 4.098 18.438 1 96.75 332 PRO A C 1
ATOM 2450 O O . PRO A 1 332 ? -19.781 4.777 17.984 1 96.75 332 PRO A O 1
ATOM 2453 N N . SER A 1 333 ? -21.266 4.426 19.609 1 97 333 SER A N 1
ATOM 2454 C CA . SER A 1 333 ? -20.953 5.633 20.375 1 97 333 SER A CA 1
ATOM 2455 C C . SER A 1 333 ? -19.578 5.539 21.016 1 97 333 SER A C 1
ATOM 2457 O O . SER A 1 333 ? -19.047 6.535 21.516 1 97 333 SER A O 1
ATOM 2459 N N . LEU A 1 334 ? -18.969 4.379 20.984 1 97.5 334 LEU A N 1
ATOM 2460 C CA . LEU A 1 334 ? -17.625 4.215 21.516 1 97.5 334 LEU A CA 1
ATOM 2461 C C . LEU A 1 334 ? -16.625 5.098 20.766 1 97.5 334 LEU A C 1
ATOM 2463 O O . LEU A 1 334 ? -15.68 5.609 21.359 1 97.5 334 LEU A O 1
ATOM 2467 N N . LEU A 1 335 ? -16.891 5.277 19.469 1 98.25 335 LEU A N 1
ATOM 2468 C CA . LEU A 1 335 ? -15.969 6.059 18.656 1 98.25 335 LEU A CA 1
ATOM 2469 C C . LEU A 1 335 ? -15.938 7.512 19.109 1 98.25 335 LEU A C 1
ATOM 2471 O O . LEU A 1 335 ? -14.891 8 19.562 1 98.25 335 LEU A O 1
ATOM 2475 N N . PRO A 1 336 ? -17.047 8.25 19.109 1 98.62 336 PRO A N 1
ATOM 2476 C CA . PRO A 1 336 ? -16.984 9.641 19.578 1 98.62 336 PRO A CA 1
ATOM 2477 C C . PRO A 1 336 ? -16.547 9.734 21.047 1 98.62 336 PRO A C 1
ATOM 2479 O O . PRO A 1 336 ? -15.82 10.664 21.422 1 98.62 336 PRO A O 1
ATOM 2482 N N . ALA A 1 337 ? -16.953 8.812 21.875 1 98.19 337 ALA A N 1
ATOM 2483 C CA . ALA A 1 337 ? -16.531 8.836 23.266 1 98.19 337 ALA A CA 1
ATOM 2484 C C . ALA A 1 337 ? -15.016 8.773 23.391 1 98.19 337 ALA A C 1
ATOM 2486 O O . ALA A 1 337 ? -14.414 9.5 24.188 1 98.19 337 ALA A O 1
ATOM 2487 N N . THR A 1 338 ? -14.422 7.852 22.656 1 98.5 338 THR A N 1
ATOM 2488 C CA . THR A 1 338 ? -12.969 7.707 22.656 1 98.5 338 THR A CA 1
ATOM 2489 C C . THR A 1 338 ? -12.297 8.977 22.141 1 98.5 338 THR A C 1
ATOM 2491 O O . THR A 1 338 ? -11.281 9.414 22.672 1 98.5 338 THR A O 1
ATOM 2494 N N . LEU A 1 339 ? -12.859 9.602 21.156 1 98.81 339 LEU A N 1
ATOM 2495 C CA . LEU A 1 339 ? -12.297 10.797 20.547 1 98.81 339 LEU A CA 1
ATOM 2496 C C . LEU A 1 339 ? -12.375 11.984 21.516 1 98.81 339 LEU A C 1
ATOM 2498 O O . LEU A 1 339 ? -11.43 12.773 21.609 1 98.81 339 LEU A O 1
ATOM 2502 N N . TYR A 1 340 ? -13.492 12.125 22.219 1 98.56 340 TYR A N 1
ATOM 2503 C CA . TYR A 1 340 ? -13.602 13.156 23.234 1 98.56 340 TYR A CA 1
ATOM 2504 C C . TYR A 1 340 ? -12.516 12.992 24.297 1 98.56 340 TYR A C 1
ATOM 2506 O O . TYR A 1 340 ? -11.867 13.969 24.688 1 98.56 340 TYR A O 1
ATOM 2514 N N . ALA A 1 341 ? -12.344 11.805 24.703 1 98.31 341 ALA A N 1
ATOM 2515 C CA . ALA A 1 341 ? -11.352 11.516 25.75 1 98.31 341 ALA A CA 1
ATOM 2516 C C . ALA A 1 341 ? -9.945 11.852 25.266 1 98.31 341 ALA A C 1
ATOM 2518 O O . ALA A 1 341 ? -9.148 12.422 26.016 1 98.31 341 ALA A O 1
ATOM 2519 N N . LEU A 1 342 ? -9.641 11.477 24.078 1 98.38 342 LEU A N 1
ATOM 2520 C CA . LEU A 1 342 ? -8.312 11.742 23.531 1 98.38 342 LEU A CA 1
ATOM 2521 C C . LEU A 1 342 ? -8.062 13.242 23.438 1 98.38 342 LEU A C 1
ATOM 2523 O O . LEU A 1 342 ? -6.984 13.719 23.797 1 98.38 342 LEU A O 1
ATOM 2527 N N . ARG A 1 343 ? -9.031 13.992 22.906 1 98.12 343 ARG A N 1
ATOM 2528 C CA . ARG A 1 343 ? -8.883 15.438 22.781 1 98.12 343 ARG A CA 1
ATOM 2529 C C . ARG A 1 343 ? -8.609 16.078 24.141 1 98.12 343 ARG A C 1
ATOM 2531 O O . ARG A 1 343 ? -7.734 16.938 24.25 1 98.12 343 ARG A O 1
ATOM 2538 N N . GLU A 1 344 ? -9.328 15.664 25.109 1 97.75 344 GLU A N 1
ATOM 2539 C CA . GLU A 1 344 ? -9.195 16.203 26.453 1 97.75 344 GLU A CA 1
ATOM 2540 C C . GLU A 1 344 ? -7.836 15.844 27.062 1 97.75 344 GLU A C 1
ATOM 2542 O O . GLU A 1 344 ? -7.125 16.719 27.562 1 97.75 344 GLU A O 1
ATOM 2547 N N . GLN A 1 345 ? -7.469 14.633 26.953 1 97.81 345 GLN A N 1
ATOM 2548 C CA . GLN A 1 345 ? -6.246 14.148 27.578 1 97.81 345 GLN A CA 1
ATOM 2549 C C . GLN A 1 345 ? -5.008 14.695 26.875 1 97.81 345 GLN A C 1
ATOM 2551 O O . GLN A 1 345 ? -3.953 14.852 27.484 1 97.81 345 GLN A O 1
ATOM 2556 N N . ALA A 1 346 ? -5.137 15.016 25.641 1 97.81 346 ALA A N 1
ATOM 2557 C CA . ALA A 1 346 ? -4.012 15.547 24.859 1 97.81 346 ALA A CA 1
ATOM 2558 C C . ALA A 1 346 ? -3.861 17.047 25.078 1 97.81 346 ALA A C 1
ATOM 2560 O O . ALA A 1 346 ? -2.9 17.656 24.609 1 97.81 346 ALA A O 1
ATOM 2561 N N . GLY A 1 347 ? -4.816 17.656 25.734 1 96.75 347 GLY A N 1
ATOM 2562 C CA . GLY A 1 347 ? -4.742 19.078 26.047 1 96.75 347 GLY A CA 1
ATOM 2563 C C . GLY A 1 347 ? -4.973 19.969 24.844 1 96.75 347 GLY A C 1
ATOM 2564 O O . GLY A 1 347 ? -4.34 21.016 24.703 1 96.75 347 GLY A O 1
ATOM 2565 N N . ILE A 1 348 ? -5.828 19.531 23.984 1 96.94 348 ILE A N 1
ATOM 2566 C CA . ILE A 1 348 ? -6.145 20.328 22.797 1 96.94 348 ILE A CA 1
ATOM 2567 C C . ILE A 1 348 ? -6.926 21.578 23.203 1 96.94 348 ILE A C 1
ATOM 2569 O O . ILE A 1 348 ? -8.016 21.469 23.766 1 96.94 348 ILE A O 1
ATOM 2573 N N . PRO A 1 349 ? -6.445 22.734 22.906 1 95.31 349 PRO A N 1
ATOM 2574 C CA . PRO A 1 349 ? -7.199 23.938 23.234 1 95.31 349 PRO A CA 1
ATOM 2575 C C . PRO A 1 349 ? -8.414 24.141 22.328 1 95.31 349 PRO A C 1
ATOM 2577 O O . PRO A 1 349 ? -8.438 23.641 21.203 1 95.31 349 PRO A O 1
ATOM 2580 N N . SER A 1 350 ? -9.367 24.844 22.781 1 94.69 350 SER A N 1
ATOM 2581 C CA . SER A 1 350 ? -10.531 25.188 21.969 1 94.69 350 SER A CA 1
ATOM 2582 C C . SER A 1 350 ? -10.164 26.234 20.922 1 94.69 350 SER A C 1
ATOM 2584 O O . SER A 1 350 ? -9.016 26.672 20.844 1 94.69 350 SER A O 1
ATOM 2586 N N . LEU A 1 351 ? -11.203 26.609 20.109 1 94.44 351 LEU A N 1
ATOM 2587 C CA . LEU A 1 351 ? -10.992 27.562 19.031 1 94.44 351 LEU A CA 1
ATOM 2588 C C . LEU A 1 351 ? -11.359 28.984 19.484 1 94.44 351 LEU A C 1
ATOM 2590 O O . LEU A 1 351 ? -11.414 29.906 18.672 1 94.44 351 LEU A O 1
ATOM 2594 N N . SER A 1 352 ? -11.656 29.266 20.688 1 89.88 352 SER A N 1
ATOM 2595 C CA . SER A 1 352 ? -12.094 30.531 21.234 1 89.88 352 SER A CA 1
ATOM 2596 C C . SER A 1 352 ? -11.117 31.656 20.906 1 89.88 352 SER A C 1
ATOM 2598 O O . SER A 1 352 ? -11.531 32.781 20.656 1 89.88 352 SER A O 1
ATOM 2600 N N . GLY A 1 353 ? -9.898 31.516 20.812 1 86.31 353 GLY A N 1
ATOM 2601 C CA . GLY A 1 353 ? -8.914 32.562 20.578 1 86.31 353 GLY A CA 1
ATOM 2602 C C . GLY A 1 353 ? -8.578 32.719 19.109 1 86.31 353 GLY A C 1
ATOM 2603 O O . GLY A 1 353 ? -7.715 33.531 18.75 1 86.31 353 GLY A O 1
ATOM 2604 N N . CYS A 1 354 ? -9.438 32.156 18.266 1 89.75 354 CYS A N 1
ATOM 2605 C CA . CYS A 1 354 ? -9.031 32.125 16.859 1 89.75 354 CYS A CA 1
ATOM 2606 C C . CYS A 1 354 ? -9.836 33.125 16.047 1 89.75 354 CYS A C 1
ATOM 2608 O O . CYS A 1 354 ? -9.617 33.281 14.844 1 89.75 354 CYS A O 1
ATOM 2610 N N . GLY A 1 355 ? -10.875 33.875 16.703 1 91.06 355 GLY A N 1
ATOM 2611 C CA . GLY A 1 355 ? -11.609 34.938 16.016 1 91.06 355 GLY A CA 1
ATOM 2612 C C . GLY A 1 355 ? -12.805 34.406 15.234 1 91.06 355 GLY A C 1
ATOM 2613 O O . GLY A 1 355 ? -13.367 35.125 14.406 1 91.06 355 GLY A O 1
ATOM 2614 N N . ILE A 1 356 ? -13.211 33.188 15.391 1 93.38 356 ILE A N 1
ATOM 2615 C CA . ILE A 1 356 ? -14.367 32.625 14.703 1 93.38 356 ILE A CA 1
ATOM 2616 C C . ILE A 1 356 ? -15.648 33.031 15.438 1 93.38 356 ILE A C 1
ATOM 2618 O O . ILE A 1 356 ? -15.797 32.781 16.625 1 93.38 356 ILE A O 1
ATOM 2622 N N . THR A 1 357 ? -16.531 33.688 14.75 1 94.88 357 THR A N 1
ATOM 2623 C CA . THR A 1 357 ? -17.797 34.125 15.336 1 94.88 357 THR A CA 1
ATOM 2624 C C . THR A 1 357 ? -18.922 33.156 14.992 1 94.88 357 THR A C 1
ATOM 2626 O O . THR A 1 357 ? -18.766 32.312 14.094 1 94.88 357 THR A O 1
ATOM 2629 N N . PRO A 1 358 ? -20 33.25 15.727 1 95.81 358 PRO A N 1
ATOM 2630 C CA . PRO A 1 358 ? -21.156 32.438 15.367 1 95.81 358 PRO A CA 1
ATOM 2631 C C . PRO A 1 358 ? -21.641 32.656 13.938 1 95.81 358 PRO A C 1
ATOM 2633 O O . PRO A 1 358 ? -22.125 31.75 13.281 1 95.81 358 PRO A O 1
ATOM 2636 N N . GLU A 1 359 ? -21.562 33.875 13.469 1 95.75 359 GLU A N 1
ATOM 2637 C CA . GLU A 1 359 ? -21.922 34.188 12.094 1 95.75 359 GLU A CA 1
ATOM 2638 C C . GLU A 1 359 ? -21 33.469 11.109 1 95.75 359 GLU A C 1
ATOM 2640 O O . GLU A 1 359 ? -21.453 32.969 10.086 1 95.75 359 GLU A O 1
ATOM 2645 N N . ASP A 1 360 ? -19.75 33.469 11.438 1 94.25 360 ASP A N 1
ATOM 2646 C CA . ASP A 1 360 ? -18.781 32.75 10.625 1 94.25 360 ASP A CA 1
ATOM 2647 C C . ASP A 1 360 ? -19.125 31.25 10.586 1 94.25 360 ASP A C 1
ATOM 2649 O O . ASP A 1 360 ? -19.047 30.609 9.539 1 94.25 360 ASP A O 1
ATOM 2653 N N . ALA A 1 361 ? -19.484 30.734 11.773 1 96.12 361 ALA A N 1
ATOM 2654 C CA . ALA A 1 361 ? -19.812 29.312 11.891 1 96.12 361 ALA A CA 1
ATOM 2655 C C . ALA A 1 361 ? -20.953 28.938 10.953 1 96.12 361 ALA A C 1
ATOM 2657 O O . ALA A 1 361 ? -20.938 27.891 10.312 1 96.12 361 ALA A O 1
ATOM 2658 N N . ARG A 1 362 ? -22 29.766 10.852 1 96.06 362 ARG A N 1
ATOM 2659 C CA . ARG A 1 362 ? -23.141 29.516 9.984 1 96.06 362 ARG A CA 1
ATOM 2660 C C . ARG A 1 362 ? -22.734 29.578 8.516 1 96.06 362 ARG A C 1
ATOM 2662 O O . ARG A 1 362 ? -23.203 28.766 7.707 1 96.06 362 ARG A O 1
ATOM 2669 N N . ALA A 1 363 ? -21.922 30.5 8.211 1 93.94 363 ALA A N 1
ATOM 2670 C CA . ALA A 1 363 ? -21.438 30.625 6.832 1 93.94 363 ALA A CA 1
ATOM 2671 C C . ALA A 1 363 ? -20.609 29.422 6.43 1 93.94 363 ALA A C 1
ATOM 2673 O O . ALA A 1 363 ? -20.734 28.906 5.312 1 93.94 363 ALA A O 1
ATOM 2674 N N . LEU A 1 364 ? -19.766 29.031 7.34 1 93.5 364 LEU A N 1
ATOM 2675 C CA . LEU A 1 364 ? -18.922 27.875 7.098 1 93.5 364 LEU A CA 1
ATOM 2676 C C . LEU A 1 364 ? -19.766 26.609 6.938 1 93.5 364 LEU A C 1
ATOM 2678 O O . LEU A 1 364 ? -19.484 25.781 6.07 1 93.5 364 LEU A O 1
ATOM 2682 N N . ALA A 1 365 ? -20.734 26.453 7.77 1 95.31 365 ALA A N 1
ATOM 2683 C CA . ALA A 1 365 ? -21.625 25.297 7.707 1 95.31 365 ALA A CA 1
ATOM 2684 C C . ALA A 1 365 ? -22.312 25.203 6.344 1 95.31 365 ALA A C 1
ATOM 2686 O O . ALA A 1 365 ? -22.531 24.109 5.828 1 95.31 365 ALA A O 1
ATOM 2687 N N . ALA A 1 366 ? -22.609 26.328 5.723 1 90.81 366 ALA A N 1
ATOM 2688 C CA . ALA A 1 366 ? -23.312 26.375 4.441 1 90.81 366 ALA A CA 1
ATOM 2689 C C . ALA A 1 366 ? -22.391 25.938 3.301 1 90.81 366 ALA A C 1
ATOM 2691 O O . ALA A 1 366 ? -22.859 25.406 2.287 1 90.81 366 ALA A O 1
ATOM 2692 N N . SER A 1 367 ? -21.125 26.031 3.494 1 85.25 367 SER A N 1
ATOM 2693 C CA . SER A 1 367 ? -20.188 25.734 2.422 1 85.25 367 SER A CA 1
ATOM 2694 C C . SER A 1 367 ? -19.438 24.422 2.691 1 85.25 367 SER A C 1
ATOM 2696 O O . SER A 1 367 ? -18.531 24.062 1.949 1 85.25 367 SER A O 1
ATOM 2698 N N . ALA A 1 368 ? -19.844 23.781 3.689 1 87.56 368 ALA A N 1
ATOM 2699 C CA . ALA A 1 368 ? -19.125 22.578 4.098 1 87.56 368 ALA A CA 1
ATOM 2700 C C . ALA A 1 368 ? -19.281 21.469 3.064 1 87.56 368 ALA A C 1
ATOM 2702 O O . ALA A 1 368 ? -20.375 21.234 2.549 1 87.56 368 ALA A O 1
ATOM 2703 N N . SER A 1 369 ? -18.188 20.797 2.738 1 87.94 369 SER A N 1
ATOM 2704 C CA . SER A 1 369 ? -18.234 19.688 1.786 1 87.94 369 SER A CA 1
ATOM 2705 C C . SER A 1 369 ? -18.375 18.359 2.5 1 87.94 369 SER A C 1
ATOM 2707 O O . SER A 1 369 ? -17.641 18.062 3.441 1 87.94 369 SER A O 1
ATOM 2709 N N . HIS A 1 370 ? -19.359 17.531 2.045 1 88.19 370 HIS A N 1
ATOM 2710 C CA . HIS A 1 370 ? -19.562 16.172 2.531 1 88.19 370 HIS A CA 1
ATOM 2711 C C . HIS A 1 370 ? -19 15.148 1.551 1 88.19 370 HIS A C 1
ATOM 2713 O O . HIS A 1 370 ? -19.484 14.016 1.482 1 88.19 370 HIS A O 1
ATOM 2719 N N . LYS A 1 371 ? -18.047 15.477 0.682 1 87.06 371 LYS A N 1
ATOM 2720 C CA . LYS A 1 371 ? -17.625 14.711 -0.49 1 87.06 371 LYS A CA 1
ATOM 2721 C C . LYS A 1 371 ? -17.562 13.219 -0.186 1 87.06 371 LYS A C 1
ATOM 2723 O O . LYS A 1 371 ? -18.328 12.438 -0.762 1 87.06 371 LYS A O 1
ATOM 2728 N N . ALA A 1 372 ? -16.797 12.727 0.766 1 95.12 372 ALA A N 1
ATOM 2729 C CA . ALA A 1 372 ? -16.688 11.289 1.015 1 95.12 372 ALA A CA 1
ATOM 2730 C C . ALA A 1 372 ? -17.219 10.93 2.396 1 95.12 372 ALA A C 1
ATOM 2732 O O . ALA A 1 372 ? -16.891 9.867 2.936 1 95.12 372 ALA A O 1
ATOM 2733 N N . HIS A 1 373 ? -18.062 11.836 3.021 1 98.19 373 HIS A N 1
ATOM 2734 C CA . HIS A 1 373 ? -18.656 11.562 4.32 1 98.19 373 HIS A CA 1
ATOM 2735 C C . HIS A 1 373 ? -19.828 10.602 4.191 1 98.19 373 HIS A C 1
ATOM 2737 O O . HIS A 1 373 ? -20.625 10.695 3.244 1 98.19 373 HIS A O 1
ATOM 2743 N N . PRO A 1 374 ? -20.062 9.711 5.047 1 98.06 374 PRO A N 1
ATOM 2744 C CA . PRO A 1 374 ? -21.016 8.609 4.855 1 98.06 374 PRO A CA 1
ATOM 2745 C C . PRO A 1 374 ? -22.469 9.047 5 1 98.06 374 PRO A C 1
ATOM 2747 O O . PRO A 1 374 ? -23.375 8.266 4.703 1 98.06 374 PRO A O 1
ATOM 2750 N N . CYS A 1 375 ? -22.766 10.227 5.441 1 97.75 375 CYS A N 1
ATOM 2751 C CA . CYS A 1 375 ? -24.125 10.742 5.586 1 97.75 375 CYS A CA 1
ATOM 2752 C C . CYS A 1 375 ? -24.141 12.266 5.484 1 97.75 375 CYS A C 1
ATOM 2754 O O . CYS A 1 375 ? -23.078 12.898 5.406 1 97.75 375 CYS A O 1
ATOM 2756 N N . ILE A 1 376 ? -25.281 12.812 5.441 1 96.75 376 ILE A N 1
ATOM 2757 C CA . ILE A 1 376 ? -25.438 14.258 5.391 1 96.75 376 ILE A CA 1
ATOM 2758 C C . ILE A 1 376 ? -25.828 14.781 6.77 1 96.75 376 ILE A C 1
ATOM 2760 O O . ILE A 1 376 ? -26.875 14.406 7.312 1 96.75 376 ILE A O 1
ATOM 2764 N N . ILE A 1 377 ? -25 15.625 7.355 1 97.31 377 ILE A N 1
ATOM 2765 C CA . ILE A 1 377 ? -25.312 16.312 8.609 1 97.31 377 ILE A CA 1
ATOM 2766 C C . ILE A 1 377 ? -25.953 17.656 8.312 1 97.31 377 ILE A C 1
ATOM 2768 O O . ILE A 1 377 ? -25.422 18.453 7.535 1 97.31 377 ILE A O 1
ATOM 2772 N N . PRO A 1 378 ? -27.062 17.891 8.891 1 95.56 378 PRO A N 1
ATOM 2773 C CA . PRO A 1 378 ? -27.75 19.156 8.617 1 95.56 378 PRO A CA 1
ATOM 2774 C C . PRO A 1 378 ? -26.906 20.375 8.938 1 95.56 378 PRO A C 1
ATOM 2776 O O . PRO A 1 378 ? -26.156 20.375 9.922 1 95.56 378 PRO A O 1
ATOM 2779 N N . ARG A 1 379 ? -27.125 21.453 8.188 1 96.06 379 ARG A N 1
ATOM 2780 C CA . ARG A 1 379 ? -26.344 22.672 8.289 1 96.06 379 ARG A CA 1
ATOM 2781 C C . ARG A 1 379 ? -26.422 23.266 9.688 1 96.06 379 ARG A C 1
ATOM 2783 O O . ARG A 1 379 ? -25.422 23.75 10.219 1 96.06 379 ARG A O 1
ATOM 2790 N N . GLU A 1 380 ? -27.562 23.281 10.211 1 96 380 GLU A N 1
ATOM 2791 C CA . GLU A 1 380 ? -27.75 23.844 11.547 1 96 380 GLU A CA 1
ATOM 2792 C C . GLU A 1 380 ? -26.938 23.094 12.594 1 96 380 GLU A C 1
ATOM 2794 O O . GLU A 1 380 ? -26.406 23.688 13.523 1 96 380 GLU A O 1
ATOM 2799 N N . GLU A 1 381 ? -26.906 21.812 12.422 1 96.75 381 GLU A N 1
ATOM 2800 C CA . GLU A 1 381 ? -26.125 21 13.336 1 96.75 381 GLU A CA 1
ATOM 2801 C C . GLU A 1 381 ? -24.625 21.234 13.156 1 96.75 381 GLU A C 1
ATOM 2803 O O . GLU A 1 381 ? -23.875 21.266 14.133 1 96.75 381 GLU A O 1
ATOM 2808 N N . ILE A 1 382 ? -24.188 21.375 11.906 1 97.94 382 ILE A N 1
ATOM 2809 C CA . ILE A 1 382 ? -22.781 21.688 11.625 1 97.94 382 ILE A CA 1
ATOM 2810 C C . ILE A 1 382 ? -22.406 23 12.289 1 97.94 382 ILE A C 1
ATOM 2812 O O . ILE A 1 382 ? -21.344 23.109 12.922 1 97.94 382 ILE A O 1
ATOM 2816 N N . ALA A 1 383 ? -23.266 24.016 12.141 1 97.56 383 ALA A N 1
ATOM 2817 C CA . ALA A 1 383 ? -23 25.312 12.773 1 97.56 383 ALA A CA 1
ATOM 2818 C C . ALA A 1 383 ? -22.875 25.156 14.289 1 97.56 383 ALA A C 1
ATOM 2820 O O . ALA A 1 383 ? -22 25.766 14.906 1 97.56 383 ALA A O 1
ATOM 2821 N N . SER A 1 384 ? -23.75 24.391 14.852 1 97.62 384 SER A N 1
ATOM 2822 C CA . SER A 1 384 ? -23.734 24.172 16.297 1 97.62 384 SER A CA 1
ATOM 2823 C C . SER A 1 384 ? -22.438 23.5 16.734 1 97.62 384 SER A C 1
ATOM 2825 O O . SER A 1 384 ? -21.938 23.781 17.828 1 97.62 384 SER A O 1
ATOM 2827 N N . ILE A 1 385 ? -21.953 22.578 15.969 1 97.31 385 ILE A N 1
ATOM 2828 C CA . ILE A 1 385 ? -20.703 21.891 16.266 1 97.31 385 ILE A CA 1
ATOM 2829 C C . ILE A 1 385 ? -19.562 22.906 16.312 1 97.31 385 ILE A C 1
ATOM 2831 O O . ILE A 1 385 ? -18.766 22.906 17.266 1 97.31 385 ILE A O 1
ATOM 2835 N N . ILE A 1 386 ? -19.453 23.828 15.328 1 97 386 ILE A N 1
ATOM 2836 C CA . ILE A 1 386 ? -18.406 24.844 15.273 1 97 386 ILE A CA 1
ATOM 2837 C C . ILE A 1 386 ? -18.547 25.781 16.469 1 97 386 ILE A C 1
ATOM 2839 O O . ILE A 1 386 ? -17.547 26.078 17.141 1 97 386 ILE A O 1
ATOM 2843 N N . ILE A 1 387 ? -19.766 26.156 16.797 1 96.88 387 ILE A N 1
ATOM 2844 C CA . ILE A 1 387 ? -20.031 27.109 17.859 1 96.88 387 ILE A CA 1
ATOM 2845 C C . ILE A 1 387 ? -19.656 26.516 19.219 1 96.88 387 ILE A C 1
ATOM 2847 O O . ILE A 1 387 ? -19.141 27.203 20.094 1 96.88 387 ILE A O 1
ATOM 2851 N N . SER A 1 388 ? -19.828 25.266 19.344 1 95.81 388 SER A N 1
ATOM 2852 C CA . SER A 1 388 ? -19.531 24.609 20.594 1 95.81 388 SER A CA 1
ATOM 2853 C C . SER A 1 388 ? -18.031 24.641 20.906 1 95.81 388 SER A C 1
ATOM 2855 O O . SER A 1 388 ? -17.609 24.438 22.047 1 95.81 388 SER A O 1
ATOM 2857 N N . ARG A 1 389 ? -17.203 24.969 19.938 1 95.06 389 ARG A N 1
ATOM 2858 C CA . ARG A 1 389 ? -15.75 24.891 20.109 1 95.06 389 ARG A CA 1
ATOM 2859 C C . ARG A 1 389 ? -15.141 26.297 20.125 1 95.06 389 ARG A C 1
ATOM 2861 O O . ARG A 1 389 ? -13.93 26.438 20.312 1 95.06 389 ARG A O 1
ATOM 2868 N N . ILE A 1 390 ? -15.922 27.359 19.891 1 93.06 390 ILE A N 1
ATOM 2869 C CA . ILE A 1 390 ? -15.391 28.719 19.875 1 93.06 390 ILE A CA 1
ATOM 2870 C C . ILE A 1 390 ? -15.68 29.391 21.203 1 93.06 390 ILE A C 1
ATOM 2872 O O . ILE A 1 390 ? -16.625 29.031 21.906 1 93.06 390 ILE A O 1
ATOM 2876 N N . MET B 1 1 ? 23.969 -5.129 -3.256 1 63.53 1 MET B N 1
ATOM 2877 C CA . MET B 1 1 ? 22.547 -5.449 -3.133 1 63.53 1 MET B CA 1
ATOM 2878 C C . MET B 1 1 ? 21.719 -4.188 -2.912 1 63.53 1 MET B C 1
ATOM 2880 O O . MET B 1 1 ? 22.141 -3.289 -2.178 1 63.53 1 MET B O 1
ATOM 2884 N N . ALA B 1 2 ? 20.641 -4.125 -3.58 1 73.56 2 ALA B N 1
ATOM 2885 C CA . ALA B 1 2 ? 19.766 -2.949 -3.494 1 73.56 2 ALA B CA 1
ATOM 2886 C C . ALA B 1 2 ? 19.281 -2.729 -2.064 1 73.56 2 ALA B C 1
ATOM 2888 O O . ALA B 1 2 ? 19.125 -3.686 -1.302 1 73.56 2 ALA B O 1
ATOM 2889 N N . VAL B 1 3 ? 19.188 -1.472 -1.688 1 85.5 3 VAL B N 1
ATOM 2890 C CA . VAL B 1 3 ? 18.562 -1.143 -0.412 1 85.5 3 VAL B CA 1
ATOM 2891 C C . VAL B 1 3 ? 17.125 -1.638 -0.404 1 85.5 3 VAL B C 1
ATOM 2893 O O . VAL B 1 3 ? 16.312 -1.229 -1.242 1 85.5 3 VAL B O 1
ATOM 2896 N N . ARG B 1 4 ? 16.797 -2.52 0.451 1 89.56 4 ARG B N 1
ATOM 2897 C CA . ARG B 1 4 ? 15.469 -3.111 0.498 1 89.56 4 ARG B CA 1
ATOM 2898 C C . ARG B 1 4 ? 14.531 -2.279 1.365 1 89.56 4 ARG B C 1
ATOM 2900 O O . ARG B 1 4 ? 14.828 -2.021 2.535 1 89.56 4 ARG B O 1
ATOM 2907 N N . PRO B 1 5 ? 13.469 -1.896 0.796 1 96.56 5 PRO B N 1
ATOM 2908 C CA . PRO B 1 5 ? 12.492 -1.181 1.625 1 96.56 5 PRO B CA 1
ATOM 2909 C C . PRO B 1 5 ? 11.805 -2.088 2.641 1 96.56 5 PRO B C 1
ATOM 2911 O O . PRO B 1 5 ? 11.711 -3.301 2.432 1 96.56 5 PRO B O 1
ATOM 2914 N N . THR B 1 6 ? 11.391 -1.505 3.762 1 97.06 6 THR B N 1
ATOM 2915 C CA . THR B 1 6 ? 10.57 -2.213 4.738 1 97.06 6 THR B CA 1
ATOM 2916 C C . THR B 1 6 ? 9.227 -2.607 4.133 1 97.06 6 THR B C 1
ATOM 2918 O O . THR B 1 6 ? 8.727 -3.711 4.371 1 97.06 6 THR B O 1
ATOM 2921 N N . VAL B 1 7 ? 8.594 -1.727 3.408 1 97.25 7 VAL B N 1
ATOM 2922 C CA . VAL B 1 7 ? 7.367 -1.956 2.652 1 97.25 7 VAL B CA 1
ATOM 2923 C C . VAL B 1 7 ? 7.582 -1.572 1.19 1 97.25 7 VAL B C 1
ATOM 2925 O O . VAL B 1 7 ? 7.938 -0.43 0.887 1 97.25 7 VAL B O 1
ATOM 2928 N N . ALA B 1 8 ? 7.383 -2.463 0.304 1 96.94 8 ALA B N 1
ATOM 2929 C CA . ALA B 1 8 ? 7.562 -2.217 -1.124 1 96.94 8 ALA B CA 1
ATOM 2930 C C . ALA B 1 8 ? 6.516 -1.24 -1.649 1 96.94 8 ALA B C 1
ATOM 2932 O O . ALA B 1 8 ? 5.445 -1.092 -1.058 1 96.94 8 ALA B O 1
ATOM 2933 N N . ARG B 1 9 ? 6.875 -0.588 -2.736 1 97.19 9 ARG B N 1
ATOM 2934 C CA . ARG B 1 9 ? 5.871 0.218 -3.422 1 97.19 9 ARG B CA 1
ATOM 2935 C C . ARG B 1 9 ? 4.742 -0.653 -3.955 1 97.19 9 ARG B C 1
ATOM 2937 O O . ARG B 1 9 ? 4.902 -1.865 -4.109 1 97.19 9 ARG B O 1
ATOM 2944 N N . THR B 1 10 ? 3.627 -0.099 -4.176 1 98.19 10 THR B N 1
ATOM 2945 C CA . THR B 1 10 ? 2.498 -0.787 -4.789 1 98.19 10 THR B CA 1
ATOM 2946 C C . THR B 1 10 ? 2.086 -0.099 -6.086 1 98.19 10 THR B C 1
ATOM 2948 O O . THR B 1 10 ? 2.377 1.082 -6.289 1 98.19 10 THR B O 1
ATOM 2951 N N . PRO B 1 11 ? 1.487 -0.811 -7.035 1 98.06 11 PRO B N 1
ATOM 2952 C CA . PRO B 1 11 ? 0.985 -0.185 -8.258 1 98.06 11 PRO B CA 1
ATOM 2953 C C . PRO B 1 11 ? -0.234 0.701 -8.016 1 98.06 11 PRO B C 1
ATOM 2955 O O . PRO B 1 11 ? -0.838 0.641 -6.938 1 98.06 11 PRO B O 1
ATOM 2958 N N . GLU B 1 12 ? -0.489 1.594 -8.984 1 97.5 12 GLU B N 1
ATOM 2959 C CA . GLU B 1 12 ? -1.851 2.115 -9.062 1 97.5 12 GLU B CA 1
ATOM 2960 C C . GLU B 1 12 ? -2.861 0.991 -9.273 1 97.5 12 GLU B C 1
ATOM 2962 O O . GLU B 1 12 ? -2.85 0.328 -10.312 1 97.5 12 GLU B O 1
ATOM 2967 N N . LEU B 1 13 ? -3.689 0.774 -8.305 1 98.62 13 LEU B N 1
ATOM 2968 C CA . LEU B 1 13 ? -4.621 -0.344 -8.391 1 98.62 13 LEU B CA 1
ATOM 2969 C C . LEU B 1 13 ? -5.996 0.128 -8.852 1 98.62 13 LEU B C 1
ATOM 2971 O O . LEU B 1 13 ? -6.59 1.017 -8.234 1 98.62 13 LEU B O 1
ATOM 2975 N N . TYR B 1 14 ? -6.441 -0.396 -9.914 1 98.44 14 TYR B N 1
ATOM 2976 C CA . TYR B 1 14 ? -7.816 -0.261 -10.383 1 98.44 14 TYR B CA 1
ATOM 2977 C C . TYR B 1 14 ? -8.602 -1.542 -10.133 1 98.44 14 TYR B C 1
ATOM 2979 O O . TYR B 1 14 ? -8.328 -2.574 -10.75 1 98.44 14 TYR B O 1
ATOM 2987 N N . ALA B 1 15 ? -9.578 -1.491 -9.281 1 98.56 15 ALA B N 1
ATOM 2988 C CA . ALA B 1 15 ? -10.266 -2.705 -8.852 1 98.56 15 ALA B CA 1
ATOM 2989 C C . ALA B 1 15 ? -11.773 -2.525 -8.898 1 98.56 15 ALA B C 1
ATOM 2991 O O . ALA B 1 15 ? -12.297 -1.49 -8.484 1 98.56 15 ALA B O 1
ATOM 2992 N N . GLY B 1 16 ? -12.43 -3.479 -9.453 1 97.88 16 GLY B N 1
ATOM 2993 C CA . GLY B 1 16 ? -13.883 -3.471 -9.508 1 97.88 16 GLY B CA 1
ATOM 2994 C C . GLY B 1 16 ? -14.438 -4.137 -10.758 1 97.88 16 GLY B C 1
ATOM 2995 O O . GLY B 1 16 ? -13.703 -4.375 -11.719 1 97.88 16 GLY B O 1
ATOM 2996 N N . GLU B 1 17 ? -15.734 -4.477 -10.703 1 97.31 17 GLU B N 1
ATOM 2997 C CA . GLU B 1 17 ? -16.406 -5.098 -11.844 1 97.31 17 GLU B CA 1
ATOM 2998 C C . GLU B 1 17 ? -16.375 -4.191 -13.07 1 97.31 17 GLU B C 1
ATOM 3000 O O . GLU B 1 17 ? -16.859 -3.064 -13.031 1 97.31 17 GLU B O 1
ATOM 3005 N N . GLY B 1 18 ? -15.688 -4.629 -14.102 1 97.06 18 GLY B N 1
ATOM 3006 C CA . GLY B 1 18 ? -15.648 -3.9 -15.359 1 97.06 18 GLY B CA 1
ATOM 3007 C C . GLY B 1 18 ? -14.594 -2.812 -15.383 1 97.06 18 GLY B C 1
ATOM 3008 O O . GLY B 1 18 ? -14.555 -2 -16.312 1 97.06 18 GLY B O 1
ATOM 3009 N N . VAL B 1 19 ? -13.742 -2.844 -14.438 1 97.56 19 VAL B N 1
ATOM 3010 C CA . VAL B 1 19 ? -12.812 -1.735 -14.242 1 97.56 19 VAL B CA 1
ATOM 3011 C C . VAL B 1 19 ? -11.828 -1.678 -15.414 1 97.56 19 VAL B C 1
ATOM 3013 O O . VAL B 1 19 ? -11.281 -0.617 -15.719 1 97.56 19 VAL B O 1
ATOM 3016 N N . PHE B 1 20 ? -11.609 -2.758 -16.125 1 97.44 20 PHE B N 1
ATOM 3017 C CA . PHE B 1 20 ? -10.656 -2.779 -17.234 1 97.44 20 PHE B CA 1
ATOM 3018 C C . PHE B 1 20 ? -11.109 -1.865 -18.359 1 97.44 20 PHE B C 1
ATOM 3020 O O . PHE B 1 20 ? -10.32 -1.495 -19.234 1 97.44 20 PHE B O 1
ATOM 3027 N N . ASP B 1 21 ? -12.367 -1.461 -18.375 1 96.38 21 ASP B N 1
ATOM 3028 C CA . ASP B 1 21 ? -12.898 -0.516 -19.344 1 96.38 21 ASP B CA 1
ATOM 3029 C C . ASP B 1 21 ? -12.156 0.818 -19.281 1 96.38 21 ASP B C 1
ATOM 3031 O O . ASP B 1 21 ? -12.219 1.616 -20.219 1 96.38 21 ASP B O 1
ATOM 3035 N N . LEU B 1 22 ? -11.469 1.06 -18.203 1 96.94 22 LEU B N 1
ATOM 3036 C CA . LEU B 1 22 ? -10.734 2.303 -18.031 1 96.94 22 LEU B CA 1
ATOM 3037 C C . LEU B 1 22 ? -9.398 2.252 -18.766 1 96.94 22 LEU B C 1
ATOM 3039 O O . LEU B 1 22 ? -8.742 3.281 -18.938 1 96.94 22 LEU B O 1
ATOM 3043 N N . PHE B 1 23 ? -8.961 1.072 -19.234 1 97.75 23 PHE B N 1
ATOM 3044 C CA . PHE B 1 23 ? -7.621 0.86 -19.766 1 97.75 23 PHE B CA 1
ATOM 3045 C C . PHE B 1 23 ? -7.367 1.762 -20.969 1 97.75 23 PHE B C 1
ATOM 3047 O O . PHE B 1 23 ? -6.324 2.42 -21.047 1 97.75 23 PHE B O 1
ATOM 3054 N N . PRO B 1 24 ? -8.305 1.888 -21.969 1 97.88 24 PRO B N 1
ATOM 3055 C CA . PRO B 1 24 ? -8.055 2.781 -23.109 1 97.88 24 PRO B CA 1
ATOM 3056 C C . PRO B 1 24 ? -7.812 4.227 -22.672 1 97.88 24 PRO B C 1
ATOM 3058 O O . PRO B 1 24 ? -6.957 4.906 -23.234 1 97.88 24 PRO B O 1
ATOM 3061 N N . ARG B 1 25 ? -8.555 4.668 -21.688 1 96.62 25 ARG B N 1
ATOM 3062 C CA . ARG B 1 25 ? -8.375 6.023 -21.188 1 96.62 25 ARG B CA 1
ATOM 3063 C C . ARG B 1 25 ? -7 6.191 -20.547 1 96.62 25 ARG B C 1
ATOM 3065 O O . ARG B 1 25 ? -6.359 7.234 -20.688 1 96.62 25 ARG B O 1
ATOM 3072 N N . LEU B 1 26 ? -6.586 5.191 -19.766 1 96.56 26 LEU B N 1
ATOM 3073 C CA . LEU B 1 26 ? -5.262 5.23 -19.156 1 96.56 26 LEU B CA 1
ATOM 3074 C C . LEU B 1 26 ? -4.176 5.309 -20.234 1 96.56 26 LEU B C 1
ATOM 3076 O O . LEU B 1 26 ? -3.221 6.078 -20.094 1 96.56 26 LEU B O 1
ATOM 3080 N N . VAL B 1 27 ? -4.312 4.508 -21.281 1 97.5 27 VAL B N 1
ATOM 3081 C CA . VAL B 1 27 ? -3.367 4.496 -22.391 1 97.5 27 VAL B CA 1
ATOM 3082 C C . VAL B 1 27 ? -3.268 5.895 -23 1 97.5 27 VAL B C 1
ATOM 3084 O O . VAL B 1 27 ? -2.168 6.395 -23.25 1 97.5 27 VAL B O 1
ATOM 3087 N N . ALA B 1 28 ? -4.379 6.48 -23.203 1 95.69 28 ALA B N 1
ATOM 3088 C CA . ALA B 1 28 ? -4.426 7.82 -23.781 1 95.69 28 ALA B CA 1
ATOM 3089 C C . ALA B 1 28 ? -3.762 8.844 -22.859 1 95.69 28 ALA B C 1
ATOM 3091 O O . ALA B 1 28 ? -2.977 9.68 -23.312 1 95.69 28 ALA B O 1
ATOM 3092 N N . GLU B 1 29 ? -4.117 8.773 -21.609 1 93.25 29 GLU B N 1
ATOM 3093 C CA . GLU B 1 29 ? -3.582 9.703 -20.609 1 93.25 29 GLU B CA 1
ATOM 3094 C C . GLU B 1 29 ? -2.062 9.609 -20.531 1 93.25 29 GLU B C 1
ATOM 3096 O O . GLU B 1 29 ? -1.381 10.617 -20.359 1 93.25 29 GLU B O 1
ATOM 3101 N N . ARG B 1 30 ? -1.505 8.359 -20.656 1 93.75 30 ARG B N 1
ATOM 3102 C CA . ARG B 1 30 ? -0.068 8.141 -20.531 1 93.75 30 ARG B CA 1
ATOM 3103 C C . ARG B 1 30 ? 0.646 8.414 -21.859 1 93.75 30 ARG B C 1
ATOM 3105 O O . ARG B 1 30 ? 1.874 8.5 -21.891 1 93.75 30 ARG B O 1
ATOM 3112 N N . GLY B 1 31 ? -0.079 8.445 -22.922 1 94.62 31 GLY B N 1
ATOM 3113 C CA . GLY B 1 31 ? 0.485 8.75 -24.219 1 94.62 31 GLY B CA 1
ATOM 3114 C C . GLY B 1 31 ? 1.189 7.566 -24.859 1 94.62 31 GLY B C 1
ATOM 3115 O O . GLY B 1 31 ? 2.102 7.738 -25.672 1 94.62 31 GLY B O 1
ATOM 3116 N N . TRP B 1 32 ? 0.812 6.352 -24.469 1 96.94 32 TRP B N 1
ATOM 3117 C CA . TRP B 1 32 ? 1.42 5.16 -25.047 1 96.94 32 TRP B CA 1
ATOM 3118 C C . TRP B 1 32 ? 0.904 4.926 -26.469 1 96.94 32 TRP B C 1
ATOM 3120 O O . TRP B 1 32 ? -0.302 5 -26.703 1 96.94 32 TRP B O 1
ATOM 3130 N N . ARG B 1 33 ? 1.784 4.645 -27.422 1 98 33 ARG B N 1
ATOM 3131 C CA . ARG B 1 33 ? 1.399 4.441 -28.812 1 98 33 ARG B CA 1
ATOM 3132 C C . ARG B 1 33 ? 1.76 3.035 -29.281 1 98 33 ARG B C 1
ATOM 3134 O O . ARG B 1 33 ? 1.229 2.555 -30.281 1 98 33 ARG B O 1
ATOM 3141 N N . ARG B 1 34 ? 2.664 2.32 -28.594 1 98.69 34 ARG B N 1
ATOM 3142 C CA . ARG B 1 34 ? 3.105 0.972 -28.938 1 98.69 34 ARG B CA 1
ATOM 3143 C C . ARG B 1 34 ? 3.1 0.068 -27.703 1 98.69 34 ARG B C 1
ATOM 3145 O O . ARG B 1 34 ? 3.904 0.252 -26.797 1 98.69 34 ARG B O 1
ATOM 3152 N N . ILE B 1 35 ? 2.215 -0.901 -27.75 1 98.69 35 ILE B N 1
ATOM 3153 C CA . ILE B 1 35 ? 1.995 -1.764 -26.594 1 98.69 35 ILE B CA 1
ATOM 3154 C C . ILE B 1 35 ? 2.467 -3.182 -26.906 1 98.69 35 ILE B C 1
ATOM 3156 O O . ILE B 1 35 ? 2.045 -3.775 -27.906 1 98.69 35 ILE B O 1
ATOM 3160 N N . PHE B 1 36 ? 3.379 -3.705 -26.078 1 98.88 36 PHE B N 1
ATOM 3161 C CA . PHE B 1 36 ? 3.727 -5.121 -26.109 1 98.88 36 PHE B CA 1
ATOM 3162 C C . PHE B 1 36 ? 2.861 -5.918 -25.141 1 98.88 36 PHE B C 1
ATOM 3164 O O . PHE B 1 36 ? 2.98 -5.766 -23.922 1 98.88 36 PHE B O 1
ATOM 3171 N N . LEU B 1 37 ? 2.031 -6.812 -25.703 1 98.5 37 LEU B N 1
ATOM 3172 C CA . LEU B 1 37 ? 0.972 -7.469 -24.938 1 98.5 37 LEU B CA 1
ATOM 3173 C C . LEU B 1 37 ? 1.308 -8.938 -24.688 1 98.5 37 LEU B C 1
ATOM 3175 O O . LEU B 1 37 ? 1.22 -9.758 -25.609 1 98.5 37 LEU B O 1
ATOM 3179 N N . CYS B 1 38 ? 1.686 -9.25 -23.453 1 98.19 38 CYS B N 1
ATOM 3180 C CA . CYS B 1 38 ? 1.883 -10.641 -23.047 1 98.19 38 CYS B CA 1
ATOM 3181 C C . CYS B 1 38 ? 0.567 -11.273 -22.609 1 98.19 38 CYS B C 1
ATOM 3183 O O . CYS B 1 38 ? -0.152 -10.711 -21.781 1 98.19 38 CYS B O 1
ATOM 3185 N N . THR B 1 39 ? 0.241 -12.461 -23.125 1 96.69 39 THR B N 1
ATOM 3186 C CA . THR B 1 39 ? -1.038 -13.086 -22.812 1 96.69 39 THR B CA 1
ATOM 3187 C C . THR B 1 39 ? -0.867 -14.586 -22.609 1 96.69 39 THR B C 1
ATOM 3189 O O . THR B 1 39 ? 0.169 -15.156 -22.969 1 96.69 39 THR B O 1
ATOM 3192 N N . GLY B 1 40 ? -1.885 -15.109 -22 1 90.19 40 GLY B N 1
ATOM 3193 C CA . GLY B 1 40 ? -2.004 -16.562 -22.109 1 90.19 40 GLY B CA 1
ATOM 3194 C C . GLY B 1 40 ? -2.381 -17.016 -23.5 1 90.19 40 GLY B C 1
ATOM 3195 O O . GLY B 1 40 ? -2.484 -16.219 -24.422 1 90.19 40 GLY B O 1
ATOM 3196 N N . MET B 1 41 ? -2.637 -18.234 -23.641 1 86.19 41 MET B N 1
ATOM 3197 C CA . MET B 1 41 ? -2.943 -18.797 -24.938 1 86.19 41 MET B CA 1
ATOM 3198 C C . MET B 1 41 ? -4.434 -18.703 -25.25 1 86.19 41 MET B C 1
ATOM 3200 O O . MET B 1 41 ? -4.961 -17.609 -25.453 1 86.19 41 MET B O 1
ATOM 3204 N N . SER B 1 42 ? -5.16 -19.719 -25.016 1 74.75 42 SER B N 1
ATOM 3205 C CA . SER B 1 42 ? -6.551 -19.797 -25.453 1 74.75 42 SER B CA 1
ATOM 3206 C C . SER B 1 42 ? -7.461 -18.969 -24.562 1 74.75 42 SER B C 1
ATOM 3208 O O . SER B 1 42 ? -8.469 -18.422 -25.016 1 74.75 42 SER B O 1
ATOM 3210 N N . SER B 1 43 ? -7.074 -18.766 -23.438 1 74.94 43 SER B N 1
ATOM 3211 C CA . SER B 1 43 ? -7.93 -18.031 -22.5 1 74.94 43 SER B CA 1
ATOM 3212 C C . SER B 1 43 ? -8.047 -16.562 -22.875 1 74.94 43 SER B C 1
ATOM 3214 O O . SER B 1 43 ? -9.07 -15.93 -22.609 1 74.94 43 SER B O 1
ATOM 3216 N N . PHE B 1 44 ? -7.105 -16.141 -23.547 1 81.12 44 PHE B N 1
ATOM 3217 C CA . PHE B 1 44 ? -7.062 -14.727 -23.922 1 81.12 44 PHE B CA 1
ATOM 3218 C C . PHE B 1 44 ? -8.141 -14.414 -24.953 1 81.12 44 PHE B C 1
ATOM 3220 O O . PHE B 1 44 ? -8.805 -13.375 -24.875 1 81.12 44 PHE B O 1
ATOM 3227 N N . ASP B 1 45 ? -8.391 -15.312 -25.812 1 81.5 45 ASP B N 1
ATOM 3228 C CA . ASP B 1 45 ? -9.328 -15.078 -26.906 1 81.5 45 ASP B CA 1
ATOM 3229 C C . ASP B 1 45 ? -10.758 -14.961 -26.375 1 81.5 45 ASP B C 1
ATOM 3231 O O . ASP B 1 45 ? -11.586 -14.289 -27 1 81.5 45 ASP B O 1
ATOM 3235 N N . GLY B 1 46 ? -10.984 -15.5 -25.25 1 83.31 46 GLY B N 1
ATOM 3236 C CA . GLY B 1 46 ? -12.328 -15.484 -24.688 1 83.31 46 GLY B CA 1
ATOM 3237 C C . GLY B 1 46 ? -12.57 -14.305 -23.766 1 83.31 46 GLY B C 1
ATOM 3238 O O . GLY B 1 46 ? -13.68 -14.125 -23.266 1 83.31 46 GLY B O 1
ATOM 3239 N N . LEU B 1 47 ? -11.625 -13.469 -23.641 1 91.5 47 LEU B N 1
ATOM 3240 C CA . LEU B 1 47 ? -11.766 -12.336 -22.75 1 91.5 47 LEU B CA 1
ATOM 3241 C C . LEU B 1 47 ? -12.312 -11.117 -23.484 1 91.5 47 LEU B C 1
ATOM 3243 O O . LEU B 1 47 ? -11.555 -10.211 -23.828 1 91.5 47 LEU B O 1
ATOM 3247 N N . GLU B 1 48 ? -13.531 -10.977 -23.547 1 89.88 48 GLU B N 1
ATOM 3248 C CA . GLU B 1 48 ? -14.203 -9.969 -24.359 1 89.88 48 GLU B CA 1
ATOM 3249 C C . GLU B 1 48 ? -13.844 -8.562 -23.906 1 89.88 48 GLU B C 1
ATOM 3251 O O . GLU B 1 48 ? -13.602 -7.68 -24.734 1 89.88 48 GLU B O 1
ATOM 3256 N N . PRO B 1 49 ? -13.836 -8.336 -22.562 1 92.12 49 PRO B N 1
ATOM 3257 C CA . PRO B 1 49 ? -13.453 -6.988 -22.141 1 92.12 49 PRO B CA 1
ATOM 3258 C C . PRO B 1 49 ? -12.086 -6.566 -22.672 1 92.12 49 PRO B C 1
ATOM 3260 O O . PRO B 1 49 ? -11.875 -5.398 -23 1 92.12 49 PRO B O 1
ATOM 3263 N N . VAL B 1 50 ? -11.195 -7.484 -22.75 1 94.44 50 VAL B N 1
ATOM 3264 C CA . VAL B 1 50 ? -9.844 -7.191 -23.234 1 94.44 50 VAL B CA 1
ATOM 3265 C C . VAL B 1 50 ? -9.875 -6.941 -24.734 1 94.44 50 VAL B C 1
ATOM 3267 O O . VAL B 1 50 ? -9.258 -5.996 -25.219 1 94.44 50 VAL B O 1
ATOM 3270 N N . GLN B 1 51 ? -10.625 -7.754 -25.422 1 94.56 51 GLN B N 1
ATOM 3271 C CA . GLN B 1 51 ? -10.742 -7.586 -26.859 1 94.56 51 GLN B CA 1
ATOM 3272 C C . GLN B 1 51 ? -11.352 -6.227 -27.219 1 94.56 51 GLN B C 1
ATOM 3274 O O . GLN B 1 51 ? -10.891 -5.555 -28.141 1 94.56 51 GLN B O 1
ATOM 3279 N N . GLU B 1 52 ? -12.344 -5.867 -26.484 1 95.38 52 GLU B N 1
ATOM 3280 C CA . GLU B 1 52 ? -12.992 -4.578 -26.703 1 95.38 52 GLU B CA 1
ATOM 3281 C C . GLU B 1 52 ? -12.031 -3.422 -26.469 1 95.38 52 GLU B C 1
ATOM 3283 O O . GLU B 1 52 ? -12 -2.461 -27.234 1 95.38 52 GLU B O 1
ATOM 3288 N N . ALA B 1 53 ? -11.312 -3.502 -25.391 1 95.94 53 ALA B N 1
ATOM 3289 C CA . ALA B 1 53 ? -10.328 -2.467 -25.078 1 95.94 53 ALA B CA 1
ATOM 3290 C C . ALA B 1 53 ? -9.281 -2.346 -26.172 1 95.94 53 ALA B C 1
ATOM 3292 O O . ALA B 1 53 ? -8.875 -1.238 -26.531 1 95.94 53 ALA B O 1
ATOM 3293 N N . LEU B 1 54 ? -8.828 -3.484 -26.688 1 95.62 54 LEU B N 1
ATOM 3294 C CA . LEU B 1 54 ? -7.809 -3.494 -27.734 1 95.62 54 LEU B CA 1
ATOM 3295 C C . LEU B 1 54 ? -8.344 -2.871 -29.016 1 95.62 54 LEU B C 1
ATOM 3297 O O . LEU B 1 54 ? -7.625 -2.127 -29.688 1 95.62 54 LEU B O 1
ATOM 3301 N N . ARG B 1 55 ? -9.594 -3.148 -29.344 1 96.38 55 ARG B N 1
ATOM 3302 C CA . ARG B 1 55 ? -10.211 -2.527 -30.5 1 96.38 55 ARG B CA 1
ATOM 3303 C C . ARG B 1 55 ? -10.281 -1.013 -30.344 1 96.38 55 ARG B C 1
ATOM 3305 O O . ARG B 1 55 ? -10.008 -0.27 -31.297 1 96.38 55 ARG B O 1
ATOM 3312 N N . GLU B 1 56 ? -10.617 -0.642 -29.172 1 96.88 56 GLU B N 1
ATOM 3313 C CA . GLU B 1 56 ? -10.75 0.787 -28.906 1 96.88 56 GLU B CA 1
ATOM 3314 C C . GLU B 1 56 ? -9.398 1.495 -29.031 1 96.88 56 GLU B C 1
ATOM 3316 O O . GLU B 1 56 ? -9.312 2.568 -29.641 1 96.88 56 GLU B O 1
ATOM 3321 N N . ILE B 1 57 ? -8.352 0.923 -28.5 1 97 57 ILE B N 1
ATOM 3322 C CA . ILE B 1 57 ? -7.066 1.602 -28.562 1 97 57 ILE B CA 1
ATOM 3323 C C . ILE B 1 57 ? -6.539 1.587 -29.984 1 97 57 ILE B C 1
ATOM 3325 O O . ILE B 1 57 ? -5.867 2.527 -30.422 1 97 57 ILE B O 1
ATOM 3329 N N . GLU B 1 58 ? -6.875 0.543 -30.703 1 96.62 58 GLU B N 1
ATOM 3330 C CA . GLU B 1 58 ? -6.5 0.492 -32.125 1 96.62 58 GLU B CA 1
ATOM 3331 C C . GLU B 1 58 ? -7.172 1.612 -32.906 1 96.62 58 GLU B C 1
ATOM 3333 O O . GLU B 1 58 ? -6.535 2.252 -33.75 1 96.62 58 GLU B O 1
ATOM 3338 N N . ARG B 1 59 ? -8.344 1.817 -32.625 1 96.88 59 ARG B N 1
ATOM 3339 C CA . ARG B 1 59 ? -9.102 2.877 -33.312 1 96.88 59 ARG B CA 1
ATOM 3340 C C . ARG B 1 59 ? -8.492 4.246 -33 1 96.88 59 ARG B C 1
ATOM 3342 O O . ARG B 1 59 ? -8.594 5.16 -33.812 1 96.88 59 ARG B O 1
ATOM 3349 N N . ASN B 1 60 ? -7.824 4.277 -31.938 1 96.56 60 ASN B N 1
ATOM 3350 C CA . ASN B 1 60 ? -7.211 5.539 -31.531 1 96.56 60 ASN B CA 1
ATOM 3351 C C . ASN B 1 60 ? -5.754 5.617 -31.969 1 96.56 60 ASN B C 1
ATOM 3353 O O . ASN B 1 60 ? -5.008 6.48 -31.5 1 96.56 60 ASN B O 1
ATOM 3357 N N . GLY B 1 61 ? -5.297 4.68 -32.75 1 97.69 61 GLY B N 1
ATOM 3358 C CA . GLY B 1 61 ? -3.994 4.766 -33.375 1 97.69 61 GLY B CA 1
ATOM 3359 C C . GLY B 1 61 ? -2.893 4.094 -32.594 1 97.69 61 GLY B C 1
ATOM 3360 O O . GLY B 1 61 ? -1.707 4.32 -32.844 1 97.69 61 GLY B O 1
ATOM 3361 N N . VAL B 1 62 ? -3.271 3.336 -31.609 1 98.38 62 VAL B N 1
ATOM 3362 C CA . VAL B 1 62 ? -2.289 2.625 -30.797 1 98.38 62 VAL B CA 1
ATOM 3363 C C . VAL B 1 62 ? -2.002 1.258 -31.406 1 98.38 62 VAL B C 1
ATOM 3365 O O . VAL B 1 62 ? -2.926 0.51 -31.734 1 98.38 62 VAL B O 1
ATOM 3368 N N . GLU B 1 63 ? -0.73 0.96 -31.609 1 98.31 63 GLU B N 1
ATOM 3369 C CA . GLU B 1 63 ? -0.305 -0.344 -32.125 1 98.31 63 GLU B CA 1
ATOM 3370 C C . GLU B 1 63 ? -0.011 -1.307 -30.969 1 98.31 63 GLU B C 1
ATOM 3372 O O . GLU B 1 63 ? 0.43 -0.886 -29.891 1 98.31 63 GLU B O 1
ATOM 3377 N N . TRP B 1 64 ? -0.315 -2.543 -31.203 1 97.69 64 TRP B N 1
ATOM 3378 C CA . TRP B 1 64 ? 0.043 -3.539 -30.203 1 97.69 64 TRP B CA 1
ATOM 3379 C C . TRP B 1 64 ? 0.428 -4.859 -30.859 1 97.69 64 TRP B C 1
ATOM 3381 O O . TRP B 1 64 ? 0.001 -5.152 -31.984 1 97.69 64 TRP B O 1
ATOM 3391 N N . GLU B 1 65 ? 1.304 -5.602 -30.219 1 97.94 65 GLU B N 1
ATOM 3392 C CA . GLU B 1 65 ? 1.729 -6.938 -30.625 1 97.94 65 GLU B CA 1
ATOM 3393 C C . GLU B 1 65 ? 1.507 -7.953 -29.516 1 97.94 65 GLU B C 1
ATOM 3395 O O . GLU B 1 65 ? 1.892 -7.719 -28.359 1 97.94 65 GLU B O 1
ATOM 3400 N N . ARG B 1 66 ? 0.914 -9.07 -29.891 1 97.25 66 ARG B N 1
ATOM 3401 C CA . ARG B 1 66 ? 0.645 -10.125 -28.922 1 97.25 66 ARG B CA 1
ATOM 3402 C C . ARG B 1 66 ? 1.831 -11.078 -28.797 1 97.25 66 ARG B C 1
ATOM 3404 O O . ARG B 1 66 ? 2.424 -11.469 -29.812 1 97.25 66 ARG B O 1
ATOM 3411 N N . TYR B 1 67 ? 2.172 -11.406 -27.578 1 97.44 67 TYR B N 1
ATOM 3412 C CA . TYR B 1 67 ? 3.158 -12.43 -27.266 1 97.44 67 TYR B CA 1
ATOM 3413 C C . TYR B 1 67 ? 2.559 -13.5 -26.359 1 97.44 67 TYR B C 1
ATOM 3415 O O . TYR B 1 67 ? 2.58 -13.367 -25.125 1 97.44 67 TYR B O 1
ATOM 3423 N N . PRO B 1 68 ? 2.061 -14.625 -26.891 1 96 68 PRO B N 1
ATOM 3424 C CA . PRO B 1 68 ? 1.442 -15.68 -26.078 1 96 68 PRO B CA 1
ATOM 3425 C C . PRO B 1 68 ? 2.467 -16.516 -25.312 1 96 68 PRO B C 1
ATOM 3427 O O . PRO B 1 68 ? 3.508 -16.875 -25.875 1 96 68 PRO B O 1
ATOM 3430 N N . ILE B 1 69 ? 2.18 -16.688 -24.094 1 92.94 69 ILE B N 1
ATOM 3431 C CA . ILE B 1 69 ? 3.068 -17.438 -23.219 1 92.94 69 ILE B CA 1
ATOM 3432 C C . ILE B 1 69 ? 2.477 -18.828 -22.938 1 92.94 69 ILE B C 1
ATOM 3434 O O . ILE B 1 69 ? 1.313 -18.938 -22.547 1 92.94 69 ILE B O 1
ATOM 3438 N N . HIS B 1 70 ? 3.346 -19.828 -23.172 1 83.94 70 HIS B N 1
ATOM 3439 C CA . HIS B 1 70 ? 2.938 -21.203 -22.906 1 83.94 70 HIS B CA 1
ATOM 3440 C C . HIS B 1 70 ? 3.656 -21.766 -21.688 1 83.94 70 HIS B C 1
ATOM 3442 O O . HIS B 1 70 ? 4.887 -21.812 -21.656 1 83.94 70 HIS B O 1
ATOM 3448 N N . GLY B 1 71 ? 2.953 -22.188 -20.703 1 79.38 71 GLY B N 1
ATOM 3449 C CA . GLY B 1 71 ? 3.557 -22.859 -19.562 1 79.38 71 GLY B CA 1
ATOM 3450 C C . GLY B 1 71 ? 4.355 -21.922 -18.672 1 79.38 71 GLY B C 1
ATOM 3451 O O . GLY B 1 71 ? 4.055 -20.719 -18.594 1 79.38 71 GLY B O 1
ATOM 3452 N N . GLU B 1 72 ? 5.324 -22.484 -17.922 1 83.06 72 GLU B N 1
ATOM 3453 C CA . GLU B 1 72 ? 6.188 -21.703 -17.047 1 83.06 72 GLU B CA 1
ATOM 3454 C C . GLU B 1 72 ? 7.23 -20.938 -17.844 1 83.06 72 GLU B C 1
ATOM 3456 O O . GLU B 1 72 ? 7.812 -21.453 -18.797 1 83.06 72 GLU B O 1
ATOM 3461 N N . PRO B 1 73 ? 7.434 -19.719 -17.5 1 90.12 73 PRO B N 1
ATOM 3462 C CA . PRO B 1 73 ? 8.367 -18.906 -18.297 1 90.12 73 PRO B CA 1
ATOM 3463 C C . PRO B 1 73 ? 9.828 -19.281 -18.047 1 90.12 73 PRO B C 1
ATOM 3465 O O . PRO B 1 73 ? 10.234 -19.453 -16.891 1 90.12 73 PRO B O 1
ATOM 3468 N N . SER B 1 74 ? 10.57 -19.406 -19.094 1 92.94 74 SER B N 1
ATOM 3469 C CA . SER B 1 74 ? 12.008 -19.656 -19.078 1 92.94 74 SER B CA 1
ATOM 3470 C C . SER B 1 74 ? 12.781 -18.422 -19.516 1 92.94 74 SER B C 1
ATOM 3472 O O . SER B 1 74 ? 12.203 -17.484 -20.094 1 92.94 74 SER B O 1
ATOM 3474 N N . PRO B 1 75 ? 14.078 -18.422 -19.219 1 95.75 75 PRO B N 1
ATOM 3475 C CA . PRO B 1 75 ? 14.891 -17.312 -19.703 1 95.75 75 PRO B CA 1
ATOM 3476 C C . PRO B 1 75 ? 14.82 -17.156 -21.219 1 95.75 75 PRO B C 1
ATOM 3478 O O . PRO B 1 75 ? 14.812 -16.031 -21.734 1 95.75 75 PRO B O 1
ATOM 3481 N N . GLN B 1 76 ? 14.68 -18.234 -21.953 1 95.31 76 GLN B N 1
ATOM 3482 C CA . GLN B 1 76 ? 14.609 -18.188 -23.406 1 95.31 76 GLN B CA 1
ATOM 3483 C C . GLN B 1 76 ? 13.336 -17.5 -23.875 1 95.31 76 GLN B C 1
ATOM 3485 O O . GLN B 1 76 ? 13.367 -16.688 -24.812 1 95.31 76 GLN B O 1
ATOM 3490 N N . VAL B 1 77 ? 12.273 -17.828 -23.219 1 96.19 77 VAL B N 1
ATOM 3491 C CA . VAL B 1 77 ? 11 -17.203 -23.547 1 96.19 77 VAL B CA 1
ATOM 3492 C C . VAL B 1 77 ? 11.078 -15.695 -23.297 1 96.19 77 VAL B C 1
ATOM 3494 O O . VAL B 1 77 ? 10.617 -14.898 -24.109 1 96.19 77 VAL B O 1
ATOM 3497 N N . VAL B 1 78 ? 11.68 -15.32 -22.203 1 98.12 78 VAL B N 1
ATOM 3498 C CA . VAL B 1 78 ? 11.812 -13.914 -21.844 1 98.12 78 VAL B CA 1
ATOM 3499 C C . VAL B 1 78 ? 12.727 -13.211 -22.844 1 98.12 78 VAL B C 1
ATOM 3501 O O . VAL B 1 78 ? 12.398 -12.125 -23.328 1 98.12 78 VAL B O 1
ATOM 3504 N N . ASP B 1 79 ? 13.852 -13.836 -23.203 1 98.31 79 ASP B N 1
ATOM 3505 C CA . ASP B 1 79 ? 14.797 -13.234 -24.125 1 98.31 79 ASP B CA 1
ATOM 3506 C C . ASP B 1 79 ? 14.156 -13.016 -25.5 1 98.31 79 ASP B C 1
ATOM 3508 O O . ASP B 1 79 ? 14.398 -11.992 -26.141 1 98.31 79 ASP B O 1
ATOM 3512 N N . GLU B 1 80 ? 13.375 -13.938 -25.906 1 98.12 80 GLU B N 1
ATOM 3513 C CA . GLU B 1 80 ? 12.641 -13.781 -27.156 1 98.12 80 GLU B CA 1
ATOM 3514 C C . GLU B 1 80 ? 11.648 -12.625 -27.078 1 98.12 80 GLU B C 1
ATOM 3516 O O . GLU B 1 80 ? 11.523 -11.828 -28.016 1 98.12 80 GLU B O 1
ATOM 3521 N N . GLY B 1 81 ? 10.914 -12.57 -26 1 98.5 81 GLY B N 1
ATOM 3522 C CA . GLY B 1 81 ? 10.008 -11.453 -25.781 1 98.5 81 GLY B CA 1
ATOM 3523 C C . GLY B 1 81 ? 10.703 -10.102 -25.797 1 98.5 81 GLY B C 1
ATOM 3524 O O . GLY B 1 81 ? 10.188 -9.141 -26.375 1 98.5 81 GLY B O 1
ATOM 3525 N N . VAL B 1 82 ? 11.852 -10.039 -25.203 1 98.75 82 VAL B N 1
ATOM 3526 C CA . VAL B 1 82 ? 12.641 -8.82 -25.156 1 98.75 82 VAL B CA 1
ATOM 3527 C C . VAL B 1 82 ? 13.016 -8.398 -26.578 1 98.75 82 VAL B C 1
ATOM 3529 O O . VAL B 1 82 ? 12.906 -7.223 -26.938 1 98.75 82 VAL B O 1
ATOM 3532 N N . ARG B 1 83 ? 13.484 -9.344 -27.312 1 98.56 83 ARG B N 1
ATOM 3533 C CA . ARG B 1 83 ? 13.852 -9.07 -28.703 1 98.56 83 ARG B CA 1
ATOM 3534 C C . ARG B 1 83 ? 12.68 -8.484 -29.484 1 98.56 83 ARG B C 1
ATOM 3536 O O . ARG B 1 83 ? 12.82 -7.469 -30.156 1 98.56 83 ARG B O 1
ATOM 3543 N N . ARG B 1 84 ? 11.555 -9.078 -29.375 1 98.62 84 ARG B N 1
ATOM 3544 C CA . ARG B 1 84 ? 10.367 -8.648 -30.109 1 98.62 84 ARG B CA 1
ATOM 3545 C C . ARG B 1 84 ? 9.898 -7.277 -29.641 1 98.62 84 ARG B C 1
ATOM 3547 O O . ARG B 1 84 ? 9.516 -6.43 -30.453 1 98.62 84 ARG B O 1
ATOM 3554 N N . ALA B 1 85 ? 9.852 -7.105 -28.344 1 98.81 85 ALA B N 1
ATOM 3555 C CA . ALA B 1 85 ? 9.453 -5.816 -27.797 1 98.81 85 ALA B CA 1
ATOM 3556 C C . ALA B 1 85 ? 10.383 -4.703 -28.266 1 98.81 85 ALA B C 1
ATOM 3558 O O . ALA B 1 85 ? 9.938 -3.592 -28.562 1 98.81 85 ALA B O 1
ATOM 3559 N N . ARG B 1 86 ? 11.68 -4.984 -28.281 1 98.5 86 ARG B N 1
ATOM 3560 C CA . ARG B 1 86 ? 12.672 -4.027 -28.766 1 98.5 86 ARG B CA 1
ATOM 3561 C C . ARG B 1 86 ? 12.43 -3.693 -30.234 1 98.5 86 ARG B C 1
ATOM 3563 O O . ARG B 1 86 ? 12.477 -2.525 -30.625 1 98.5 86 ARG B O 1
ATOM 3570 N N . GLU B 1 87 ? 12.227 -4.684 -31 1 98.38 87 GLU B N 1
ATOM 3571 C CA . GLU B 1 87 ? 12.023 -4.523 -32.438 1 98.38 87 GLU B CA 1
ATOM 3572 C C . GLU B 1 87 ? 10.812 -3.639 -32.719 1 98.38 87 GLU B C 1
ATOM 3574 O O . GLU B 1 87 ? 10.852 -2.811 -33.625 1 98.38 87 GLU B O 1
ATOM 3579 N N . MET B 1 88 ? 9.789 -3.723 -31.953 1 98 88 MET B N 1
ATOM 3580 C CA . MET B 1 88 ? 8.586 -2.943 -32.25 1 98 88 MET B CA 1
ATOM 3581 C C . MET B 1 88 ? 8.688 -1.554 -31.609 1 98 88 MET B C 1
ATOM 3583 O O . MET B 1 88 ? 7.82 -0.706 -31.844 1 98 88 MET B O 1
ATOM 3587 N N . GLY B 1 89 ? 9.688 -1.409 -30.75 1 98.44 89 GLY B N 1
ATOM 3588 C CA . GLY B 1 89 ? 9.789 -0.137 -30.062 1 98.44 89 GLY B CA 1
ATOM 3589 C C . GLY B 1 89 ? 8.719 0.055 -29 1 98.44 89 GLY B C 1
ATOM 3590 O O . GLY B 1 89 ? 8.109 1.121 -28.922 1 98.44 89 GLY B O 1
ATOM 3591 N N . ALA B 1 90 ? 8.484 -0.959 -28.25 1 98.75 90 ALA B N 1
ATOM 3592 C CA . ALA B 1 90 ? 7.441 -0.929 -27.234 1 98.75 90 ALA B CA 1
ATOM 3593 C C . ALA B 1 90 ? 7.672 0.214 -26.25 1 98.75 90 ALA B C 1
ATOM 3595 O O . ALA B 1 90 ? 8.812 0.5 -25.875 1 98.75 90 ALA B O 1
ATOM 3596 N N . GLU B 1 91 ? 6.586 0.829 -25.844 1 98.56 91 GLU B N 1
ATOM 3597 C CA . GLU B 1 91 ? 6.629 1.901 -24.859 1 98.56 91 GLU B CA 1
ATOM 3598 C C . GLU B 1 91 ? 6.102 1.429 -23.516 1 98.56 91 GLU B C 1
ATOM 3600 O O . GLU B 1 91 ? 6.352 2.061 -22.484 1 98.56 91 GLU B O 1
ATOM 3605 N N . VAL B 1 92 ? 5.375 0.382 -23.578 1 98.69 92 VAL B N 1
ATOM 3606 C CA . VAL B 1 92 ? 4.793 -0.21 -22.375 1 98.69 92 VAL B CA 1
ATOM 3607 C C . VAL B 1 92 ? 4.574 -1.705 -22.594 1 98.69 92 VAL B C 1
ATOM 3609 O O . VAL B 1 92 ? 4.293 -2.143 -23.703 1 98.69 92 VAL B O 1
ATOM 3612 N N . VAL B 1 93 ? 4.746 -2.479 -21.562 1 98.88 93 VAL B N 1
ATOM 3613 C CA . VAL B 1 93 ? 4.387 -3.893 -21.547 1 98.88 93 VAL B CA 1
ATOM 3614 C C . VAL B 1 93 ? 3.092 -4.086 -20.766 1 98.88 93 VAL B C 1
ATOM 3616 O O . VAL B 1 93 ? 2.938 -3.549 -19.656 1 98.88 93 VAL B O 1
ATOM 3619 N N . VAL B 1 94 ? 2.123 -4.75 -21.328 1 98.75 94 VAL B N 1
ATOM 3620 C CA . VAL B 1 94 ? 0.874 -5.121 -20.672 1 98.75 94 VAL B CA 1
ATOM 3621 C C . VAL B 1 94 ? 0.777 -6.645 -20.578 1 98.75 94 VAL B C 1
ATOM 3623 O O . VAL B 1 94 ? 0.91 -7.348 -21.578 1 98.75 94 VAL B O 1
ATOM 3626 N N . ALA B 1 95 ? 0.616 -7.156 -19.391 1 98.56 95 ALA B N 1
ATOM 3627 C CA . ALA B 1 95 ? 0.5 -8.594 -19.188 1 98.56 95 ALA B CA 1
ATOM 3628 C C . ALA B 1 95 ? -0.901 -8.969 -18.703 1 98.56 95 ALA B C 1
ATOM 3630 O O . ALA B 1 95 ? -1.345 -8.516 -17.656 1 98.56 95 ALA B O 1
ATOM 3631 N N . VAL B 1 96 ? -1.586 -9.805 -19.469 1 97.56 96 VAL B N 1
ATOM 3632 C CA . VAL B 1 96 ? -2.938 -10.258 -19.141 1 97.56 96 VAL B CA 1
ATOM 3633 C C . VAL B 1 96 ? -2.953 -11.781 -19.016 1 97.56 96 VAL B C 1
ATOM 3635 O O . VAL B 1 96 ? -2.826 -12.5 -20 1 97.56 96 VAL B O 1
ATOM 3638 N N . GLY B 1 97 ? -3.062 -12.258 -17.844 1 95.81 97 GLY B N 1
ATOM 3639 C CA . GLY B 1 97 ? -3.066 -13.695 -17.641 1 95.81 97 GLY B CA 1
ATOM 3640 C C . GLY B 1 97 ? -2.768 -14.102 -16.203 1 95.81 97 GLY B C 1
ATOM 3641 O O . GLY B 1 97 ? -3.021 -13.336 -15.281 1 95.81 97 GLY B O 1
ATOM 3642 N N . GLY B 1 98 ? -2.363 -15.344 -16.047 1 94.19 98 GLY B N 1
ATOM 3643 C CA . GLY B 1 98 ? -1.98 -15.836 -14.734 1 94.19 98 GLY B CA 1
ATOM 3644 C C . GLY B 1 98 ? -0.566 -15.453 -14.344 1 94.19 98 GLY B C 1
ATOM 3645 O O . GLY B 1 98 ? 0.024 -14.547 -14.945 1 94.19 98 GLY B O 1
ATOM 3646 N N . GLY B 1 99 ? -0.056 -16.094 -13.359 1 94.69 99 GLY B N 1
ATOM 3647 C CA . GLY B 1 99 ? 1.253 -15.781 -12.805 1 94.69 99 GLY B CA 1
ATOM 3648 C C . GLY B 1 99 ? 2.373 -15.906 -13.82 1 94.69 99 GLY B C 1
ATOM 3649 O O . GLY B 1 99 ? 3.275 -15.062 -13.859 1 94.69 99 GLY B O 1
ATOM 3650 N N . SER B 1 100 ? 2.318 -16.938 -14.617 1 94 100 SER B N 1
ATOM 3651 C CA . SER B 1 100 ? 3.357 -17.156 -15.625 1 94 100 SER B CA 1
ATOM 3652 C C . SER B 1 100 ? 3.408 -16 -16.625 1 94 100 SER B C 1
ATOM 3654 O O . SER B 1 100 ? 4.492 -15.562 -17.016 1 94 100 SER B O 1
ATOM 3656 N N . VAL B 1 101 ? 2.262 -15.547 -17.016 1 96.81 101 VAL B N 1
ATOM 3657 C CA . VAL B 1 101 ? 2.164 -14.453 -17.969 1 96.81 101 VAL B CA 1
ATOM 3658 C C . VAL B 1 101 ? 2.645 -13.156 -17.328 1 96.81 101 VAL B C 1
ATOM 3660 O O . VAL B 1 101 ? 3.416 -12.406 -17.922 1 96.81 101 VAL B O 1
ATOM 3663 N N . LEU B 1 102 ? 2.211 -12.922 -16.094 1 98 102 LEU B N 1
ATOM 3664 C CA . LEU B 1 102 ? 2.592 -11.711 -15.375 1 98 102 LEU B CA 1
ATOM 3665 C C . LEU B 1 102 ? 4.098 -11.68 -15.125 1 98 102 LEU B C 1
ATOM 3667 O O . LEU B 1 102 ? 4.738 -10.641 -15.32 1 98 102 LEU B O 1
ATOM 3671 N N . ASP B 1 103 ? 4.664 -12.797 -14.766 1 98 103 ASP B N 1
ATOM 3672 C CA . ASP B 1 103 ? 6.105 -12.867 -14.547 1 98 103 ASP B CA 1
ATOM 3673 C C . ASP B 1 103 ? 6.867 -12.633 -15.852 1 98 103 ASP B C 1
ATOM 3675 O O . ASP B 1 103 ? 7.906 -11.969 -15.859 1 98 103 ASP B O 1
ATOM 3679 N N . THR B 1 104 ? 6.332 -13.211 -16.906 1 98.25 104 THR B N 1
ATOM 3680 C CA . THR B 1 104 ? 6.973 -12.992 -18.203 1 98.25 104 THR B CA 1
ATOM 3681 C C . THR B 1 104 ? 6.953 -11.508 -18.562 1 98.25 104 THR B C 1
ATOM 3683 O O . THR B 1 104 ? 7.977 -10.953 -18.984 1 98.25 104 THR B O 1
ATOM 3686 N N . GLY B 1 105 ? 5.777 -10.898 -18.453 1 98.75 105 GLY B N 1
ATOM 3687 C CA . GLY B 1 105 ? 5.688 -9.477 -18.734 1 98.75 105 GLY B CA 1
ATOM 3688 C C . GLY B 1 105 ? 6.668 -8.641 -17.922 1 98.75 105 GLY B C 1
ATOM 3689 O O . GLY B 1 105 ? 7.312 -7.742 -18.469 1 98.75 105 GLY B O 1
ATOM 3690 N N . LYS B 1 106 ? 6.781 -8.93 -16.672 1 98.75 106 LYS B N 1
ATOM 3691 C CA . LYS B 1 106 ? 7.703 -8.234 -15.781 1 98.75 106 LYS B CA 1
ATOM 3692 C C . LYS B 1 106 ? 9.148 -8.43 -16.234 1 98.75 106 LYS B C 1
ATOM 3694 O O . LYS B 1 106 ? 9.922 -7.465 -16.297 1 98.75 106 LYS B O 1
ATOM 3699 N N . ALA B 1 107 ? 9.516 -9.594 -16.547 1 98.75 107 ALA B N 1
ATOM 3700 C CA . ALA B 1 107 ? 10.883 -9.906 -16.953 1 98.75 107 ALA B CA 1
ATOM 3701 C C . ALA B 1 107 ? 11.211 -9.273 -18.312 1 98.75 107 ALA B C 1
ATOM 3703 O O . ALA B 1 107 ? 12.336 -8.82 -18.531 1 98.75 107 ALA B O 1
ATOM 3704 N N . VAL B 1 108 ? 10.219 -9.273 -19.203 1 98.81 108 VAL B N 1
ATOM 3705 C CA . VAL B 1 108 ? 10.43 -8.641 -20.5 1 98.81 108 VAL B CA 1
ATOM 3706 C C . VAL B 1 108 ? 10.625 -7.141 -20.328 1 98.81 108 VAL B C 1
ATOM 3708 O O . VAL B 1 108 ? 11.547 -6.559 -20.906 1 98.81 108 VAL B O 1
ATOM 3711 N N . SER B 1 109 ? 9.781 -6.508 -19.531 1 98.81 109 SER B N 1
ATOM 3712 C CA . SER B 1 109 ? 9.891 -5.078 -19.266 1 98.81 109 SER B CA 1
ATOM 3713 C C . SER B 1 109 ? 11.273 -4.723 -18.719 1 98.81 109 SER B C 1
ATOM 3715 O O . SER B 1 109 ? 11.867 -3.719 -19.125 1 98.81 109 SER B O 1
ATOM 3717 N N . ALA B 1 110 ? 11.789 -5.531 -17.828 1 98.38 110 ALA B N 1
ATOM 3718 C CA . ALA B 1 110 ? 13.102 -5.332 -17.219 1 98.38 110 ALA B CA 1
ATOM 3719 C C . ALA B 1 110 ? 14.219 -5.66 -18.203 1 98.38 110 ALA B C 1
ATOM 3721 O O . ALA B 1 110 ? 15.234 -4.961 -18.266 1 98.38 110 ALA B O 1
ATOM 3722 N N . GLY B 1 111 ? 14.016 -6.719 -18.953 1 98.31 111 GLY B N 1
ATOM 3723 C CA . GLY B 1 111 ? 15.031 -7.246 -19.844 1 98.31 111 GLY B CA 1
ATOM 3724 C C . GLY B 1 111 ? 15.461 -6.25 -20.906 1 98.31 111 GLY B C 1
ATOM 3725 O O . GLY B 1 111 ? 16.578 -6.324 -21.422 1 98.31 111 GLY B O 1
ATOM 3726 N N . LEU B 1 112 ? 14.609 -5.352 -21.219 1 98.19 112 LEU B N 1
ATOM 3727 C CA . LEU B 1 112 ? 14.891 -4.34 -22.234 1 98.19 112 LEU B CA 1
ATOM 3728 C C . LEU B 1 112 ? 16.031 -3.438 -21.781 1 98.19 112 LEU B C 1
ATOM 3730 O O . LEU B 1 112 ? 16.641 -2.734 -22.609 1 98.19 112 LEU B O 1
ATOM 3734 N N . PHE B 1 113 ? 16.328 -3.496 -20.516 1 97.38 113 PHE B N 1
ATOM 3735 C CA . PHE B 1 113 ? 17.375 -2.639 -19.953 1 97.38 113 PHE B CA 1
ATOM 3736 C C . PHE B 1 113 ? 18.531 -3.473 -19.406 1 97.38 113 PHE B C 1
ATOM 3738 O O . PHE B 1 113 ? 19.359 -2.967 -18.656 1 97.38 113 PHE B O 1
ATOM 3745 N N . LEU B 1 114 ? 18.5 -4.719 -19.688 1 97.06 114 LEU B N 1
ATOM 3746 C CA . LEU B 1 114 ? 19.562 -5.617 -19.25 1 97.06 114 LEU B CA 1
ATOM 3747 C C . LEU B 1 114 ? 20.438 -6.039 -20.422 1 97.06 114 LEU B C 1
ATOM 3749 O O . LEU B 1 114 ? 19.953 -6.191 -21.547 1 97.06 114 LEU B O 1
ATOM 3753 N N . GLU B 1 115 ? 21.75 -6.219 -20.156 1 96.56 115 GLU B N 1
ATOM 3754 C CA . GLU B 1 115 ? 22.672 -6.695 -21.172 1 96.56 115 GLU B CA 1
ATOM 3755 C C . GLU B 1 115 ? 22.719 -8.219 -21.219 1 96.56 115 GLU B C 1
ATOM 3757 O O . GLU B 1 115 ? 22.906 -8.875 -20.203 1 96.56 115 GLU B O 1
ATOM 3762 N N . GLY B 1 116 ? 22.516 -8.711 -22.375 1 96.38 116 GLY B N 1
ATOM 3763 C CA . GLY B 1 116 ? 22.578 -10.156 -22.531 1 96.38 116 GLY B CA 1
ATOM 3764 C C . GLY B 1 116 ? 21.312 -10.859 -22.094 1 96.38 116 GLY B C 1
ATOM 3765 O O . GLY B 1 116 ? 20.219 -10.305 -22.234 1 96.38 116 GLY B O 1
ATOM 3766 N N . SER B 1 117 ? 21.453 -12.117 -21.656 1 97.5 117 SER B N 1
ATOM 3767 C CA . SER B 1 117 ? 20.312 -12.938 -21.266 1 97.5 117 SER B CA 1
ATOM 3768 C C . SER B 1 117 ? 19.844 -12.602 -19.859 1 97.5 117 SER B C 1
ATOM 3770 O O . SER B 1 117 ? 20.672 -12.344 -18.969 1 97.5 117 SER B O 1
ATOM 3772 N N . VAL B 1 118 ? 18.562 -12.68 -19.641 1 97.81 118 VAL B N 1
ATOM 3773 C CA . VAL B 1 118 ? 17.984 -12.453 -18.312 1 97.81 118 VAL B CA 1
ATOM 3774 C C . VAL B 1 118 ? 18.516 -13.5 -17.344 1 97.81 118 VAL B C 1
ATOM 3776 O O . VAL B 1 118 ? 18.594 -13.25 -16.141 1 97.81 118 VAL B O 1
ATOM 3779 N N . LYS B 1 119 ? 18.938 -14.633 -17.828 1 96.5 119 LYS B N 1
ATOM 3780 C CA . LYS B 1 119 ? 19.484 -15.719 -17.016 1 96.5 119 LYS B CA 1
ATOM 3781 C C . LYS B 1 119 ? 20.641 -15.234 -16.156 1 96.5 119 LYS B C 1
ATOM 3783 O O . LYS B 1 119 ? 20.812 -15.672 -15.023 1 96.5 119 LYS B O 1
ATOM 3788 N N . ASP B 1 120 ? 21.391 -14.297 -16.672 1 97.19 120 ASP B N 1
ATOM 3789 C CA . ASP B 1 120 ? 22.594 -13.805 -15.992 1 97.19 120 ASP B CA 1
ATOM 3790 C C . ASP B 1 120 ? 22.219 -12.984 -14.758 1 97.19 120 ASP B C 1
ATOM 3792 O O . ASP B 1 120 ? 23.078 -12.703 -13.914 1 97.19 120 ASP B O 1
ATOM 3796 N N . TYR B 1 121 ? 21 -12.625 -14.688 1 97.12 121 TYR B N 1
ATOM 3797 C CA . TYR B 1 121 ? 20.562 -11.734 -13.625 1 97.12 121 TYR B CA 1
ATOM 3798 C C . TYR B 1 121 ? 19.672 -12.477 -12.625 1 97.12 121 TYR B C 1
ATOM 3800 O O . TYR B 1 121 ? 19.156 -11.875 -11.68 1 97.12 121 TYR B O 1
ATOM 3808 N N . LEU B 1 122 ? 19.484 -13.805 -12.797 1 96.19 122 LEU B N 1
ATOM 3809 C CA . LEU B 1 122 ? 18.672 -14.602 -11.883 1 96.19 122 LEU B CA 1
ATOM 3810 C C . LEU B 1 122 ? 19.422 -14.883 -10.594 1 96.19 122 LEU B C 1
ATOM 3812 O O . LEU B 1 122 ? 20.594 -15.258 -10.617 1 96.19 122 LEU B O 1
ATOM 3816 N N . GLU B 1 123 ? 18.703 -14.68 -9.539 1 93.19 123 GLU B N 1
ATOM 3817 C CA . GLU B 1 123 ? 19.297 -14.961 -8.242 1 93.19 123 GLU B CA 1
ATOM 3818 C C . GLU B 1 123 ? 19.781 -16.406 -8.148 1 93.19 123 GLU B C 1
ATOM 3820 O O . GLU B 1 123 ? 19.031 -17.344 -8.422 1 93.19 123 GLU B O 1
ATOM 3825 N N . GLY B 1 124 ? 21.047 -16.578 -7.75 1 89 124 GLY B N 1
ATOM 3826 C CA . GLY B 1 124 ? 21.594 -17.906 -7.531 1 89 124 GLY B CA 1
ATOM 3827 C C . GLY B 1 124 ? 22 -18.609 -8.82 1 89 124 GLY B C 1
ATOM 3828 O O . GLY B 1 124 ? 22.516 -19.719 -8.789 1 89 124 GLY B O 1
ATOM 3829 N N . VAL B 1 125 ? 21.766 -18 -9.961 1 90.62 125 VAL B N 1
ATOM 3830 C CA . VAL B 1 125 ? 22.078 -18.594 -11.258 1 90.62 125 VAL B CA 1
ATOM 3831 C C . VAL B 1 125 ? 23.094 -17.703 -11.992 1 90.62 125 VAL B C 1
ATOM 3833 O O . VAL B 1 125 ? 24.172 -18.172 -12.367 1 90.62 125 VAL B O 1
ATOM 3836 N N . GLY B 1 126 ? 22.703 -16.469 -12.078 1 92.25 126 GLY B N 1
ATOM 3837 C CA . GLY B 1 126 ? 23.578 -15.539 -12.773 1 92.25 126 GLY B CA 1
ATOM 3838 C C . GLY B 1 126 ? 24.578 -14.867 -11.859 1 92.25 126 GLY B C 1
ATOM 3839 O O . GLY B 1 126 ? 24.609 -15.141 -10.656 1 92.25 126 GLY B O 1
ATOM 3840 N N . THR B 1 127 ? 25.406 -14 -12.492 1 93.69 127 THR B N 1
ATOM 3841 C CA . THR B 1 127 ? 26.453 -13.305 -11.75 1 93.69 127 THR B CA 1
ATOM 3842 C C . THR B 1 127 ? 26.25 -11.797 -11.82 1 93.69 127 THR B C 1
ATOM 3844 O O . THR B 1 127 ? 27.016 -11.031 -11.219 1 93.69 127 THR B O 1
ATOM 3847 N N . LYS B 1 128 ? 25.266 -11.391 -12.555 1 94.81 128 LYS B N 1
ATOM 3848 C CA . LYS B 1 128 ? 25 -9.961 -12.695 1 94.81 128 LYS B CA 1
ATOM 3849 C C . LYS B 1 128 ? 23.859 -9.516 -11.789 1 94.81 128 LYS B C 1
ATOM 3851 O O . LYS B 1 128 ? 23.141 -10.352 -11.234 1 94.81 128 LYS B O 1
ATOM 3856 N N . PHE B 1 129 ? 23.75 -8.211 -11.57 1 92.19 129 PHE B N 1
ATOM 3857 C CA . PHE B 1 129 ? 22.703 -7.633 -10.742 1 92.19 129 PHE B CA 1
ATOM 3858 C C . PHE B 1 129 ? 21.828 -6.68 -11.562 1 92.19 129 PHE B C 1
ATOM 3860 O O . PHE B 1 129 ? 22.344 -5.867 -12.328 1 92.19 129 PHE B O 1
ATOM 3867 N N . PRO B 1 130 ? 20.594 -6.836 -11.438 1 93.5 130 PRO B N 1
ATOM 3868 C CA . PRO B 1 130 ? 19.719 -5.906 -12.164 1 93.5 130 PRO B CA 1
ATOM 3869 C C . PRO B 1 130 ? 19.734 -4.496 -11.578 1 93.5 130 PRO B C 1
ATOM 3871 O O . PRO B 1 130 ? 20.047 -4.32 -10.398 1 93.5 130 PRO B O 1
ATOM 3874 N N . THR B 1 131 ? 19.344 -3.455 -12.344 1 88.69 131 THR B N 1
ATOM 3875 C CA . THR B 1 131 ? 19.406 -2.057 -11.938 1 88.69 131 THR B CA 1
ATOM 3876 C C . THR B 1 131 ? 18.047 -1.586 -11.422 1 88.69 131 THR B C 1
ATOM 3878 O O . THR B 1 131 ? 17.953 -0.542 -10.773 1 88.69 131 THR B O 1
ATOM 3881 N N . GLY B 1 132 ? 17.016 -2.328 -11.797 1 93.12 132 GLY B N 1
ATOM 3882 C CA . GLY B 1 132 ? 15.672 -1.895 -11.43 1 93.12 132 GLY B CA 1
ATOM 3883 C C . GLY B 1 132 ? 14.984 -1.109 -12.531 1 93.12 132 GLY B C 1
ATOM 3884 O O . GLY B 1 132 ? 13.781 -0.85 -12.453 1 93.12 132 GLY B O 1
ATOM 3885 N N . GLU B 1 133 ? 15.719 -0.745 -13.578 1 94.5 133 GLU B N 1
ATOM 3886 C CA . GLU B 1 133 ? 15.117 -0.04 -14.703 1 94.5 133 GLU B CA 1
ATOM 3887 C C . GLU B 1 133 ? 14.234 -0.97 -15.531 1 94.5 133 GLU B C 1
ATOM 3889 O O . GLU B 1 133 ? 14.562 -2.145 -15.719 1 94.5 133 GLU B O 1
ATOM 3894 N N . ARG B 1 134 ? 13.148 -0.44 -15.984 1 97.5 134 ARG B N 1
ATOM 3895 C CA . ARG B 1 134 ? 12.219 -1.205 -16.812 1 97.5 134 ARG B CA 1
ATOM 3896 C C . ARG B 1 134 ? 11.305 -0.281 -17.609 1 97.5 134 ARG B C 1
ATOM 3898 O O . ARG B 1 134 ? 11.234 0.919 -17.344 1 97.5 134 ARG B O 1
ATOM 3905 N N . LEU B 1 135 ? 10.68 -0.8 -18.641 1 98.19 135 LEU B N 1
ATOM 3906 C CA . LEU B 1 135 ? 9.562 -0.115 -19.281 1 98.19 135 LEU B CA 1
ATOM 3907 C C . LEU B 1 135 ? 8.352 -0.075 -18.359 1 98.19 135 LEU B C 1
ATOM 3909 O O . LEU B 1 135 ? 8.188 -0.942 -17.484 1 98.19 135 LEU B O 1
ATOM 3913 N N . PRO B 1 136 ? 7.484 0.96 -18.578 1 98.06 136 PRO B N 1
ATOM 3914 C CA . PRO B 1 136 ? 6.199 0.902 -17.875 1 98.06 136 PRO B CA 1
ATOM 3915 C C . PRO B 1 136 ? 5.516 -0.457 -18.016 1 98.06 136 PRO B C 1
ATOM 3917 O O . PRO B 1 136 ? 5.566 -1.076 -19.078 1 98.06 136 PRO B O 1
ATOM 3920 N N . LEU B 1 137 ? 4.949 -0.936 -16.969 1 98.81 137 LEU B N 1
ATOM 3921 C CA . LEU B 1 137 ? 4.344 -2.262 -16.891 1 98.81 137 LEU B CA 1
ATOM 3922 C C . LEU B 1 137 ? 2.939 -2.189 -16.297 1 98.81 137 LEU B C 1
ATOM 3924 O O . LEU B 1 137 ? 2.738 -1.596 -15.242 1 98.81 137 LEU B O 1
ATOM 3928 N N . VAL B 1 138 ? 1.966 -2.742 -17 1 98.81 138 VAL B N 1
ATOM 3929 C CA . VAL B 1 138 ? 0.593 -2.885 -16.531 1 98.81 138 VAL B CA 1
ATOM 3930 C C . VAL B 1 138 ? 0.259 -4.363 -16.344 1 98.81 138 VAL B C 1
ATOM 3932 O O . VAL B 1 138 ? 0.403 -5.156 -17.281 1 98.81 138 VAL B O 1
ATOM 3935 N N . ALA B 1 139 ? -0.159 -4.73 -15.172 1 98.88 139 ALA B N 1
ATOM 3936 C CA . ALA B 1 139 ? -0.488 -6.121 -14.859 1 98.88 139 ALA B CA 1
ATOM 3937 C C . ALA B 1 139 ? -1.997 -6.312 -14.75 1 98.88 139 ALA B C 1
ATOM 3939 O O . ALA B 1 139 ? -2.674 -5.57 -14.039 1 98.88 139 ALA B O 1
ATOM 3940 N N . VAL B 1 140 ? -2.52 -7.332 -15.453 1 98.38 140 VAL B N 1
ATOM 3941 C CA . VAL B 1 140 ? -3.941 -7.656 -15.477 1 98.38 140 VAL B CA 1
ATOM 3942 C C . VAL B 1 140 ? -4.137 -9.141 -15.188 1 98.38 140 VAL B C 1
ATOM 3944 O O . VAL B 1 140 ? -4.301 -9.945 -16.109 1 98.38 140 VAL B O 1
ATOM 3947 N N . PRO B 1 141 ? -4.25 -9.469 -13.914 1 97.94 141 PRO B N 1
ATOM 3948 C CA . PRO B 1 141 ? -4.367 -10.891 -13.562 1 97.94 141 PRO B CA 1
ATOM 3949 C C . PRO B 1 141 ? -5.711 -11.484 -13.969 1 97.94 141 PRO B C 1
ATOM 3951 O O . PRO B 1 141 ? -6.742 -10.812 -13.875 1 97.94 141 PRO B O 1
ATOM 3954 N N . THR B 1 142 ? -5.645 -12.742 -14.391 1 96.31 142 THR B N 1
ATOM 3955 C CA . THR B 1 142 ? -6.855 -13.492 -14.711 1 96.31 142 THR B CA 1
ATOM 3956 C C . THR B 1 142 ? -7.02 -14.68 -13.766 1 96.31 142 THR B C 1
ATOM 3958 O O . THR B 1 142 ? -7.953 -15.469 -13.914 1 96.31 142 THR B O 1
ATOM 3961 N N . THR B 1 143 ? -6.102 -14.875 -12.867 1 95.12 143 THR B N 1
ATOM 3962 C CA . THR B 1 143 ? -6.18 -15.789 -11.742 1 95.12 143 THR B CA 1
ATOM 3963 C C . THR B 1 143 ? -5.883 -15.07 -10.43 1 95.12 143 THR B C 1
ATOM 3965 O O . THR B 1 143 ? -5.258 -14.008 -10.43 1 95.12 143 THR B O 1
ATOM 3968 N N . ALA B 1 144 ? -6.398 -15.57 -9.359 1 97.19 144 ALA B N 1
ATOM 3969 C CA . ALA B 1 144 ? -6.176 -14.984 -8.039 1 97.19 144 ALA B CA 1
ATOM 3970 C C . ALA B 1 144 ? -5.309 -15.891 -7.176 1 97.19 144 ALA B C 1
ATOM 3972 O O . ALA B 1 144 ? -5.816 -16.594 -6.301 1 97.19 144 ALA B O 1
ATOM 3973 N N . GLY B 1 145 ? -3.965 -15.828 -7.41 1 97 145 GLY B N 1
ATOM 3974 C CA . GLY B 1 145 ? -3.1 -16.734 -6.676 1 97 145 GLY B CA 1
ATOM 3975 C C . GLY B 1 145 ? -1.752 -16.125 -6.332 1 97 145 GLY B C 1
ATOM 3976 O O . GLY B 1 145 ? -1.521 -15.727 -5.191 1 97 145 GLY B O 1
ATOM 3977 N N . THR B 1 146 ? -0.971 -15.797 -7.309 1 94.56 146 THR B N 1
ATOM 3978 C CA . THR B 1 146 ? 0.441 -15.477 -7.137 1 94.56 146 THR B CA 1
ATOM 3979 C C . THR B 1 146 ? 0.611 -14.055 -6.602 1 94.56 146 THR B C 1
ATOM 3981 O O . THR B 1 146 ? 1.632 -13.734 -5.992 1 94.56 146 THR B O 1
ATOM 3984 N N . GLY B 1 147 ? -0.344 -13.195 -6.906 1 98.19 147 GLY B N 1
ATOM 3985 C CA . GLY B 1 147 ? -0.191 -11.797 -6.539 1 98.19 147 GLY B CA 1
ATOM 3986 C C . GLY B 1 147 ? 0.907 -11.094 -7.316 1 98.19 147 GLY B C 1
ATOM 3987 O O . GLY B 1 147 ? 1.38 -10.031 -6.91 1 98.19 147 GLY B O 1
ATOM 3988 N N . SER B 1 148 ? 1.309 -11.625 -8.43 1 98.25 148 SER B N 1
ATOM 3989 C CA . SER B 1 148 ? 2.441 -11.133 -9.211 1 98.25 148 SER B CA 1
ATOM 3990 C C . SER B 1 148 ? 2.219 -9.695 -9.656 1 98.25 148 SER B C 1
ATOM 3992 O O . SER B 1 148 ? 3.18 -8.953 -9.898 1 98.25 148 SER B O 1
ATOM 3994 N N . GLU B 1 149 ? 0.987 -9.234 -9.742 1 98.62 149 GLU B N 1
ATOM 3995 C CA . GLU B 1 149 ? 0.66 -7.863 -10.117 1 98.62 149 GLU B CA 1
ATOM 3996 C C . GLU B 1 149 ? 1.152 -6.871 -9.062 1 98.62 149 GLU B C 1
ATOM 3998 O O . GLU B 1 149 ? 1.185 -5.664 -9.312 1 98.62 149 GLU B O 1
ATOM 4003 N N . ALA B 1 150 ? 1.629 -7.387 -7.906 1 98.5 150 ALA B N 1
ATOM 4004 C CA . ALA B 1 150 ? 2.102 -6.484 -6.855 1 98.5 150 ALA B CA 1
ATOM 4005 C C . ALA B 1 150 ? 3.486 -6.898 -6.363 1 98.5 150 ALA B C 1
ATOM 4007 O O . ALA B 1 150 ? 3.943 -6.434 -5.316 1 98.5 150 ALA B O 1
ATOM 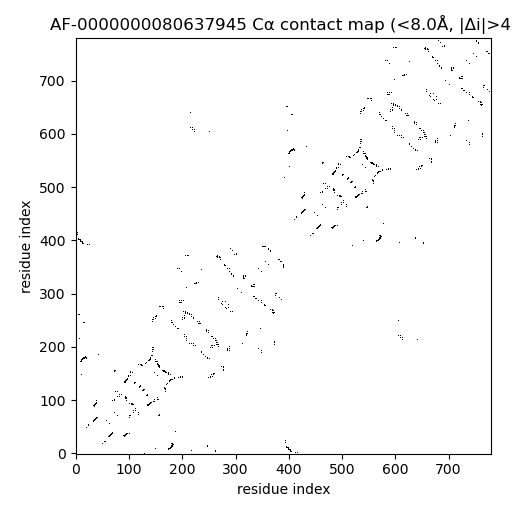4008 N N . THR B 1 151 ? 4.129 -7.801 -7.043 1 98.31 151 THR B N 1
ATOM 4009 C CA . THR B 1 151 ? 5.422 -8.281 -6.57 1 98.31 151 THR B CA 1
ATOM 4010 C C . THR B 1 151 ? 6.559 -7.617 -7.344 1 98.31 151 THR B C 1
ATOM 4012 O O . THR B 1 151 ? 6.332 -7.004 -8.391 1 98.31 151 THR B O 1
ATOM 4015 N N . SER B 1 152 ? 7.766 -7.746 -6.805 1 97.62 152 SER B N 1
ATOM 4016 C CA . SER B 1 152 ? 8.953 -7.145 -7.398 1 97.62 152 SER B CA 1
ATOM 4017 C C . SER B 1 152 ? 9.867 -8.203 -8.008 1 97.62 152 SER B C 1
ATOM 4019 O O . SER B 1 152 ? 11.047 -7.949 -8.258 1 97.62 152 SER B O 1
ATOM 4021 N N . ASN B 1 153 ? 9.352 -9.414 -8.109 1 96.81 153 ASN B N 1
ATOM 4022 C CA . ASN B 1 153 ? 10.172 -10.484 -8.672 1 96.81 153 ASN B CA 1
ATOM 4023 C C . ASN B 1 153 ? 9.422 -11.242 -9.766 1 96.81 153 ASN B C 1
ATOM 4025 O O . ASN B 1 153 ? 8.188 -11.25 -9.789 1 96.81 153 ASN B O 1
ATOM 4029 N N . ALA B 1 154 ? 10.109 -11.805 -10.68 1 97.5 154 ALA B N 1
ATOM 4030 C CA . ALA B 1 154 ? 9.641 -12.734 -11.711 1 97.5 154 ALA B CA 1
ATOM 4031 C C . ALA B 1 154 ? 10.352 -14.078 -11.609 1 97.5 154 ALA B C 1
ATOM 4033 O O . ALA B 1 154 ? 11.586 -14.141 -11.664 1 97.5 154 ALA B O 1
ATOM 4034 N N . VAL B 1 155 ? 9.57 -15.086 -11.461 1 95.06 155 VAL B N 1
ATOM 4035 C CA . VAL B 1 155 ? 10.141 -16.422 -11.297 1 95.06 155 VAL B CA 1
ATOM 4036 C C . VAL B 1 155 ? 10.273 -17.094 -12.664 1 95.06 155 VAL B C 1
ATOM 4038 O O . VAL B 1 155 ? 9.281 -17.25 -13.383 1 95.06 155 VAL B O 1
ATOM 4041 N N . LEU B 1 156 ? 11.477 -17.438 -12.953 1 94.5 156 LEU B N 1
ATOM 4042 C CA . LEU B 1 156 ? 11.773 -18.125 -14.203 1 94.5 156 LEU B CA 1
ATOM 4043 C C . LEU B 1 156 ? 12.352 -19.516 -13.945 1 94.5 156 LEU B C 1
ATOM 4045 O O . LEU B 1 156 ? 13.0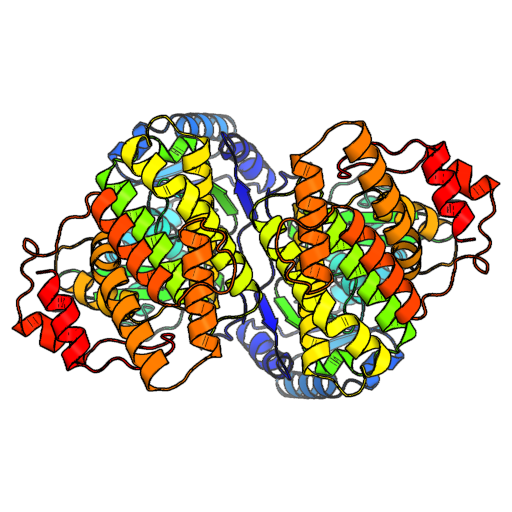31 -19.734 -12.938 1 94.5 156 LEU B O 1
ATOM 4049 N N . SER B 1 157 ? 12 -20.406 -14.836 1 90.12 157 SER B N 1
ATOM 4050 C CA . SER B 1 157 ? 12.406 -21.781 -14.578 1 90.12 157 SER B CA 1
ATOM 4051 C C . SER B 1 157 ? 12.992 -22.438 -15.828 1 90.12 157 SER B C 1
ATOM 4053 O O . SER B 1 157 ? 12.703 -22 -16.953 1 90.12 157 SER B O 1
ATOM 4055 N N . GLU B 1 158 ? 13.859 -23.266 -15.641 1 85 158 GLU B N 1
ATOM 4056 C CA . GLU B 1 158 ? 14.312 -24.297 -16.578 1 85 158 GLU B CA 1
ATOM 4057 C C . GLU B 1 158 ? 14.125 -25.703 -16 1 85 158 GLU B C 1
ATOM 4059 O O . GLU B 1 158 ? 14.453 -25.938 -14.836 1 85 158 GLU B O 1
ATOM 4064 N N . VAL B 1 159 ? 13.422 -26.516 -16.75 1 73.62 159 VAL B N 1
ATOM 4065 C CA . VAL B 1 159 ? 13.125 -27.844 -16.25 1 73.62 159 VAL B CA 1
ATOM 4066 C C . VAL B 1 159 ? 14.211 -28.828 -16.703 1 73.62 159 VAL B C 1
ATOM 4068 O O . VAL B 1 159 ? 14.703 -28.734 -17.828 1 73.62 159 VAL B O 1
ATOM 4071 N N . GLY B 1 160 ? 14.656 -29.719 -15.922 1 71.44 160 GLY B N 1
ATOM 4072 C CA . GLY B 1 160 ? 15.641 -30.734 -16.219 1 71.44 160 GLY B CA 1
ATOM 4073 C C . GLY B 1 160 ? 16.516 -31.078 -15.023 1 71.44 160 GLY B C 1
ATOM 4074 O O . GLY B 1 160 ? 16.328 -30.547 -13.93 1 71.44 160 GLY B O 1
ATOM 4075 N N . PRO B 1 161 ? 17.312 -32 -15.109 1 70.44 161 PRO B N 1
ATOM 4076 C CA . PRO B 1 161 ? 18.172 -32.438 -13.992 1 70.44 161 PRO B CA 1
ATOM 4077 C C . PRO B 1 161 ? 18.953 -31.266 -13.383 1 70.44 161 PRO B C 1
ATOM 4079 O O . PRO B 1 161 ? 19.203 -31.25 -12.18 1 70.44 161 PRO B O 1
ATOM 4082 N N . SER B 1 162 ? 19.281 -30.281 -14.188 1 75.75 162 SER B N 1
ATOM 4083 C CA . SER B 1 162 ? 19.984 -29.094 -13.719 1 75.75 162 SER B CA 1
ATOM 4084 C C . SER B 1 162 ? 19.062 -27.875 -13.734 1 75.75 162 SER B C 1
ATOM 4086 O O . SER B 1 162 ? 19.516 -26.734 -13.852 1 75.75 162 SER B O 1
ATOM 4088 N N . GLY B 1 163 ? 17.859 -28.297 -13.602 1 81.75 163 GLY B N 1
ATOM 4089 C CA . GLY B 1 163 ? 16.859 -27.25 -13.719 1 81.75 163 GLY B CA 1
ATOM 4090 C C . GLY B 1 163 ? 16.781 -26.359 -12.492 1 81.75 163 GLY B C 1
ATOM 4091 O O . GLY B 1 163 ? 17.422 -26.641 -11.477 1 81.75 163 GLY B O 1
ATOM 4092 N N . TYR B 1 164 ? 16.188 -25.188 -12.602 1 85.38 164 TYR B N 1
ATOM 4093 C CA . TYR B 1 164 ? 16.047 -24.234 -11.508 1 85.38 164 TYR B CA 1
ATOM 4094 C C . TYR B 1 164 ? 14.727 -23.469 -11.633 1 85.38 164 TYR B C 1
ATOM 4096 O O . TYR B 1 164 ? 14.109 -23.469 -12.695 1 85.38 164 TYR B O 1
ATOM 4104 N N . LYS B 1 165 ? 14.289 -23 -10.617 1 88.44 165 LYS B N 1
ATOM 4105 C CA . LYS B 1 165 ? 13.25 -21.984 -10.469 1 88.44 165 LYS B CA 1
ATOM 4106 C C . LYS B 1 165 ? 13.742 -20.812 -9.617 1 88.44 165 LYS B C 1
ATOM 4108 O O . LYS B 1 165 ? 13.75 -20.906 -8.391 1 88.44 165 LYS B O 1
ATOM 4113 N N . ARG B 1 166 ? 14.102 -19.703 -10.312 1 92.31 166 ARG B N 1
ATOM 4114 C CA . ARG B 1 166 ? 14.789 -18.609 -9.633 1 92.31 166 ARG B CA 1
ATOM 4115 C C . ARG B 1 166 ? 14.219 -17.266 -10.062 1 92.31 166 ARG B C 1
ATOM 4117 O O . ARG B 1 166 ? 13.609 -17.156 -11.133 1 92.31 166 ARG B O 1
ATOM 4124 N N . SER B 1 167 ? 14.5 -16.328 -9.25 1 95 167 SER B N 1
ATOM 4125 C CA . SER B 1 167 ? 13.82 -15.055 -9.438 1 95 167 SER B CA 1
ATOM 4126 C C . SER B 1 167 ? 14.742 -14.008 -10.055 1 95 167 SER B C 1
ATOM 4128 O O . SER B 1 167 ? 15.93 -13.953 -9.719 1 95 167 SER B O 1
ATOM 4130 N N . LEU B 1 168 ? 14.227 -13.25 -11.039 1 97.06 168 LEU B N 1
ATOM 4131 C CA . LEU B 1 168 ? 14.672 -11.891 -11.297 1 97.06 168 LEU B CA 1
ATOM 4132 C C . LEU B 1 168 ? 14.031 -10.906 -10.328 1 97.06 168 LEU B C 1
ATOM 4134 O O . LEU B 1 168 ? 12.805 -10.766 -10.297 1 97.06 168 LEU B O 1
ATOM 4138 N N . ARG B 1 169 ? 14.812 -10.234 -9.5 1 96.12 169 ARG B N 1
ATOM 4139 C CA . ARG B 1 169 ? 14.211 -9.461 -8.422 1 96.12 169 ARG B CA 1
ATOM 4140 C C . ARG B 1 169 ? 14.859 -8.086 -8.305 1 96.12 169 ARG B C 1
ATOM 4142 O O . ARG B 1 169 ? 16.078 -7.957 -8.422 1 96.12 169 ARG B O 1
ATOM 4149 N N . HIS B 1 170 ? 14.078 -7.09 -8.117 1 95.94 170 HIS B N 1
ATOM 4150 C CA . HIS B 1 170 ? 14.477 -5.727 -7.793 1 95.94 170 HIS B CA 1
ATOM 4151 C C . HIS B 1 170 ? 13.289 -4.902 -7.305 1 95.94 170 HIS B C 1
ATOM 4153 O O . HIS B 1 170 ? 12.18 -5.02 -7.844 1 95.94 170 HIS B O 1
ATOM 4159 N N . PRO B 1 171 ? 13.492 -4.062 -6.344 1 94.06 171 PRO B N 1
ATOM 4160 C CA . PRO B 1 171 ? 12.375 -3.254 -5.852 1 94.06 171 PRO B CA 1
ATOM 4161 C C . PRO B 1 171 ? 11.688 -2.455 -6.957 1 94.06 171 PRO B C 1
ATOM 4163 O O . PRO B 1 171 ? 10.5 -2.156 -6.863 1 94.06 171 PRO B O 1
ATOM 4166 N N . GLY B 1 172 ? 12.359 -2.207 -8.008 1 94.62 172 GLY B N 1
ATOM 4167 C CA . GLY B 1 172 ? 11.844 -1.4 -9.102 1 94.62 172 GLY B CA 1
ATOM 4168 C C . GLY B 1 172 ? 10.953 -2.182 -10.055 1 94.62 172 GLY B C 1
ATOM 4169 O O . GLY B 1 172 ? 10.359 -1.608 -10.969 1 94.62 172 GLY B O 1
ATOM 4170 N N . TYR B 1 173 ? 10.695 -3.416 -9.789 1 97.62 173 TYR B N 1
ATOM 4171 C CA . TYR B 1 173 ? 10.047 -4.246 -10.797 1 97.62 173 TYR B CA 1
ATOM 4172 C C . TYR B 1 173 ? 8.57 -4.434 -10.477 1 97.62 173 TYR B C 1
ATOM 4174 O O . TYR B 1 173 ? 7.863 -5.168 -11.172 1 97.62 173 TYR B O 1
ATOM 4182 N N . VAL B 1 174 ? 8.078 -3.725 -9.445 1 98.31 174 VAL B N 1
ATOM 4183 C CA . VAL B 1 174 ? 6.637 -3.717 -9.211 1 98.31 174 VAL B CA 1
ATOM 4184 C C . VAL B 1 174 ? 5.926 -3.014 -10.367 1 98.31 174 VAL B C 1
ATOM 4186 O O . VAL B 1 174 ? 6.348 -1.941 -10.805 1 98.31 174 VAL B O 1
ATOM 4189 N N . PRO B 1 175 ? 4.852 -3.57 -10.883 1 98.69 175 PRO B N 1
ATOM 4190 C CA . PRO B 1 175 ? 4.133 -2.924 -11.984 1 98.69 175 PRO B CA 1
ATOM 4191 C C . PRO B 1 175 ? 3.695 -1.501 -11.648 1 98.69 175 PRO B C 1
ATOM 4193 O O . PRO B 1 175 ? 3.557 -1.155 -10.477 1 98.69 175 PRO B O 1
ATOM 4196 N N . ASP B 1 176 ? 3.535 -0.672 -12.688 1 97.5 176 ASP B N 1
ATOM 4197 C CA . ASP B 1 176 ? 3.066 0.698 -12.508 1 97.5 176 ASP B CA 1
ATOM 4198 C C . ASP B 1 176 ? 1.566 0.731 -12.219 1 97.5 176 ASP B C 1
ATOM 4200 O O . ASP B 1 176 ? 1.095 1.569 -11.445 1 97.5 176 ASP B O 1
ATOM 4204 N N . ALA B 1 177 ? 0.856 -0.154 -12.828 1 98.31 177 ALA B N 1
ATOM 4205 C CA . ALA B 1 177 ? -0.592 -0.244 -12.664 1 98.31 177 ALA B CA 1
ATOM 4206 C C . ALA B 1 177 ? -1.056 -1.698 -12.672 1 98.31 177 ALA B C 1
ATOM 4208 O O . ALA B 1 177 ? -0.422 -2.555 -13.297 1 98.31 177 ALA B O 1
ATOM 4209 N N . ALA B 1 178 ? -2.094 -1.97 -11.984 1 98.81 178 ALA B N 1
ATOM 4210 C CA . ALA B 1 178 ? -2.746 -3.277 -11.977 1 98.81 178 ALA B CA 1
ATOM 4211 C C . ALA B 1 178 ? -4.262 -3.135 -12.07 1 98.81 178 ALA B C 1
ATOM 4213 O O . ALA B 1 178 ? -4.848 -2.236 -11.461 1 98.81 178 ALA B O 1
ATOM 4214 N N . PHE B 1 179 ? -4.875 -3.961 -12.883 1 98.62 179 PHE B N 1
ATOM 4215 C CA . PHE B 1 179 ? -6.328 -4.016 -12.992 1 98.62 179 PHE B CA 1
ATOM 4216 C C . PHE B 1 179 ? -6.871 -5.301 -12.375 1 98.62 179 PHE B C 1
ATOM 4218 O O . PHE B 1 179 ? -6.602 -6.395 -12.883 1 98.62 179 PHE B O 1
ATOM 4225 N N . LEU B 1 180 ? -7.578 -5.184 -11.312 1 98.38 180 LEU B N 1
ATOM 4226 C CA . LEU B 1 180 ? -8.297 -6.297 -10.695 1 98.38 180 LEU B CA 1
ATOM 4227 C C . LEU B 1 180 ? -9.758 -6.301 -11.125 1 98.38 180 LEU B C 1
ATOM 4229 O O . LEU B 1 180 ? -10.625 -5.797 -10.406 1 98.38 180 LEU B O 1
ATOM 4233 N N . ASP B 1 181 ? -10.023 -6.914 -12.227 1 97.94 181 ASP B N 1
ATOM 4234 C CA . ASP B 1 181 ? -11.367 -7.031 -12.773 1 97.94 181 ASP B CA 1
ATOM 4235 C C . ASP B 1 181 ? -11.883 -8.461 -12.656 1 97.94 181 ASP B C 1
ATOM 4237 O O . ASP B 1 181 ? -11.422 -9.359 -13.367 1 97.94 181 ASP B O 1
ATOM 4241 N N . PRO B 1 182 ? -12.883 -8.664 -11.766 1 97.12 182 PRO B N 1
ATOM 4242 C CA . PRO B 1 182 ? -13.359 -10.031 -11.547 1 97.12 182 PRO B CA 1
ATOM 4243 C C . PRO B 1 182 ? -13.945 -10.664 -12.805 1 97.12 182 PRO B C 1
ATOM 4245 O O . PRO B 1 182 ? -13.984 -11.891 -12.922 1 97.12 182 PRO B O 1
ATOM 4248 N N . LEU B 1 183 ? -14.367 -9.906 -13.766 1 96.06 183 LEU B N 1
ATOM 4249 C CA . LEU B 1 183 ? -14.938 -10.445 -14.992 1 96.06 183 LEU B CA 1
ATOM 4250 C C . LEU B 1 183 ? -13.891 -11.227 -15.789 1 96.06 183 LEU B C 1
ATOM 4252 O O . LEU B 1 183 ? -14.227 -12.117 -16.562 1 96.06 183 LEU B O 1
ATOM 4256 N N . LEU B 1 184 ? -12.656 -10.93 -15.555 1 96.06 184 LEU B N 1
ATOM 4257 C CA . LEU B 1 184 ? -11.57 -11.586 -16.281 1 96.06 184 LEU B CA 1
ATOM 4258 C C . LEU B 1 184 ? -11.188 -12.906 -15.625 1 96.06 184 LEU B C 1
ATOM 4260 O O . LEU B 1 184 ? -10.375 -13.664 -16.156 1 96.06 184 LEU B O 1
ATOM 4264 N N . HIS B 1 185 ? -11.781 -13.195 -14.461 1 95.25 185 HIS B N 1
ATOM 4265 C CA . HIS B 1 185 ? -11.461 -14.391 -13.695 1 95.25 185 HIS B CA 1
ATOM 4266 C C . HIS B 1 185 ? -12.523 -15.469 -13.891 1 95.25 185 HIS B C 1
ATOM 4268 O O . HIS B 1 185 ? -12.336 -16.609 -13.461 1 95.25 185 HIS B O 1
ATOM 4274 N N . LEU B 1 186 ? -13.602 -15.18 -14.555 1 93.5 186 LEU B N 1
ATOM 4275 C CA . LEU B 1 186 ? -14.797 -16.016 -14.539 1 93.5 186 LEU B CA 1
ATOM 4276 C C . LEU B 1 186 ? -14.547 -17.328 -15.273 1 93.5 186 LEU B C 1
ATOM 4278 O O . LEU B 1 186 ? -15.148 -18.359 -14.945 1 93.5 186 LEU B O 1
ATOM 4282 N N . SER B 1 187 ? -13.672 -17.344 -16.219 1 89.31 187 SER B N 1
ATOM 4283 C CA . SER B 1 187 ? -13.453 -18.531 -17.031 1 89.31 187 SER B CA 1
ATOM 4284 C C . SER B 1 187 ? -12.391 -19.438 -16.422 1 89.31 187 SER B C 1
ATOM 4286 O O . SER B 1 187 ? -12.133 -20.531 -16.906 1 89.31 187 SER B O 1
ATOM 4288 N N . CYS B 1 188 ? -11.797 -18.984 -15.359 1 91.69 188 CYS B N 1
ATOM 4289 C CA . CYS B 1 188 ? -10.773 -19.797 -14.711 1 91.69 188 CYS B CA 1
ATOM 4290 C C . CYS B 1 188 ? -11.352 -21.094 -14.188 1 91.69 188 CYS B C 1
ATOM 4292 O O . CYS B 1 188 ? -12.32 -21.094 -13.422 1 91.69 188 CYS B O 1
ATOM 4294 N N . PRO B 1 189 ? -10.789 -22.219 -14.562 1 91.88 189 PRO B N 1
ATOM 4295 C CA . PRO B 1 189 ? -11.312 -23.516 -14.133 1 91.88 189 PRO B CA 1
ATOM 4296 C C . PRO B 1 189 ? -11.25 -23.719 -12.625 1 91.88 189 PRO B C 1
ATOM 4298 O O . PRO B 1 189 ? -10.367 -23.156 -11.961 1 91.88 189 PRO B O 1
ATOM 4301 N N . PRO B 1 190 ? -12.117 -24.578 -12.109 1 94.56 190 PRO B N 1
ATOM 4302 C CA . PRO B 1 190 ? -12.195 -24.781 -10.656 1 94.56 190 PRO B CA 1
ATOM 4303 C C . PRO B 1 190 ? -10.883 -25.297 -10.07 1 94.56 190 PRO B C 1
ATOM 4305 O O . PRO B 1 190 ? -10.469 -24.844 -8.992 1 94.56 190 PRO B O 1
ATOM 4308 N N . SER B 1 191 ? -10.234 -26.219 -10.781 1 94.38 191 SER B N 1
ATOM 4309 C CA . SER B 1 191 ? -9 -26.781 -10.25 1 94.38 191 SER B CA 1
ATOM 4310 C C . SER B 1 191 ? -7.902 -25.734 -10.148 1 94.38 191 SER B C 1
ATOM 4312 O O . SER B 1 191 ? -7.148 -25.703 -9.172 1 94.38 191 SER B O 1
ATOM 4314 N N . ILE B 1 192 ? -7.832 -24.844 -11.102 1 93.44 192 ILE B N 1
ATOM 4315 C CA . ILE B 1 192 ? -6.859 -23.766 -11.094 1 93.44 192 ILE B CA 1
ATOM 4316 C C . ILE B 1 192 ? -7.238 -22.734 -10.023 1 93.44 192 ILE B C 1
ATOM 4318 O O . ILE B 1 192 ? -6.375 -22.234 -9.305 1 93.44 192 ILE B O 1
ATOM 4322 N N . THR B 1 193 ? -8.57 -22.516 -9.945 1 96.31 193 THR B N 1
ATOM 4323 C CA . THR B 1 193 ? -9.086 -21.609 -8.93 1 96.31 193 THR B CA 1
ATOM 4324 C C . THR B 1 193 ? -8.703 -22.078 -7.531 1 96.31 193 THR B C 1
ATOM 4326 O O . THR B 1 193 ? -8.258 -21.297 -6.699 1 96.31 193 THR B O 1
ATOM 4329 N N . ALA B 1 194 ? -8.82 -23.359 -7.34 1 97.75 194 ALA B N 1
ATOM 4330 C CA . ALA B 1 194 ? -8.531 -23.953 -6.035 1 97.75 194 ALA B CA 1
ATOM 4331 C C . ALA B 1 194 ? -7.047 -23.859 -5.707 1 97.75 194 ALA B C 1
ATOM 4333 O O . ALA B 1 194 ? -6.672 -23.406 -4.617 1 97.75 194 ALA B O 1
ATOM 4334 N N . ALA B 1 195 ? -6.234 -24.234 -6.625 1 96.69 195 ALA B N 1
ATOM 4335 C CA . ALA B 1 195 ? -4.789 -24.219 -6.41 1 96.69 195 ALA B CA 1
ATOM 4336 C C . ALA B 1 195 ? -4.285 -22.781 -6.215 1 96.69 195 ALA B C 1
ATOM 4338 O O . ALA B 1 195 ? -3.5 -22.516 -5.301 1 96.69 195 ALA B O 1
ATOM 4339 N N . ALA B 1 196 ? -4.715 -21.891 -7.062 1 96.88 196 ALA B N 1
ATOM 4340 C CA . ALA B 1 196 ? -4.301 -20.5 -6.984 1 96.88 196 ALA B CA 1
ATOM 4341 C C . ALA B 1 196 ? -4.773 -19.859 -5.684 1 96.88 196 ALA B C 1
ATOM 4343 O O . ALA B 1 196 ? -4.016 -19.125 -5.035 1 96.88 196 ALA B O 1
ATOM 4344 N N . GLY B 1 197 ? -6.016 -20.109 -5.352 1 98.31 197 GLY B N 1
ATOM 4345 C CA . GLY B 1 197 ? -6.543 -19.578 -4.109 1 98.31 197 GLY B CA 1
ATOM 4346 C C . GLY B 1 197 ? -5.77 -20.031 -2.885 1 98.31 197 GLY B C 1
ATOM 4347 O O . GLY B 1 197 ? -5.488 -19.219 -1.99 1 98.31 197 GLY B O 1
ATOM 4348 N N . MET B 1 198 ? -5.395 -21.266 -2.854 1 98.56 198 MET B N 1
ATOM 4349 C CA . MET B 1 198 ? -4.617 -21.797 -1.737 1 98.56 198 MET B CA 1
ATOM 4350 C C . MET B 1 198 ? -3.221 -21.188 -1.708 1 98.56 198 MET B C 1
ATOM 4352 O O . MET B 1 198 ? -2.65 -20.969 -0.635 1 98.56 198 MET B O 1
ATOM 4356 N N . ASP B 1 199 ? -2.674 -20.938 -2.863 1 98.31 199 ASP B N 1
ATOM 4357 C CA . ASP B 1 199 ? -1.391 -20.234 -2.934 1 98.31 199 ASP B CA 1
ATOM 4358 C C . ASP B 1 199 ? -1.474 -18.859 -2.275 1 98.31 199 ASP B C 1
ATOM 4360 O O . ASP B 1 199 ? -0.615 -18.5 -1.467 1 98.31 199 ASP B O 1
ATOM 4364 N N . ALA B 1 200 ? -2.527 -18.109 -2.609 1 98.75 200 ALA B N 1
ATOM 4365 C CA . ALA B 1 200 ? -2.727 -16.797 -2.012 1 98.75 200 ALA B CA 1
ATOM 4366 C C . ALA B 1 200 ? -2.848 -16.891 -0.494 1 98.75 200 ALA B C 1
ATOM 4368 O O . ALA B 1 200 ? -2.225 -16.125 0.236 1 98.75 200 ALA B O 1
ATOM 4369 N N . ILE B 1 201 ? -3.615 -17.859 -0.039 1 98.88 201 ILE B N 1
ATOM 4370 C CA . ILE B 1 201 ? -3.812 -18.047 1.393 1 98.88 201 ILE B CA 1
ATOM 4371 C C . ILE B 1 201 ? -2.48 -18.391 2.055 1 98.88 201 ILE B C 1
ATOM 4373 O O . ILE B 1 201 ? -2.154 -17.859 3.119 1 98.88 201 ILE B O 1
ATOM 4377 N N . SER B 1 202 ? -1.729 -19.25 1.41 1 98.81 202 SER B N 1
ATOM 4378 C CA . SER B 1 202 ? -0.415 -19.625 1.926 1 98.81 202 SER B CA 1
ATOM 4379 C C . SER B 1 202 ? 0.487 -18.406 2.074 1 98.81 202 SER B C 1
ATOM 4381 O O . SER B 1 202 ? 1.143 -18.234 3.104 1 98.81 202 SER B O 1
ATOM 4383 N N . GLN B 1 203 ? 0.483 -17.625 1.061 1 98.81 203 GLN B N 1
ATOM 4384 C CA . GLN B 1 203 ? 1.317 -16.422 1.072 1 98.81 203 GLN B CA 1
ATOM 4385 C C . GLN B 1 203 ? 0.88 -15.461 2.172 1 98.81 203 GLN B C 1
ATOM 4387 O O . GLN B 1 203 ? 1.719 -14.867 2.855 1 98.81 203 GLN B O 1
ATOM 4392 N N . LEU B 1 204 ? -0.393 -15.297 2.354 1 98.94 204 LEU B N 1
ATOM 4393 C CA . LEU B 1 204 ? -0.916 -14.406 3.387 1 98.94 204 LEU B CA 1
ATOM 4394 C C . LEU B 1 204 ? -0.538 -14.914 4.777 1 98.94 204 LEU B C 1
ATOM 4396 O O . LEU B 1 204 ? -0.071 -14.141 5.617 1 98.94 204 LEU B O 1
ATOM 4400 N N . VAL B 1 205 ? -0.689 -16.188 5.027 1 98.88 205 VAL B N 1
ATOM 4401 C CA . VAL B 1 205 ? -0.39 -16.781 6.324 1 98.88 205 VAL B CA 1
ATOM 4402 C C . VAL B 1 205 ? 1.103 -16.656 6.617 1 98.88 205 VAL B C 1
ATOM 4404 O O . VAL B 1 205 ? 1.494 -16.203 7.699 1 98.88 205 VAL B O 1
ATOM 4407 N N . GLU B 1 206 ? 1.912 -17.031 5.629 1 98.81 206 GLU B N 1
ATOM 4408 C CA . GLU B 1 206 ? 3.357 -17.016 5.836 1 98.81 206 GLU B CA 1
ATOM 4409 C C . GLU B 1 206 ? 3.867 -15.586 6.043 1 98.81 206 GLU B C 1
ATOM 4411 O O . GLU B 1 206 ? 4.734 -15.344 6.883 1 98.81 206 GLU B O 1
ATOM 4416 N N . ALA B 1 207 ? 3.346 -14.656 5.312 1 98.75 207 ALA B N 1
ATOM 4417 C CA . ALA B 1 207 ? 3.775 -13.273 5.465 1 98.75 207 ALA B CA 1
ATOM 4418 C C . ALA B 1 207 ? 3.379 -12.727 6.836 1 98.75 207 ALA B C 1
ATOM 4420 O O . ALA B 1 207 ? 4.137 -11.977 7.453 1 98.75 207 ALA B O 1
ATOM 4421 N N . PHE B 1 208 ? 2.186 -13.07 7.309 1 98.81 208 PHE B N 1
ATOM 4422 C CA . PHE B 1 208 ? 1.697 -12.602 8.602 1 98.81 208 PHE B CA 1
ATOM 4423 C C . PHE B 1 208 ? 2.562 -13.133 9.734 1 98.81 208 PHE B C 1
ATOM 4425 O O . PHE B 1 208 ? 2.777 -12.453 10.734 1 98.81 208 PHE B O 1
ATOM 4432 N N . LEU B 1 209 ? 3.086 -14.289 9.57 1 98.69 209 LEU B N 1
ATOM 4433 C CA . LEU B 1 209 ? 3.869 -14.945 10.617 1 98.69 209 LEU B CA 1
ATOM 4434 C C . LEU B 1 209 ? 5.363 -14.742 10.383 1 98.69 209 LEU B C 1
ATOM 4436 O O . LEU B 1 209 ? 6.188 -15.25 11.141 1 98.69 209 LEU B O 1
ATOM 4440 N N . SER B 1 210 ? 5.711 -13.992 9.359 1 98.56 210 SER B N 1
ATOM 4441 C CA . SER B 1 210 ? 7.09 -13.805 8.93 1 98.56 210 SER B CA 1
ATOM 4442 C C . SER B 1 210 ? 7.91 -13.078 9.992 1 98.56 210 SER B C 1
ATOM 4444 O O . SER B 1 210 ? 7.41 -12.172 10.656 1 98.56 210 SER B O 1
ATOM 4446 N N . THR B 1 211 ? 9.18 -13.422 10.07 1 97.69 211 THR B N 1
ATOM 4447 C CA . THR B 1 211 ? 10.109 -12.711 10.938 1 97.69 211 THR B CA 1
ATOM 4448 C C . THR B 1 211 ? 10.352 -11.297 10.414 1 97.69 211 THR B C 1
ATOM 4450 O O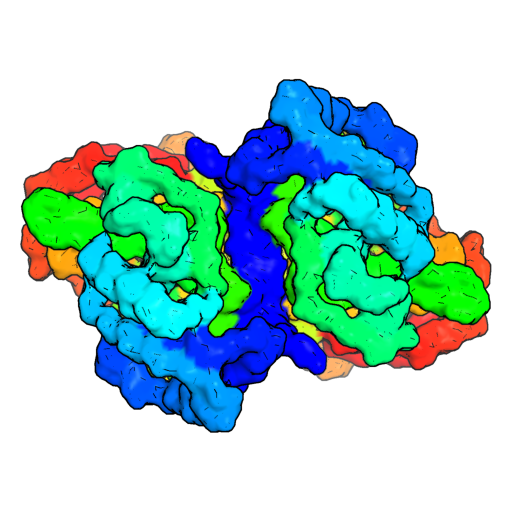 . THR B 1 211 ? 10.898 -10.453 11.125 1 97.69 211 THR B O 1
ATOM 4453 N N . GLU B 1 212 ? 9.914 -11 9.18 1 97.12 212 GLU B N 1
ATOM 4454 C CA . GLU B 1 212 ? 10.094 -9.688 8.57 1 97.12 212 GLU B CA 1
ATOM 4455 C C . GLU B 1 212 ? 8.773 -8.93 8.484 1 97.12 212 GLU B C 1
ATOM 4457 O O . GLU B 1 212 ? 8.68 -7.918 7.777 1 97.12 212 GLU B O 1
ATOM 4462 N N . ALA B 1 213 ? 7.805 -9.469 9.164 1 98 213 ALA B N 1
ATOM 4463 C CA . ALA B 1 213 ? 6.492 -8.828 9.156 1 98 213 ALA B CA 1
ATOM 4464 C C . ALA B 1 213 ? 6.582 -7.395 9.68 1 98 213 ALA B C 1
ATOM 4466 O O . ALA B 1 213 ? 7.469 -7.07 10.477 1 98 213 ALA B O 1
ATOM 4467 N N . ASN B 1 214 ? 5.789 -6.5 9.242 1 97.75 214 ASN B N 1
ATOM 4468 C CA . ASN B 1 214 ? 5.648 -5.105 9.648 1 97.75 214 ASN B CA 1
ATOM 4469 C C . ASN B 1 214 ? 4.184 -4.695 9.734 1 97.75 214 ASN B C 1
ATOM 4471 O O . ASN B 1 214 ? 3.297 -5.438 9.312 1 97.75 214 ASN B O 1
ATOM 4475 N N . PRO B 1 215 ? 3.887 -3.543 10.273 1 98.06 215 PRO B N 1
ATOM 4476 C CA . PRO B 1 215 ? 2.492 -3.16 10.508 1 98.06 215 PRO B CA 1
ATOM 4477 C C . PRO B 1 215 ? 1.662 -3.131 9.227 1 98.06 215 PRO B C 1
ATOM 4479 O O . PRO B 1 215 ? 0.472 -3.455 9.25 1 98.06 215 PRO B O 1
ATOM 4482 N N . ALA B 1 216 ? 2.238 -2.748 8.148 1 98.31 216 ALA B N 1
ATOM 4483 C CA . ALA B 1 216 ? 1.51 -2.695 6.883 1 98.31 216 ALA B CA 1
ATOM 4484 C C . ALA B 1 216 ? 1.188 -4.098 6.375 1 98.31 216 ALA B C 1
ATOM 4486 O O . ALA B 1 216 ? 0.046 -4.387 6.012 1 98.31 216 ALA B O 1
ATOM 4487 N N . SER B 1 217 ? 2.238 -4.98 6.328 1 98.44 217 SER B N 1
ATOM 4488 C CA . SER B 1 217 ? 2.006 -6.348 5.871 1 98.44 217 SER B CA 1
ATOM 4489 C C . SER B 1 217 ? 1.023 -7.074 6.785 1 98.44 217 SER B C 1
ATOM 4491 O O . SER B 1 217 ? 0.202 -7.863 6.316 1 98.44 217 SER B O 1
ATOM 4493 N N . ASP B 1 218 ? 1.104 -6.789 8.133 1 98.56 218 ASP B N 1
ATOM 4494 C CA . ASP B 1 218 ? 0.169 -7.395 9.078 1 98.56 218 ASP B CA 1
ATOM 4495 C C . ASP B 1 218 ? -1.272 -7.027 8.734 1 98.56 218 ASP B C 1
ATOM 4497 O O . ASP B 1 218 ? -2.143 -7.902 8.672 1 98.56 218 ASP B O 1
ATOM 4501 N N . ALA B 1 219 ? -1.491 -5.742 8.477 1 98.62 219 ALA B N 1
ATOM 4502 C CA . ALA B 1 219 ? -2.834 -5.242 8.188 1 98.62 219 ALA B CA 1
ATOM 4503 C C . ALA B 1 219 ? -3.398 -5.879 6.926 1 98.62 219 ALA B C 1
ATOM 4505 O O . ALA B 1 219 ? -4.527 -6.371 6.922 1 98.62 219 ALA B O 1
ATOM 4506 N N . LEU B 1 220 ? -2.623 -5.883 5.918 1 98.81 220 LEU B N 1
ATOM 4507 C CA . LEU B 1 220 ? -3.086 -6.359 4.621 1 98.81 220 LEU B CA 1
ATOM 4508 C C . LEU B 1 220 ? -3.227 -7.875 4.613 1 98.81 220 LEU B C 1
ATOM 4510 O O . LEU B 1 220 ? -4.145 -8.414 3.994 1 98.81 220 LEU B O 1
ATOM 4514 N N . ALA B 1 221 ? -2.297 -8.594 5.297 1 98.88 221 ALA B N 1
ATOM 4515 C CA . ALA B 1 221 ? -2.391 -10.047 5.375 1 98.88 221 ALA B CA 1
ATOM 4516 C C . ALA B 1 221 ? -3.67 -10.477 6.086 1 98.88 221 ALA B C 1
ATOM 4518 O O . ALA B 1 221 ? -4.391 -11.359 5.605 1 98.88 221 ALA B O 1
ATOM 4519 N N . LEU B 1 222 ? -3.967 -9.859 7.203 1 98.62 222 LEU B N 1
ATOM 4520 C CA . LEU B 1 222 ? -5.168 -10.219 7.953 1 98.62 222 LEU B CA 1
ATOM 4521 C C . LEU B 1 222 ? -6.422 -9.922 7.141 1 98.62 222 LEU B C 1
ATOM 4523 O O . LEU B 1 222 ? -7.352 -10.734 7.105 1 98.62 222 LEU B O 1
ATOM 4527 N N . GLN B 1 223 ? -6.457 -8.758 6.48 1 98.69 223 GLN B N 1
ATOM 4528 C CA . GLN B 1 223 ? -7.594 -8.422 5.629 1 98.69 223 GLN B CA 1
ATOM 4529 C C . GLN B 1 223 ? -7.738 -9.414 4.48 1 98.69 223 GLN B C 1
ATOM 4531 O O . GLN B 1 223 ? -8.852 -9.805 4.129 1 98.69 223 GLN B O 1
ATOM 4536 N N . GLY B 1 224 ? -6.625 -9.758 3.881 1 98.88 224 GLY B N 1
ATOM 4537 C CA . GLY B 1 224 ? -6.648 -10.766 2.832 1 98.88 224 GLY B CA 1
ATOM 4538 C C . GLY B 1 224 ? -7.211 -12.094 3.295 1 98.88 224 GLY B C 1
ATOM 4539 O O . GLY B 1 224 ? -7.988 -12.734 2.578 1 98.88 224 GLY B O 1
ATOM 4540 N N . LEU B 1 225 ? -6.797 -12.516 4.492 1 98.88 225 LEU B N 1
ATOM 4541 C CA . LEU B 1 225 ? -7.293 -13.773 5.039 1 98.88 225 LEU B CA 1
ATOM 4542 C C . LEU B 1 225 ? -8.789 -13.703 5.305 1 98.88 225 LEU B C 1
ATOM 4544 O O . LEU B 1 225 ? -9.516 -14.68 5.078 1 98.88 225 LEU B O 1
ATOM 4548 N N . VAL B 1 226 ? -9.312 -12.578 5.734 1 98.44 226 VAL B N 1
ATOM 4549 C CA . VAL B 1 226 ? -10.742 -12.398 5.961 1 98.44 226 VAL B CA 1
ATOM 4550 C C . VAL B 1 226 ? -11.492 -12.547 4.641 1 98.44 226 VAL B C 1
ATOM 4552 O O . VAL B 1 226 ? -12.492 -13.273 4.562 1 98.44 226 VAL B O 1
ATOM 4555 N N . LEU B 1 227 ? -11.008 -11.859 3.615 1 98.62 227 LEU B N 1
ATOM 4556 C CA . LEU B 1 227 ? -11.656 -11.906 2.311 1 98.62 227 LEU B CA 1
ATOM 4557 C C . LEU B 1 227 ? -11.625 -13.312 1.732 1 98.62 227 LEU B C 1
ATOM 4559 O O . LEU B 1 227 ? -12.625 -13.805 1.21 1 98.62 227 LEU B O 1
ATOM 4563 N N . ALA B 1 228 ? -10.484 -13.969 1.821 1 98.69 228 ALA B N 1
ATOM 4564 C CA . ALA B 1 228 ? -10.344 -15.336 1.322 1 98.69 228 ALA B CA 1
ATOM 4565 C C . ALA B 1 228 ? -11.242 -16.297 2.094 1 98.69 228 ALA B C 1
ATOM 4567 O O . ALA B 1 228 ? -11.836 -17.203 1.511 1 98.69 228 ALA B O 1
ATOM 4568 N N . GLY B 1 229 ? -11.25 -16.125 3.408 1 98 229 GLY B N 1
ATOM 4569 C CA . GLY B 1 229 ? -12.094 -16.984 4.234 1 98 229 GLY B CA 1
ATOM 4570 C C . GLY B 1 229 ? -13.547 -16.984 3.793 1 98 229 GLY B C 1
ATOM 4571 O O . GLY B 1 229 ? -14.211 -18.016 3.832 1 98 229 GLY B O 1
ATOM 4572 N N . ARG B 1 230 ? -14.008 -15.852 3.307 1 95.75 230 ARG B N 1
ATOM 4573 C CA . ARG B 1 230 ? -15.398 -15.656 2.926 1 95.75 230 ARG B CA 1
ATOM 4574 C C . ARG B 1 230 ? -15.648 -16.125 1.496 1 95.75 230 ARG B C 1
ATOM 4576 O O . ARG B 1 230 ? -16.75 -16.562 1.163 1 95.75 230 ARG B O 1
ATOM 4583 N N . SER B 1 231 ? -14.641 -16.031 0.672 1 97.56 231 SER B N 1
ATOM 4584 C CA . SER B 1 231 ? -14.945 -16.094 -0.755 1 97.56 231 SER B CA 1
ATOM 4585 C C . SER B 1 231 ? -14.297 -17.297 -1.416 1 97.56 231 SER B C 1
ATOM 4587 O O . SER B 1 231 ? -14.711 -17.719 -2.502 1 97.56 231 SER B O 1
ATOM 4589 N N . PHE B 1 232 ? -13.312 -17.938 -0.822 1 98.12 232 PHE B N 1
ATOM 4590 C CA . PHE B 1 232 ? -12.492 -18.953 -1.468 1 98.12 232 PHE B CA 1
ATOM 4591 C C . PHE B 1 232 ? -13.344 -20.141 -1.91 1 98.12 232 PHE B C 1
ATOM 4593 O O . PHE B 1 232 ? -13.375 -20.484 -3.096 1 98.12 232 PHE B O 1
ATOM 4600 N N . LEU B 1 233 ? -14.062 -20.75 -1.018 1 97.94 233 LEU B N 1
ATOM 4601 C CA . LEU B 1 233 ? -14.844 -21.938 -1.356 1 97.94 233 LEU B CA 1
ATOM 4602 C C . LEU B 1 233 ? -15.992 -21.578 -2.293 1 97.94 233 LEU B C 1
ATOM 4604 O O . LEU B 1 233 ? -16.391 -22.375 -3.145 1 97.94 233 LEU B O 1
ATOM 4608 N N . VAL B 1 234 ? -16.5 -20.359 -2.166 1 97.69 234 VAL B N 1
ATOM 4609 C CA . VAL B 1 234 ? -17.562 -19.891 -3.055 1 97.69 234 VAL B CA 1
ATOM 4610 C C . VAL B 1 234 ? -17.062 -19.891 -4.496 1 97.69 234 VAL B C 1
ATOM 4612 O O . VAL B 1 234 ? -17.75 -20.375 -5.398 1 97.69 234 VAL B O 1
ATOM 4615 N N . VAL B 1 235 ? -15.859 -19.375 -4.719 1 97.38 235 VAL B N 1
ATOM 4616 C CA . VAL B 1 235 ? -15.359 -19.266 -6.086 1 97.38 235 VAL B CA 1
ATOM 4617 C C . VAL B 1 235 ? -14.93 -20.641 -6.602 1 97.38 235 VAL B C 1
ATOM 4619 O O . VAL B 1 235 ? -15.008 -20.906 -7.801 1 97.38 235 VAL B O 1
ATOM 4622 N N . VAL B 1 236 ? -14.508 -21.484 -5.734 1 97 236 VAL B N 1
ATOM 4623 C CA . VAL B 1 236 ? -14.133 -22.828 -6.148 1 97 236 VAL B CA 1
ATOM 4624 C C . VAL B 1 236 ? -15.367 -23.594 -6.617 1 97 236 VAL B C 1
ATOM 4626 O O . VAL B 1 236 ? -15.336 -24.266 -7.648 1 97 236 VAL B O 1
ATOM 4629 N N . ARG B 1 237 ? -16.453 -23.438 -5.965 1 95.44 237 ARG B N 1
ATOM 4630 C CA . ARG B 1 237 ? -17.656 -24.219 -6.223 1 95.44 237 ARG B CA 1
ATOM 4631 C C . ARG B 1 237 ? -18.5 -23.578 -7.316 1 95.44 237 ARG B C 1
ATOM 4633 O O . ARG B 1 237 ? -19.094 -24.266 -8.141 1 95.44 237 ARG B O 1
ATOM 4640 N N . GLU B 1 238 ? -18.484 -22.219 -7.289 1 90 238 GLU B N 1
ATOM 4641 C CA . GLU B 1 238 ? -19.422 -21.5 -8.141 1 90 238 GLU B CA 1
ATOM 4642 C C . GLU B 1 238 ? -18.734 -20.359 -8.883 1 90 238 GLU B C 1
ATOM 4644 O O . GLU B 1 238 ? -19.359 -19.344 -9.172 1 90 238 GLU B O 1
ATOM 4649 N N . GLY B 1 239 ? -17.594 -20.453 -9.148 1 82.31 239 GLY B N 1
ATOM 4650 C CA . GLY B 1 239 ? -16.734 -19.344 -9.586 1 82.31 239 GLY B CA 1
ATOM 4651 C C . GLY B 1 239 ? -17.172 -18.75 -10.906 1 82.31 239 GLY B C 1
ATOM 4652 O O . GLY B 1 239 ? -16.891 -17.578 -11.188 1 82.31 239 GLY B O 1
ATOM 4653 N N . GLY B 1 240 ? -17.938 -19.422 -11.68 1 80.75 240 GLY B N 1
ATOM 4654 C CA . GLY B 1 240 ? -18.344 -18.922 -12.984 1 80.75 240 GLY B CA 1
ATOM 4655 C C . GLY B 1 240 ? -19.438 -17.875 -12.914 1 80.75 240 GLY B C 1
ATOM 4656 O O . GLY B 1 240 ? -19.75 -17.219 -13.914 1 80.75 240 GLY B O 1
ATOM 4657 N N . ARG B 1 241 ? -19.938 -17.594 -11.805 1 84.44 241 ARG B N 1
ATOM 4658 C CA . ARG B 1 241 ? -21.094 -16.719 -11.711 1 84.44 241 ARG B CA 1
ATOM 4659 C C . ARG B 1 241 ? -20.984 -15.789 -10.508 1 84.44 241 ARG B C 1
ATOM 4661 O O . ARG B 1 241 ? -21.844 -14.938 -10.289 1 84.44 241 ARG B O 1
ATOM 4668 N N . LYS B 1 242 ? -19.969 -15.867 -9.742 1 93.31 242 LYS B N 1
ATOM 4669 C CA . LYS B 1 242 ? -19.906 -15.109 -8.492 1 93.31 242 LYS B CA 1
ATOM 4670 C C . LYS B 1 242 ? -18.891 -13.977 -8.586 1 93.31 242 LYS B C 1
ATOM 4672 O O . LYS B 1 242 ? -17.828 -14.031 -7.969 1 93.31 242 LYS B O 1
ATOM 4677 N N . VAL B 1 243 ? -19.359 -12.898 -9.156 1 96.62 243 VAL B N 1
ATOM 4678 C CA . VAL B 1 243 ? -18.5 -11.766 -9.492 1 96.62 243 VAL B CA 1
ATOM 4679 C C . VAL B 1 243 ? -17.938 -11.141 -8.211 1 96.62 243 VAL B C 1
ATOM 4681 O O . VAL B 1 243 ? -16.75 -10.844 -8.117 1 96.62 243 VAL B O 1
ATOM 4684 N N . ASP B 1 244 ? -18.797 -11.031 -7.211 1 96.88 244 ASP B N 1
ATOM 4685 C CA . ASP B 1 244 ? -18.391 -10.406 -5.957 1 96.88 244 ASP B CA 1
ATOM 4686 C C . ASP B 1 244 ? -17.328 -11.25 -5.246 1 96.88 244 ASP B C 1
ATOM 4688 O O . ASP B 1 244 ? -16.344 -10.719 -4.73 1 96.88 244 ASP B O 1
ATOM 4692 N N . ALA B 1 245 ? -17.547 -12.531 -5.184 1 97.88 245 ALA B N 1
ATOM 4693 C CA . ALA B 1 245 ? -16.594 -13.438 -4.559 1 97.88 245 ALA B CA 1
ATOM 4694 C C . ALA B 1 245 ? -15.266 -13.445 -5.32 1 97.88 245 ALA B C 1
ATOM 4696 O O . ALA B 1 245 ? -14.195 -13.523 -4.719 1 97.88 245 ALA B O 1
ATOM 4697 N N . ARG B 1 246 ? -15.344 -13.406 -6.672 1 98.31 246 ARG B N 1
ATOM 4698 C CA . ARG B 1 246 ? -14.141 -13.336 -7.492 1 98.31 246 ARG B CA 1
ATOM 4699 C C . ARG B 1 246 ? -13.344 -12.078 -7.188 1 98.31 246 ARG B C 1
ATOM 4701 O O . ARG B 1 246 ? -12.109 -12.117 -7.137 1 98.31 246 ARG B O 1
ATOM 4708 N N . LEU B 1 247 ? -14.023 -10.992 -6.977 1 98.38 247 LEU B N 1
ATOM 4709 C CA . LEU B 1 247 ? -13.336 -9.75 -6.656 1 98.38 247 LEU B CA 1
ATOM 4710 C C . LEU B 1 247 ? -12.648 -9.844 -5.293 1 98.38 247 LEU B C 1
ATOM 4712 O O . LEU B 1 247 ? -11.516 -9.383 -5.129 1 98.38 247 LEU B O 1
ATOM 4716 N N . GLU B 1 248 ? -13.32 -10.414 -4.305 1 98.38 248 GLU B N 1
ATOM 4717 C CA . GLU B 1 248 ? -12.734 -10.578 -2.979 1 98.38 248 GLU B CA 1
ATOM 4718 C C . GLU B 1 248 ? -11.477 -11.445 -3.035 1 98.38 248 GLU B C 1
ATOM 4720 O O . GLU B 1 248 ? -10.469 -11.117 -2.404 1 98.38 248 GLU B O 1
ATOM 4725 N N . MET B 1 249 ? -11.531 -12.492 -3.812 1 98.56 249 MET B N 1
ATOM 4726 C CA . MET B 1 249 ? -10.359 -13.344 -3.947 1 98.56 249 MET B CA 1
ATOM 4727 C C . MET B 1 249 ? -9.242 -12.625 -4.703 1 98.56 249 MET B C 1
ATOM 4729 O O . MET B 1 249 ? -8.062 -12.836 -4.418 1 98.56 249 MET B O 1
ATOM 4733 N N . ALA B 1 250 ? -9.641 -11.828 -5.676 1 98.56 250 ALA B N 1
ATOM 4734 C CA . ALA B 1 250 ? -8.641 -11.039 -6.395 1 98.56 250 ALA B CA 1
ATOM 4735 C C . ALA B 1 250 ? -7.914 -10.078 -5.449 1 98.56 250 ALA B C 1
ATOM 4737 O O . ALA B 1 250 ? -6.691 -9.945 -5.512 1 98.56 250 ALA B O 1
ATOM 4738 N N . TYR B 1 251 ? -8.641 -9.438 -4.543 1 98.81 251 TYR B N 1
ATOM 4739 C CA . TYR B 1 251 ? -8.031 -8.594 -3.525 1 98.81 251 TYR B CA 1
ATOM 4740 C C . TYR B 1 251 ? -7.105 -9.398 -2.619 1 98.81 251 TYR B C 1
ATOM 4742 O O . TYR B 1 251 ? -6.004 -8.961 -2.289 1 98.81 251 TYR B O 1
ATOM 4750 N N . ALA B 1 252 ? -7.605 -10.562 -2.199 1 98.88 252 ALA B N 1
ATOM 4751 C CA . ALA B 1 252 ? -6.789 -11.406 -1.331 1 98.88 252 ALA B CA 1
ATOM 4752 C C . ALA B 1 252 ? -5.457 -11.75 -1.992 1 98.88 252 ALA B C 1
ATOM 4754 O O . ALA B 1 252 ? -4.402 -11.664 -1.359 1 98.88 252 ALA B O 1
ATOM 4755 N N . ALA B 1 253 ? -5.531 -12.148 -3.268 1 98.81 253 ALA B N 1
ATOM 4756 C CA . ALA B 1 253 ? -4.312 -12.469 -4.012 1 98.81 253 ALA B CA 1
ATOM 4757 C C . ALA B 1 253 ? -3.42 -11.234 -4.148 1 98.81 253 ALA B C 1
ATOM 4759 O O . ALA B 1 253 ? -2.201 -11.328 -3.979 1 98.81 253 ALA B O 1
ATOM 4760 N N . TYR B 1 254 ? -3.973 -10.117 -4.441 1 98.81 254 TYR B N 1
ATOM 4761 C CA . TYR B 1 254 ? -3.225 -8.867 -4.535 1 98.81 254 TYR B CA 1
ATOM 4762 C C . TYR B 1 254 ? -2.504 -8.57 -3.225 1 98.81 254 TYR B C 1
ATOM 4764 O O . TYR B 1 254 ? -1.314 -8.242 -3.227 1 98.81 254 TYR B O 1
ATOM 4772 N N . PHE B 1 255 ? -3.246 -8.641 -2.086 1 98.88 255 PHE B N 1
ATOM 4773 C CA . PHE B 1 255 ? -2.65 -8.406 -0.774 1 98.88 255 PHE B CA 1
ATOM 4774 C C . PHE B 1 255 ? -1.517 -9.391 -0.514 1 98.88 255 PHE B C 1
ATOM 4776 O O . PHE B 1 255 ? -0.497 -9.031 0.076 1 98.88 255 PHE B O 1
ATOM 4783 N N . SER B 1 256 ? -1.712 -10.641 -0.938 1 98.81 256 SER B N 1
ATOM 4784 C CA . SER B 1 256 ? -0.652 -11.625 -0.746 1 98.81 256 SER B CA 1
ATOM 4785 C C . SER B 1 256 ? 0.624 -11.211 -1.472 1 98.81 256 SER B C 1
ATOM 4787 O O . SER B 1 256 ? 1.728 -11.414 -0.96 1 98.81 256 SER B O 1
ATOM 4789 N N . GLY B 1 257 ? 0.484 -10.656 -2.66 1 98.62 257 GLY B N 1
ATOM 4790 C CA . GLY B 1 257 ? 1.629 -10.148 -3.4 1 98.62 257 GLY B CA 1
ATOM 4791 C C . GLY B 1 257 ? 2.336 -9.008 -2.699 1 98.62 257 GLY B C 1
ATOM 4792 O O . GLY B 1 257 ? 3.564 -8.992 -2.604 1 98.62 257 GLY B O 1
ATOM 4793 N N . VAL B 1 258 ? 1.552 -8.055 -2.215 1 98.56 258 VAL B N 1
ATOM 4794 C CA . VAL B 1 258 ? 2.117 -6.926 -1.482 1 98.56 258 VAL B CA 1
ATOM 4795 C C . VAL B 1 258 ? 2.877 -7.434 -0.259 1 98.56 258 VAL B C 1
ATOM 4797 O O . VAL B 1 258 ? 3.992 -6.988 0.015 1 98.56 258 VAL B O 1
ATOM 4800 N N . CYS B 1 259 ? 2.291 -8.359 0.44 1 98.62 259 CYS B N 1
ATOM 4801 C CA . CYS B 1 259 ? 2.832 -8.844 1.704 1 98.62 259 CYS B CA 1
ATOM 4802 C C . CYS B 1 259 ? 4.102 -9.664 1.478 1 98.62 259 CYS B C 1
ATOM 4804 O O . CYS B 1 259 ? 5.09 -9.492 2.191 1 98.62 259 CYS B O 1
ATOM 4806 N N . LEU B 1 260 ? 4.047 -10.578 0.466 1 97.69 260 LEU B N 1
ATOM 4807 C CA . LEU B 1 260 ? 5.219 -11.422 0.281 1 97.69 260 LEU B CA 1
ATOM 4808 C C . LEU B 1 260 ? 6.426 -10.602 -0.158 1 97.69 260 LEU B C 1
ATOM 4810 O O . LEU B 1 260 ? 7.562 -10.914 0.195 1 97.69 260 LEU B O 1
ATOM 4814 N N . THR B 1 261 ? 6.16 -9.539 -0.846 1 97.12 261 THR B N 1
ATOM 4815 C CA . THR B 1 261 ? 7.23 -8.664 -1.313 1 97.12 261 THR B CA 1
ATOM 4816 C C . THR B 1 261 ? 7.867 -7.922 -0.145 1 97.12 261 THR B C 1
ATOM 4818 O O . THR B 1 261 ? 9.07 -7.66 -0.153 1 97.12 261 THR B O 1
ATOM 4821 N N . SER B 1 262 ? 7.133 -7.652 0.87 1 96.62 262 SER B N 1
ATOM 4822 C CA . SER B 1 262 ? 7.578 -6.801 1.969 1 96.62 262 SER B CA 1
ATOM 4823 C C . SER B 1 262 ? 8.031 -7.633 3.164 1 96.62 262 SER B C 1
ATOM 4825 O O . SER B 1 262 ? 8.914 -7.215 3.92 1 96.62 262 SER B O 1
ATOM 4827 N N . ALA B 1 263 ? 7.422 -8.781 3.328 1 97.31 263 ALA B N 1
ATOM 4828 C CA . ALA B 1 263 ? 7.637 -9.508 4.574 1 97.31 263 ALA B CA 1
ATOM 4829 C C . ALA B 1 263 ? 8.25 -10.883 4.309 1 97.31 263 ALA B C 1
ATOM 4831 O O . ALA B 1 263 ? 8.625 -11.594 5.246 1 97.31 263 ALA B O 1
ATOM 4832 N N . GLY B 1 264 ? 8.32 -11.258 3.055 1 96.31 264 GLY B N 1
ATOM 4833 C CA . GLY B 1 264 ? 8.875 -12.57 2.738 1 96.31 264 GLY B CA 1
ATOM 4834 C C . GLY B 1 264 ? 7.93 -13.711 3.059 1 96.31 264 GLY B C 1
ATOM 4835 O O . GLY B 1 264 ? 6.789 -13.484 3.467 1 96.31 264 GLY B O 1
ATOM 4836 N N . LEU B 1 265 ? 8.391 -14.93 2.76 1 97 265 LEU B N 1
ATOM 4837 C CA . LEU B 1 265 ? 7.598 -16.141 2.959 1 97 265 LEU B CA 1
ATOM 4838 C C . LEU B 1 265 ? 8.359 -17.156 3.789 1 97 265 LEU B C 1
ATOM 4840 O O . LEU B 1 265 ? 9.531 -16.953 4.133 1 97 265 LEU B O 1
ATOM 4844 N N . GLY B 1 266 ? 7.688 -18.172 4.184 1 97.44 266 GLY B N 1
ATOM 4845 C CA . GLY B 1 266 ? 8.258 -19.125 5.113 1 97.44 266 GLY B CA 1
ATOM 4846 C C . GLY B 1 266 ? 8.555 -20.469 4.469 1 97.44 266 GLY B C 1
ATOM 4847 O O . GLY B 1 266 ? 8.969 -20.531 3.312 1 97.44 266 GLY B O 1
ATOM 4848 N N . LEU B 1 267 ? 8.391 -21.484 5.242 1 97.94 267 LEU B N 1
ATOM 4849 C CA . LEU B 1 267 ? 8.852 -22.828 4.93 1 97.94 267 LEU B CA 1
ATOM 4850 C C . LEU B 1 267 ? 8.047 -23.422 3.775 1 97.94 267 LEU B C 1
ATOM 4852 O O . LEU B 1 267 ? 8.586 -24.172 2.957 1 97.94 267 LEU B O 1
ATOM 4856 N N . VAL B 1 268 ? 6.723 -23.156 3.693 1 97.81 268 VAL B N 1
ATOM 4857 C CA . VAL B 1 268 ? 5.91 -23.719 2.611 1 97.81 268 VAL B CA 1
ATOM 4858 C C . VAL B 1 268 ? 6.531 -23.359 1.265 1 97.81 268 VAL B C 1
ATOM 4860 O O . VAL B 1 268 ? 6.805 -24.234 0.445 1 97.81 268 VAL B O 1
ATOM 4863 N N . HIS B 1 269 ? 6.824 -22.109 1.107 1 96.25 269 HIS B N 1
ATOM 4864 C CA . HIS B 1 269 ? 7.414 -21.656 -0.15 1 96.25 269 HIS B CA 1
ATOM 4865 C C . HIS B 1 269 ? 8.883 -22.062 -0.245 1 96.25 269 HIS B C 1
ATOM 4867 O O . HIS B 1 269 ? 9.406 -22.266 -1.343 1 96.25 269 HIS B O 1
ATOM 4873 N N . GLY B 1 270 ? 9.531 -22.172 0.906 1 94.81 270 GLY B N 1
ATOM 4874 C CA . GLY B 1 270 ? 10.883 -22.688 0.945 1 94.81 270 GLY B CA 1
ATOM 4875 C C . GLY B 1 270 ? 10.992 -24.109 0.417 1 94.81 270 GLY B C 1
ATOM 4876 O O . GLY B 1 270 ? 12.047 -24.516 -0.063 1 94.81 270 GLY B O 1
ATOM 4877 N N . LEU B 1 271 ? 9.914 -24.828 0.476 1 95 271 LEU B N 1
ATOM 4878 C CA . LEU B 1 271 ? 9.859 -26.203 -0.015 1 95 271 LEU B CA 1
ATOM 4879 C C . LEU B 1 271 ? 9.289 -26.25 -1.429 1 95 271 LEU B C 1
ATOM 4881 O O . LEU B 1 271 ? 9.734 -27.047 -2.256 1 95 271 LEU B O 1
ATOM 4885 N N . ALA B 1 272 ? 8.328 -25.406 -1.696 1 92.12 272 ALA B N 1
ATOM 4886 C CA . ALA B 1 272 ? 7.609 -25.438 -2.967 1 92.12 272 ALA B CA 1
ATOM 4887 C C . ALA B 1 272 ? 8.547 -25.156 -4.137 1 92.12 272 ALA B C 1
ATOM 4889 O O . ALA B 1 272 ? 8.422 -25.75 -5.203 1 92.12 272 ALA B O 1
ATOM 4890 N N . SER B 1 273 ? 9.508 -24.25 -3.91 1 88 273 SER B N 1
ATOM 4891 C CA . SER B 1 273 ? 10.383 -23.828 -5 1 88 273 SER B CA 1
ATOM 4892 C C . SER B 1 273 ? 11.273 -24.984 -5.465 1 88 273 SER B C 1
ATOM 4894 O O . SER B 1 273 ? 11.258 -25.344 -6.645 1 88 273 SER B O 1
ATOM 4896 N N . PRO B 1 274 ? 12.055 -25.609 -4.566 1 88 274 PRO B N 1
ATOM 4897 C CA . PRO B 1 274 ? 12.875 -26.734 -5.023 1 88 274 PRO B CA 1
ATOM 4898 C C . PRO B 1 274 ? 12.039 -27.922 -5.5 1 88 274 PRO B C 1
ATOM 4900 O O . PRO B 1 274 ? 12.461 -28.641 -6.406 1 88 274 PRO B O 1
ATOM 4903 N N . MET B 1 275 ? 10.883 -28.188 -4.969 1 90.25 275 MET B N 1
ATOM 4904 C CA . MET B 1 275 ? 10 -29.266 -5.422 1 90.25 275 MET B CA 1
ATOM 4905 C C . MET B 1 275 ? 9.508 -29 -6.84 1 90.25 275 MET B C 1
ATOM 4907 O O . MET B 1 275 ? 9.5 -29.891 -7.68 1 90.25 275 MET B O 1
ATOM 4911 N N . GLY B 1 276 ? 9.117 -27.734 -7.062 1 87.06 276 GLY B N 1
ATOM 4912 C CA . GLY B 1 276 ? 8.617 -27.359 -8.375 1 87.06 276 GLY B CA 1
ATOM 4913 C C . GLY B 1 276 ? 9.68 -27.406 -9.453 1 87.06 276 GLY B C 1
ATOM 4914 O O . GLY B 1 276 ? 9.367 -27.562 -10.641 1 87.06 276 GLY B O 1
ATOM 4915 N N . ALA B 1 277 ? 10.891 -27.25 -9.07 1 85.25 277 ALA B N 1
ATOM 4916 C CA . ALA B 1 277 ? 12.008 -27.312 -10.008 1 85.25 277 ALA B CA 1
ATOM 4917 C C . ALA B 1 277 ? 12.289 -28.75 -10.422 1 85.25 277 ALA B C 1
ATOM 4919 O O . ALA B 1 277 ? 12.789 -29 -11.523 1 85.25 277 ALA B O 1
ATOM 4920 N N . ARG B 1 278 ? 11.898 -29.766 -9.617 1 86.62 278 ARG B N 1
ATOM 4921 C CA . ARG B 1 278 ? 12.305 -31.141 -9.812 1 86.62 278 ARG B CA 1
ATOM 4922 C C . ARG B 1 278 ? 11.148 -32 -10.312 1 86.62 278 ARG B C 1
ATOM 4924 O O . ARG B 1 278 ? 11.352 -33 -11.016 1 86.62 278 ARG B O 1
ATOM 4931 N N . PHE B 1 279 ? 9.953 -31.609 -9.93 1 87.94 279 PHE B N 1
ATOM 4932 C CA . PHE B 1 279 ? 8.797 -32.438 -10.219 1 87.94 279 PHE B CA 1
ATOM 4933 C C . PHE B 1 279 ? 7.734 -31.672 -10.984 1 87.94 279 PHE B C 1
ATOM 4935 O O . PHE B 1 279 ? 7.641 -30.453 -10.852 1 87.94 279 PHE B O 1
ATOM 4942 N N . PRO B 1 280 ? 7 -32.344 -11.797 1 84 280 PRO B N 1
ATOM 4943 C CA . PRO B 1 280 ? 5.965 -31.688 -12.594 1 84 280 PRO B CA 1
ATOM 4944 C C . PRO B 1 280 ? 4.699 -31.375 -11.789 1 84 280 PRO B C 1
ATOM 4946 O O . PRO B 1 280 ? 3.635 -31.938 -12.078 1 84 280 PRO B O 1
ATOM 4949 N N . VAL B 1 281 ? 4.742 -30.562 -10.844 1 87.69 281 VAL B N 1
ATOM 4950 C CA . VAL B 1 281 ? 3.639 -30.141 -9.984 1 87.69 281 VAL B CA 1
ATOM 4951 C C . VAL B 1 281 ? 3.545 -28.625 -9.977 1 87.69 281 VAL B C 1
ATOM 4953 O O . VAL B 1 281 ? 4.566 -27.938 -9.938 1 87.69 281 VAL B O 1
ATOM 4956 N N . SER B 1 282 ? 2.367 -28.125 -10.094 1 86.56 282 SER B N 1
ATOM 4957 C CA . SER B 1 282 ? 2.189 -26.688 -10.109 1 86.56 282 SER B CA 1
ATOM 4958 C C . SER B 1 282 ? 2.486 -26.078 -8.742 1 86.56 282 SER B C 1
ATOM 4960 O O . SER B 1 282 ? 2.322 -26.734 -7.719 1 86.56 282 SER B O 1
ATOM 4962 N N . HIS B 1 283 ? 2.959 -24.875 -8.727 1 89.44 283 HIS B N 1
ATOM 4963 C CA . HIS B 1 283 ? 3.316 -24.125 -7.523 1 89.44 283 HIS B CA 1
ATOM 4964 C C . HIS B 1 283 ? 2.148 -24.078 -6.543 1 89.44 283 HIS B C 1
ATOM 4966 O O . HIS B 1 283 ? 2.318 -24.359 -5.355 1 89.44 283 HIS B O 1
ATOM 4972 N N . GLY B 1 284 ? 0.96 -23.75 -6.996 1 93.25 284 GLY B N 1
ATOM 4973 C CA . GLY B 1 284 ? -0.221 -23.656 -6.152 1 93.25 284 GLY B CA 1
ATOM 4974 C C . GLY B 1 284 ? -0.595 -24.969 -5.492 1 93.25 284 GLY B C 1
ATOM 4975 O O . GLY B 1 284 ? -0.987 -25 -4.324 1 93.25 284 GLY B O 1
ATOM 4976 N N . LEU B 1 285 ? -0.486 -26.031 -6.242 1 94.5 285 LEU B N 1
ATOM 4977 C CA . LEU B 1 285 ? -0.799 -27.344 -5.707 1 94.5 285 LEU B CA 1
ATOM 4978 C C . LEU B 1 285 ? 0.185 -27.734 -4.609 1 94.5 285 LEU B C 1
ATOM 4980 O O . LEU B 1 285 ? -0.205 -28.328 -3.604 1 94.5 285 LEU B O 1
ATOM 4984 N N . LEU B 1 286 ? 1.407 -27.438 -4.816 1 94.69 286 LEU B N 1
ATOM 4985 C CA . LEU B 1 286 ? 2.418 -27.703 -3.803 1 94.69 286 LEU B CA 1
ATOM 4986 C C . LEU B 1 286 ? 2.119 -26.953 -2.514 1 94.69 286 LEU B C 1
ATOM 4988 O O . LEU B 1 286 ? 2.123 -27.531 -1.43 1 94.69 286 LEU B O 1
ATOM 4992 N N . CYS B 1 287 ? 1.854 -25.688 -2.615 1 97.06 287 CYS B N 1
ATOM 4993 C CA . CYS B 1 287 ? 1.557 -24.859 -1.447 1 97.06 287 CYS B CA 1
ATOM 4994 C C . CYS B 1 287 ? 0.314 -25.375 -0.725 1 97.06 287 CYS B C 1
ATOM 4996 O O . CYS B 1 287 ? 0.294 -25.453 0.505 1 97.06 287 CYS B O 1
ATOM 4998 N N . ALA B 1 288 ? -0.667 -25.734 -1.528 1 97.44 288 ALA B N 1
ATOM 4999 C CA . ALA B 1 288 ? -1.924 -26.219 -0.967 1 97.44 288 ALA B CA 1
ATOM 5000 C C . ALA B 1 288 ? -1.705 -27.5 -0.154 1 97.44 288 ALA B C 1
ATOM 5002 O O . ALA B 1 288 ? -2.365 -27.719 0.865 1 97.44 288 ALA B O 1
ATOM 5003 N N . ASN B 1 289 ? -0.882 -28.312 -0.622 1 97.31 289 ASN B N 1
ATOM 5004 C CA . ASN B 1 289 ? -0.656 -29.609 0.019 1 97.31 289 ASN B CA 1
ATOM 5005 C C . ASN B 1 289 ? 0.185 -29.469 1.284 1 97.31 289 ASN B C 1
ATOM 5007 O O . ASN B 1 289 ? -0.028 -30.188 2.26 1 97.31 289 ASN B O 1
ATOM 5011 N N . LEU B 1 290 ? 1.085 -28.547 1.308 1 97.94 290 LEU B N 1
ATOM 5012 C CA . LEU B 1 290 ? 2.057 -28.469 2.391 1 97.94 290 LEU B CA 1
ATOM 5013 C C . LEU B 1 290 ? 1.547 -27.562 3.51 1 97.94 290 LEU B C 1
ATOM 5015 O O . LEU B 1 290 ? 1.906 -27.75 4.676 1 97.94 290 LEU B O 1
ATOM 5019 N N . LEU B 1 291 ? 0.738 -26.594 3.223 1 98.62 291 LEU B N 1
ATOM 5020 C CA . LEU B 1 291 ? 0.41 -25.469 4.082 1 98.62 291 LEU B CA 1
ATOM 5021 C C . LEU B 1 291 ? -0.18 -25.938 5.406 1 98.62 291 LEU B C 1
ATOM 5023 O O . LEU B 1 291 ? 0.308 -25.578 6.477 1 98.62 291 LEU B O 1
ATOM 5027 N N . PRO B 1 292 ? -1.243 -26.812 5.453 1 98.69 292 PRO B N 1
ATOM 5028 C CA . PRO B 1 292 ? -1.841 -27.188 6.738 1 98.69 292 PRO B CA 1
ATOM 5029 C C . PRO B 1 292 ? -0.859 -27.906 7.66 1 98.69 292 PRO B C 1
ATOM 5031 O O . PRO B 1 292 ? -0.773 -27.578 8.844 1 98.69 292 PRO B O 1
ATOM 5034 N N . GLU B 1 293 ? -0.089 -28.828 7.121 1 98.5 293 GLU B N 1
ATOM 5035 C CA . GLU B 1 293 ? 0.849 -29.609 7.926 1 98.5 293 GLU B CA 1
ATOM 5036 C C . GLU B 1 293 ? 1.983 -28.734 8.453 1 98.5 293 GLU B C 1
ATOM 5038 O O . GLU B 1 293 ? 2.416 -28.891 9.594 1 98.5 293 GLU B O 1
ATOM 5043 N N . VAL B 1 294 ? 2.494 -27.859 7.594 1 98.62 294 VAL B N 1
ATOM 5044 C CA . VAL B 1 294 ? 3.57 -26.969 8.016 1 98.62 294 VAL B CA 1
ATOM 5045 C C . VAL B 1 294 ? 3.078 -26.062 9.148 1 98.62 294 VAL B C 1
ATOM 5047 O O . VAL B 1 294 ? 3.797 -25.828 10.117 1 98.62 294 VAL B O 1
ATOM 5050 N N . MET B 1 295 ? 1.854 -25.531 9.039 1 98.75 295 MET B N 1
ATOM 5051 C CA . MET B 1 295 ? 1.325 -24.656 10.07 1 98.75 295 MET B CA 1
ATOM 5052 C C . MET B 1 295 ? 1.053 -25.438 11.359 1 98.75 295 MET B C 1
ATOM 5054 O O . MET B 1 295 ? 1.233 -24.906 12.453 1 98.75 295 MET B O 1
ATOM 5058 N N . GLU B 1 296 ? 0.59 -26.688 11.188 1 98.69 296 GLU B N 1
ATOM 5059 C CA . GLU B 1 296 ? 0.427 -27.531 12.367 1 98.69 296 GLU B CA 1
ATOM 5060 C C . GLU B 1 296 ? 1.758 -27.75 13.086 1 98.69 296 GLU B C 1
ATOM 5062 O O . GLU B 1 296 ? 1.836 -27.609 14.312 1 98.69 296 GLU B O 1
ATOM 5067 N N . ALA B 1 297 ? 2.77 -28.078 12.359 1 98.56 297 ALA B N 1
ATOM 5068 C CA . ALA B 1 297 ? 4.102 -28.234 12.93 1 98.56 297 ALA B CA 1
ATOM 5069 C C . ALA B 1 297 ? 4.602 -26.938 13.555 1 98.56 297 ALA B C 1
ATOM 5071 O O . ALA B 1 297 ? 5.238 -26.953 14.609 1 98.56 297 ALA B O 1
ATOM 5072 N N . THR B 1 298 ? 4.359 -25.781 12.906 1 98.69 298 THR B N 1
ATOM 5073 C CA . THR B 1 298 ? 4.762 -24.469 13.406 1 98.69 298 THR B CA 1
ATOM 5074 C C . THR B 1 298 ? 4.141 -24.203 14.773 1 98.69 298 THR B C 1
ATOM 5076 O O . THR B 1 298 ? 4.84 -23.828 15.719 1 98.69 298 THR B O 1
ATOM 5079 N N . VAL B 1 299 ? 2.82 -24.438 14.852 1 98.56 299 VAL B N 1
ATOM 5080 C CA . VAL B 1 299 ? 2.113 -24.219 16.109 1 98.56 299 VAL B CA 1
ATOM 5081 C C . VAL B 1 299 ? 2.703 -25.109 17.203 1 98.56 299 VAL B C 1
ATOM 5083 O O . VAL B 1 299 ? 2.953 -24.641 18.312 1 98.56 299 VAL B O 1
ATOM 5086 N N . ARG B 1 300 ? 2.982 -26.344 16.906 1 98.12 300 ARG B N 1
ATOM 5087 C CA . ARG B 1 300 ? 3.545 -27.297 17.859 1 98.12 300 ARG B CA 1
ATOM 5088 C C . ARG B 1 300 ? 4.898 -26.812 18.375 1 98.12 300 ARG B C 1
ATOM 5090 O O . ARG B 1 300 ? 5.156 -26.828 19.578 1 98.12 300 ARG B O 1
ATOM 5097 N N . VAL B 1 301 ? 5.742 -26.406 17.484 1 98.06 301 VAL B N 1
ATOM 5098 C CA . VAL B 1 301 ? 7.078 -25.953 17.844 1 98.06 301 VAL B CA 1
ATOM 5099 C C . VAL B 1 301 ? 6.977 -24.672 18.688 1 98.06 301 VAL B C 1
ATOM 5101 O O . VAL B 1 301 ? 7.664 -24.547 19.703 1 98.06 301 VAL B O 1
ATOM 5104 N N . LEU B 1 302 ? 6.133 -23.766 18.297 1 98.25 302 LEU B N 1
ATOM 5105 C CA . LEU B 1 302 ? 5.977 -22.5 19.016 1 98.25 302 LEU B CA 1
ATOM 5106 C C . LEU B 1 302 ? 5.438 -22.75 20.422 1 98.25 302 LEU B C 1
ATOM 5108 O O . LEU B 1 302 ? 5.836 -22.062 21.359 1 98.25 302 LEU B O 1
ATOM 5112 N N . GLU B 1 303 ? 4.508 -23.688 20.531 1 97.94 303 GLU B N 1
ATOM 5113 C CA . GLU B 1 303 ? 3.992 -24.062 21.844 1 97.94 303 GLU B CA 1
ATOM 5114 C C . GLU B 1 303 ? 5.09 -24.641 22.734 1 97.94 303 GLU B C 1
ATOM 5116 O O . GLU B 1 303 ? 5.234 -24.234 23.891 1 97.94 303 GLU B O 1
ATOM 5121 N N . ARG B 1 304 ? 5.828 -25.531 22.188 1 97.44 304 ARG B N 1
ATOM 5122 C CA . ARG B 1 304 ? 6.91 -26.172 22.938 1 97.44 304 ARG B CA 1
ATOM 5123 C C . ARG B 1 304 ? 7.941 -25.141 23.391 1 97.44 304 ARG B C 1
ATOM 5125 O O . ARG B 1 304 ? 8.469 -25.25 24.5 1 97.44 304 ARG B O 1
ATOM 5132 N N . GLU B 1 305 ? 8.195 -24.141 22.562 1 97.5 305 GLU B N 1
ATOM 5133 C CA . GLU B 1 305 ? 9.227 -23.156 22.844 1 97.5 305 GLU B CA 1
ATOM 5134 C C . GLU B 1 305 ? 8.656 -21.969 23.625 1 97.5 305 GLU B C 1
ATOM 5136 O O . GLU B 1 305 ? 9.406 -21.109 24.078 1 97.5 305 GLU B O 1
ATOM 5141 N N . GLY B 1 306 ? 7.461 -21.844 23.797 1 96.38 306 GLY B N 1
ATOM 5142 C CA . GLY B 1 306 ? 6.812 -20.844 24.625 1 96.38 306 GLY B CA 1
ATOM 5143 C C . GLY B 1 306 ? 6.754 -19.469 23.984 1 96.38 306 GLY B C 1
ATOM 5144 O O . GLY B 1 306 ? 6.945 -18.453 24.656 1 96.38 306 GLY B O 1
ATOM 5145 N N . HIS B 1 307 ? 6.586 -19.422 22.703 1 97 307 HIS B N 1
ATOM 5146 C CA . HIS B 1 307 ? 6.488 -18.141 22 1 97 307 HIS B CA 1
ATOM 5147 C C . HIS B 1 307 ? 5.055 -17.625 22.016 1 97 307 HIS B C 1
ATOM 5149 O O . HIS B 1 307 ? 4.367 -17.672 20.984 1 97 307 HIS B O 1
ATOM 5155 N N . SER B 1 308 ? 4.629 -16.969 23.016 1 96.56 308 SER B N 1
ATOM 5156 C CA . SER B 1 308 ? 3.242 -16.578 23.25 1 96.56 308 SER B CA 1
ATOM 5157 C C . SER B 1 308 ? 2.764 -15.578 22.219 1 96.56 308 SER B C 1
ATOM 5159 O O . SER B 1 308 ? 1.631 -15.656 21.734 1 96.56 308 SER B O 1
ATOM 5161 N N . SER B 1 309 ? 3.592 -14.641 21.906 1 96.31 309 SER B N 1
ATOM 5162 C CA . SER B 1 309 ? 3.209 -13.609 20.953 1 96.31 309 SER B CA 1
ATOM 5163 C C . SER B 1 309 ? 2.947 -14.211 19.562 1 96.31 309 SER B C 1
ATOM 5165 O O . SER B 1 309 ? 1.976 -13.852 18.906 1 96.31 309 SER B O 1
ATOM 5167 N N . LEU B 1 310 ? 3.775 -15.109 19.172 1 98 310 LEU B N 1
ATOM 5168 C CA . LEU B 1 310 ? 3.619 -15.758 17.875 1 98 310 LEU B CA 1
ATOM 5169 C C . LEU B 1 310 ? 2.406 -16.672 17.875 1 98 310 LEU B C 1
ATOM 5171 O O . LEU B 1 310 ? 1.715 -16.797 16.859 1 98 310 LEU B O 1
ATOM 5175 N N . LEU B 1 311 ? 2.17 -17.328 18.969 1 98.12 311 LEU B N 1
ATOM 5176 C CA . LEU B 1 311 ? 0.988 -18.172 19.094 1 98.12 311 LEU B CA 1
ATOM 5177 C C . LEU B 1 311 ? -0.287 -17.344 18.984 1 98.12 311 LEU B C 1
ATOM 5179 O O . LEU B 1 311 ? -1.268 -17.766 18.375 1 98.12 311 LEU B O 1
ATOM 5183 N N . THR B 1 312 ? -0.299 -16.203 19.547 1 96.62 312 THR B N 1
ATOM 5184 C CA . THR B 1 312 ? -1.423 -15.273 19.422 1 96.62 312 THR B CA 1
ATOM 5185 C C . THR B 1 312 ? -1.64 -14.891 17.969 1 96.62 312 THR B C 1
ATOM 5187 O O . THR B 1 312 ? -2.779 -14.797 17.5 1 96.62 312 THR B O 1
ATOM 5190 N N . ARG B 1 313 ? -0.579 -14.688 17.266 1 97.81 313 ARG B N 1
ATOM 5191 C CA . ARG B 1 313 ? -0.682 -14.352 15.859 1 97.81 313 ARG B CA 1
ATOM 5192 C C . ARG B 1 313 ? -1.276 -15.508 15.062 1 97.81 313 ARG B C 1
ATOM 5194 O O . ARG B 1 313 ? -2.08 -15.297 14.148 1 97.81 313 ARG B O 1
ATOM 5201 N N . CYS B 1 314 ? -0.867 -16.734 15.391 1 98.38 314 CYS B N 1
ATOM 5202 C CA . CYS B 1 314 ? -1.462 -17.906 14.742 1 98.38 314 CYS B CA 1
ATOM 5203 C C . CYS B 1 314 ? -2.971 -17.938 14.953 1 98.38 314 CYS B C 1
ATOM 5205 O O . CYS B 1 314 ? -3.73 -18.188 14.016 1 98.38 314 CYS B O 1
ATOM 5207 N N . ALA B 1 315 ? -3.332 -17.672 16.188 1 97.25 315 ALA B N 1
ATOM 5208 C CA . ALA B 1 315 ? -4.754 -17.656 16.516 1 97.25 315 ALA B CA 1
ATOM 5209 C C . ALA B 1 315 ? -5.5 -16.594 15.719 1 97.25 315 ALA B C 1
ATOM 5211 O O . ALA B 1 315 ? -6.59 -16.844 15.203 1 97.25 315 ALA B O 1
ATOM 5212 N N . LEU B 1 316 ? -4.945 -15.422 15.617 1 96.12 316 LEU B N 1
ATOM 5213 C CA . LEU B 1 316 ? -5.555 -14.312 14.891 1 96.12 316 LEU B CA 1
ATOM 5214 C C . LEU B 1 316 ? -5.719 -14.656 13.414 1 96.12 316 LEU B C 1
ATOM 5216 O O . LEU B 1 316 ? -6.75 -14.352 12.812 1 96.12 316 LEU B O 1
ATOM 5220 N N . ALA B 1 317 ? -4.715 -15.281 12.828 1 98.25 317 ALA B N 1
ATOM 5221 C CA . ALA B 1 317 ? -4.805 -15.711 11.43 1 98.25 317 ALA B CA 1
ATOM 5222 C C . ALA B 1 317 ? -5.922 -16.734 11.242 1 98.25 317 ALA B C 1
ATOM 5224 O O . ALA B 1 317 ? -6.66 -16.688 10.258 1 98.25 317 ALA B O 1
ATOM 5225 N N . GLY B 1 318 ? -5.969 -17.672 12.18 1 97.94 318 GLY B N 1
ATOM 5226 C CA . GLY B 1 318 ? -7.043 -18.656 12.133 1 97.94 318 GLY B CA 1
ATOM 5227 C C . GLY B 1 318 ? -8.422 -18.031 12.219 1 97.94 318 GLY B C 1
ATOM 5228 O O . GLY B 1 318 ? -9.336 -18.438 11.492 1 97.94 318 GLY B O 1
ATOM 5229 N N . GLU B 1 319 ? -8.578 -17.062 13.109 1 95.81 319 GLU B N 1
ATOM 5230 C CA . GLU B 1 319 ? -9.844 -16.344 13.25 1 95.81 319 GLU B CA 1
ATOM 5231 C C . GLU B 1 319 ? -10.203 -15.594 11.969 1 95.81 319 GLU B C 1
ATOM 5233 O O . GLU B 1 319 ? -11.352 -15.648 11.516 1 95.81 319 GLU B O 1
ATOM 5238 N N . ALA B 1 320 ? -9.258 -14.93 11.398 1 96.75 320 ALA B N 1
ATOM 5239 C CA . ALA B 1 320 ? -9.484 -14.172 10.172 1 96.75 320 ALA B CA 1
ATOM 5240 C C . ALA B 1 320 ? -9.938 -15.094 9.039 1 96.75 320 ALA B C 1
ATOM 5242 O O . ALA B 1 320 ? -10.898 -14.789 8.328 1 96.75 320 ALA B O 1
ATOM 5243 N N . LEU B 1 321 ? -9.297 -16.203 8.93 1 98.31 321 LEU B N 1
ATOM 5244 C CA . LEU B 1 321 ? -9.531 -17.109 7.816 1 98.31 321 LEU B CA 1
ATOM 5245 C C . LEU B 1 321 ? -10.844 -17.875 8.008 1 98.31 321 LEU B C 1
ATOM 5247 O O . LEU B 1 321 ? -11.57 -18.125 7.043 1 98.31 321 LEU B O 1
ATOM 5251 N N . SER B 1 322 ? -11.172 -18.203 9.227 1 96.44 322 SER B N 1
ATOM 5252 C CA . SER B 1 322 ? -12.344 -19.016 9.492 1 96.44 322 SER B CA 1
ATOM 5253 C C . SER B 1 322 ? -13.609 -18.156 9.578 1 96.44 322 SER B C 1
ATOM 5255 O O . SER B 1 322 ? -14.719 -18.672 9.398 1 96.44 322 SER B O 1
ATOM 5257 N N . GLY B 1 323 ? -13.414 -16.859 9.82 1 90.12 323 GLY B N 1
ATOM 5258 C CA . GLY B 1 323 ? -14.555 -15.977 10.031 1 90.12 323 GLY B CA 1
ATOM 5259 C C . GLY B 1 323 ? -15.211 -16.156 11.391 1 90.12 323 GLY B C 1
ATOM 5260 O O . GLY B 1 323 ? -16.203 -15.5 11.695 1 90.12 323 GLY B O 1
ATOM 5261 N N . ARG B 1 324 ? -14.727 -17.031 12.18 1 81.06 324 ARG B N 1
ATOM 5262 C CA . ARG B 1 324 ? -15.281 -17.266 13.516 1 81.06 324 ARG B CA 1
ATOM 5263 C C . ARG B 1 324 ? -14.883 -16.156 14.477 1 81.06 324 ARG B C 1
ATOM 5265 O O . ARG B 1 324 ? -13.773 -15.617 14.391 1 81.06 324 ARG B O 1
ATOM 5272 N N . ARG B 1 325 ? -15.883 -15.617 15.258 1 70.5 325 ARG B N 1
ATOM 5273 C CA . ARG B 1 325 ? -15.648 -14.648 16.312 1 70.5 325 ARG B CA 1
ATOM 5274 C C . ARG B 1 325 ? -15.836 -15.273 17.688 1 70.5 325 ARG B C 1
ATOM 5276 O O . ARG B 1 325 ? -16.938 -15.242 18.25 1 70.5 325 ARG B O 1
ATOM 5283 N N . PRO B 1 326 ? -14.844 -16.016 18.062 1 65 326 PRO B N 1
ATOM 5284 C CA . PRO B 1 326 ? -15.062 -16.734 19.312 1 65 326 PRO B CA 1
ATOM 5285 C C . PRO B 1 326 ? -15.289 -15.812 20.5 1 65 326 PRO B C 1
ATOM 5287 O O . PRO B 1 326 ? -14.93 -14.633 20.453 1 65 326 PRO B O 1
ATOM 5290 N N . THR B 1 327 ? -16.188 -16.484 21.328 1 65.19 327 THR B N 1
ATOM 5291 C CA . THR B 1 327 ? -16.297 -15.859 22.641 1 65.19 327 THR B CA 1
ATOM 5292 C C . THR B 1 327 ? -15 -16.047 23.438 1 65.19 327 THR B C 1
ATOM 5294 O O . THR B 1 327 ? -14.641 -17.172 23.781 1 65.19 327 THR B O 1
ATOM 5297 N N . GLY B 1 328 ? -13.984 -15.203 23.344 1 69.19 328 GLY B N 1
ATOM 5298 C CA . GLY B 1 328 ? -12.688 -15.258 24 1 69.19 328 GLY B CA 1
ATOM 5299 C C . GLY B 1 328 ? -11.539 -15.438 23.016 1 69.19 328 GLY B C 1
ATOM 5300 O O . GLY B 1 328 ? -11.664 -15.117 21.844 1 69.19 328 GLY B O 1
ATOM 5301 N N . THR B 1 329 ? -10.406 -15.992 23.609 1 76 329 THR B N 1
ATOM 5302 C CA . THR B 1 329 ? -9.203 -16.156 22.812 1 76 329 THR B CA 1
ATOM 5303 C C . THR B 1 329 ? -9.227 -17.484 22.062 1 76 329 THR B C 1
ATOM 5305 O O . THR B 1 329 ? -9.422 -18.547 22.672 1 76 329 THR B O 1
ATOM 5308 N N . SER B 1 330 ? -9.203 -17.469 20.766 1 87.44 330 SER B N 1
ATOM 5309 C CA . SER B 1 330 ? -9.125 -18.688 19.969 1 87.44 330 SER B CA 1
ATOM 5310 C C . SER B 1 330 ? -7.777 -19.391 20.141 1 87.44 330 SER B C 1
ATOM 5312 O O . SER B 1 330 ? -6.762 -18.734 20.391 1 87.44 330 SER B O 1
ATOM 5314 N N . PRO B 1 331 ? -7.844 -20.719 20.078 1 94.06 331 PRO B N 1
ATOM 5315 C CA . PRO B 1 331 ? -6.57 -21.438 20.125 1 94.06 331 PRO B CA 1
ATOM 5316 C C . PRO B 1 331 ? -5.754 -21.297 18.844 1 94.06 331 PRO B C 1
ATOM 5318 O O . PRO B 1 331 ? -6.324 -21.203 17.75 1 94.06 331 PRO B O 1
ATOM 5321 N N . PRO B 1 332 ? -4.43 -21.328 19.031 1 96.75 332 PRO B N 1
ATOM 5322 C CA . PRO B 1 332 ? -3.57 -21.266 17.844 1 96.75 332 PRO B CA 1
ATOM 5323 C C . PRO B 1 332 ? -3.836 -22.391 16.859 1 96.75 332 PRO B C 1
ATOM 5325 O O . PRO B 1 332 ? -3.598 -22.219 15.656 1 96.75 332 PRO B O 1
ATOM 5328 N N . SER B 1 333 ? -4.395 -23.516 17.281 1 97.06 333 SER B N 1
ATOM 5329 C CA . SER B 1 333 ? -4.648 -24.688 16.438 1 97.06 333 SER B CA 1
ATOM 5330 C C . SER B 1 333 ? -5.809 -24.422 15.484 1 97.06 333 SER B C 1
ATOM 5332 O O . SER B 1 333 ? -6.031 -25.203 14.555 1 97.06 333 SER B O 1
ATOM 5334 N N . LEU B 1 334 ? -6.52 -23.344 15.656 1 97.5 334 LEU B N 1
ATOM 5335 C CA . LEU B 1 334 ? -7.605 -23 14.75 1 97.5 334 LEU B CA 1
ATOM 5336 C C . LEU B 1 334 ? -7.078 -22.781 13.328 1 97.5 334 LEU B C 1
ATOM 5338 O O . LEU B 1 334 ? -7.762 -23.094 12.352 1 97.5 334 LEU B O 1
ATOM 5342 N N . LEU B 1 335 ? -5.848 -22.25 13.25 1 98.25 335 LEU B N 1
ATOM 5343 C CA . LEU B 1 335 ? -5.273 -21.953 11.938 1 98.25 335 LEU B CA 1
ATOM 5344 C C . LEU B 1 335 ? -5.062 -23.234 11.141 1 98.25 335 LEU B C 1
ATOM 5346 O O . LEU B 1 335 ? -5.676 -23.422 10.086 1 98.25 335 LEU B O 1
ATOM 5350 N N . PRO B 1 336 ? -4.266 -24.203 11.609 1 98.62 336 PRO B N 1
ATOM 5351 C CA . PRO B 1 336 ? -4.117 -25.438 10.82 1 98.62 336 PRO B CA 1
ATOM 5352 C C . PRO B 1 336 ? -5.438 -26.172 10.625 1 98.62 336 PRO B C 1
ATOM 5354 O O . PRO B 1 336 ? -5.676 -26.75 9.562 1 98.62 336 PRO B O 1
ATOM 5357 N N . ALA B 1 337 ? -6.309 -26.172 11.602 1 98.19 337 ALA B N 1
ATOM 5358 C CA . ALA B 1 337 ? -7.602 -26.828 11.453 1 98.19 337 ALA B CA 1
ATOM 5359 C C . ALA B 1 337 ? -8.391 -26.234 10.289 1 98.19 337 ALA B C 1
ATOM 5361 O O . ALA B 1 337 ? -8.992 -26.969 9.5 1 98.19 337 ALA B O 1
ATOM 5362 N N . THR B 1 338 ? -8.422 -24.922 10.242 1 98.5 338 THR B N 1
ATOM 5363 C CA . THR B 1 338 ? -9.125 -24.234 9.164 1 98.5 338 THR B CA 1
ATOM 5364 C C . THR B 1 338 ? -8.484 -24.547 7.816 1 98.5 338 THR B C 1
ATOM 5366 O O . THR B 1 338 ? -9.18 -24.766 6.824 1 98.5 338 THR B O 1
ATOM 5369 N N . LEU B 1 339 ? -7.199 -24.656 7.758 1 98.81 339 LEU B N 1
ATOM 5370 C CA . LEU B 1 339 ? -6.473 -24.922 6.523 1 98.81 339 LEU B CA 1
ATOM 5371 C C . LEU B 1 339 ? -6.727 -26.344 6.039 1 98.81 339 LEU B C 1
ATOM 5373 O O . LEU B 1 339 ? -6.891 -26.562 4.836 1 98.81 339 LEU B O 1
ATOM 5377 N N . TYR B 1 340 ? -6.738 -27.297 6.953 1 98.56 340 TYR B N 1
ATOM 5378 C CA . TYR B 1 340 ? -7.094 -28.672 6.594 1 98.56 340 TYR B CA 1
ATOM 5379 C C . TYR B 1 340 ? -8.484 -28.719 5.969 1 98.56 340 TYR B C 1
ATOM 5381 O O . TYR B 1 340 ? -8.688 -29.375 4.945 1 98.56 340 TYR B O 1
ATOM 5389 N N . ALA B 1 341 ? -9.375 -28.062 6.57 1 98.31 341 ALA B N 1
ATOM 5390 C CA . ALA B 1 341 ? -10.758 -28.047 6.094 1 98.31 341 ALA B CA 1
ATOM 5391 C C . ALA B 1 341 ? -10.852 -27.438 4.699 1 98.31 341 ALA B C 1
ATOM 5393 O O . ALA B 1 341 ? -11.562 -27.953 3.836 1 98.31 341 ALA B O 1
ATOM 5394 N N . LEU B 1 342 ? -10.195 -26.359 4.504 1 98.38 342 LEU B N 1
ATOM 5395 C CA . LEU B 1 342 ? -10.219 -25.703 3.207 1 98.38 342 LEU B CA 1
ATOM 5396 C C . LEU B 1 342 ? -9.633 -26.594 2.121 1 98.38 342 LEU B C 1
ATOM 5398 O O . LEU B 1 342 ? -10.195 -26.703 1.031 1 98.38 342 LEU B O 1
ATOM 5402 N N . ARG B 1 343 ? -8.492 -27.219 2.393 1 98.12 343 ARG B N 1
ATOM 5403 C CA . ARG B 1 343 ? -7.859 -28.109 1.421 1 98.12 343 ARG B CA 1
ATOM 5404 C C . ARG B 1 343 ? -8.797 -29.234 1.023 1 98.12 343 ARG B C 1
ATOM 5406 O O . ARG B 1 343 ? -8.93 -29.562 -0.16 1 98.12 343 ARG B O 1
ATOM 5413 N N . GLU B 1 344 ? -9.438 -29.797 1.986 1 97.69 344 GLU B N 1
ATOM 5414 C CA . GLU B 1 344 ? -10.359 -30.906 1.754 1 97.69 344 GLU B CA 1
ATOM 5415 C C . GLU B 1 344 ? -11.578 -30.453 0.956 1 97.69 344 GLU B C 1
ATOM 5417 O O . GLU B 1 344 ? -11.938 -31.062 -0.046 1 97.69 344 GLU B O 1
ATOM 5422 N N . GLN B 1 345 ? -12.148 -29.391 1.353 1 97.75 345 GLN B N 1
ATOM 5423 C CA . GLN B 1 345 ? -13.383 -28.906 0.741 1 97.75 345 GLN B CA 1
ATOM 5424 C C . GLN B 1 345 ? -13.133 -28.375 -0.67 1 97.75 345 GLN B C 1
ATOM 5426 O O . GLN B 1 345 ? -14.023 -28.422 -1.522 1 97.75 345 GLN B O 1
ATOM 5431 N N . ALA B 1 346 ? -11.953 -27.938 -0.935 1 97.81 346 ALA B N 1
ATOM 5432 C CA . ALA B 1 346 ? -11.609 -27.406 -2.254 1 97.81 346 ALA B CA 1
ATOM 5433 C C . ALA B 1 346 ? -11.234 -28.531 -3.213 1 97.81 346 ALA B C 1
ATOM 5435 O O . ALA B 1 346 ? -11.023 -28.297 -4.406 1 97.81 346 ALA B O 1
ATOM 5436 N N . GLY B 1 347 ? -11.094 -29.734 -2.715 1 96.69 347 GLY B N 1
ATOM 5437 C CA . GLY B 1 347 ? -10.797 -30.875 -3.553 1 96.69 347 GLY B CA 1
ATOM 5438 C C . GLY B 1 347 ? -9.367 -30.906 -4.055 1 96.69 347 GLY B C 1
ATOM 5439 O O . GLY B 1 347 ? -9.109 -31.297 -5.191 1 96.69 347 GLY B O 1
ATOM 5440 N N . ILE B 1 348 ? -8.484 -30.453 -3.232 1 96.88 348 ILE B N 1
ATOM 5441 C CA . ILE B 1 348 ? -7.074 -30.438 -3.605 1 96.88 348 ILE B CA 1
ATOM 5442 C C . ILE B 1 348 ? -6.551 -31.875 -3.646 1 96.88 348 ILE B C 1
ATOM 5444 O O . ILE B 1 348 ? -6.57 -32.594 -2.633 1 96.88 348 ILE B O 1
ATOM 5448 N N . PRO B 1 349 ? -6.059 -32.312 -4.746 1 95.19 349 PRO B N 1
ATOM 5449 C CA . PRO B 1 349 ? -5.5 -33.688 -4.797 1 95.19 349 PRO B CA 1
ATOM 5450 C C . PRO B 1 349 ? -4.16 -33.781 -4.07 1 95.19 349 PRO B C 1
ATOM 5452 O O . PRO B 1 349 ? -3.447 -32.781 -3.924 1 95.19 349 PRO B O 1
ATOM 5455 N N . SER B 1 350 ? -3.826 -34.938 -3.629 1 94.62 350 SER B N 1
ATOM 5456 C CA . SER B 1 350 ? -2.523 -35.188 -3.02 1 94.62 350 SER B CA 1
ATOM 5457 C C . SER B 1 350 ? -1.413 -35.188 -4.066 1 94.62 350 SER B C 1
ATOM 5459 O O . SER B 1 350 ? -1.675 -34.969 -5.254 1 94.62 350 SER B O 1
ATOM 5461 N N . LEU B 1 351 ? -0.156 -35.375 -3.57 1 94.38 351 LEU B N 1
ATOM 5462 C CA . LEU B 1 351 ? 1.009 -35.344 -4.449 1 94.38 351 LEU B CA 1
ATOM 5463 C C . LEU B 1 351 ? 1.371 -36.75 -4.914 1 94.38 351 LEU B C 1
ATOM 5465 O O . LEU B 1 351 ? 2.426 -36.969 -5.52 1 94.38 351 LEU B O 1
ATOM 5469 N N . SER B 1 352 ? 0.635 -37.75 -4.668 1 89.88 352 SER B N 1
ATOM 5470 C CA . SER B 1 352 ? 0.901 -39.156 -4.977 1 89.88 352 SER B CA 1
ATOM 5471 C C . SER B 1 352 ? 1.198 -39.344 -6.457 1 89.88 352 SER B C 1
ATOM 5473 O O . SER B 1 352 ? 2.035 -40.188 -6.824 1 89.88 352 SER B O 1
ATOM 5475 N N . GLY B 1 353 ? 0.672 -38.719 -7.363 1 86.31 353 GLY B N 1
ATOM 5476 C CA . GLY B 1 353 ? 0.863 -38.906 -8.797 1 86.31 353 GLY B CA 1
ATOM 5477 C C . GLY B 1 353 ? 1.966 -38.031 -9.375 1 86.31 353 GLY B C 1
ATOM 5478 O O . GLY B 1 353 ? 2.201 -38.062 -10.578 1 86.31 353 GLY B O 1
ATOM 5479 N N . CYS B 1 354 ? 2.785 -37.5 -8.477 1 89.62 354 CYS B N 1
ATOM 5480 C CA . CYS B 1 354 ? 3.729 -36.531 -8.992 1 89.62 354 CYS B CA 1
ATOM 5481 C C . CYS B 1 354 ? 5.141 -37.094 -9.039 1 89.62 354 CYS B C 1
ATOM 5483 O O . CYS B 1 354 ? 6.074 -36.406 -9.461 1 89.62 354 CYS B O 1
ATOM 5485 N N . GLY B 1 355 ? 5.363 -38.406 -8.531 1 91 355 GLY B N 1
ATOM 5486 C CA . GLY B 1 355 ? 6.656 -39.062 -8.641 1 91 355 GLY B CA 1
ATOM 5487 C C . GLY B 1 355 ? 7.598 -38.719 -7.504 1 91 355 GLY B C 1
ATOM 5488 O O . GLY B 1 355 ? 8.797 -38.969 -7.586 1 91 355 GLY B O 1
ATOM 5489 N N . ILE B 1 356 ? 7.172 -38.125 -6.461 1 93.31 356 ILE B N 1
ATOM 5490 C CA . ILE B 1 356 ? 7.992 -37.812 -5.305 1 93.31 356 ILE B CA 1
ATOM 5491 C C . ILE B 1 356 ? 8.133 -39.031 -4.406 1 93.31 356 ILE B C 1
ATOM 5493 O O . ILE B 1 356 ? 7.133 -39.594 -3.959 1 93.31 356 ILE B O 1
ATOM 5497 N N . THR B 1 357 ? 9.344 -39.469 -4.172 1 94.81 357 THR B N 1
ATOM 5498 C CA . THR B 1 357 ? 9.602 -40.625 -3.324 1 94.81 357 THR B CA 1
ATOM 5499 C C . THR B 1 357 ? 9.977 -40.188 -1.908 1 94.81 357 THR B C 1
ATOM 5501 O O . THR B 1 357 ? 10.289 -39 -1.675 1 94.81 357 THR B O 1
ATOM 5504 N N . PRO B 1 358 ? 9.891 -41.125 -0.99 1 95.81 358 PRO B N 1
ATOM 5505 C CA . PRO B 1 358 ? 10.344 -40.812 0.366 1 95.81 358 PRO B CA 1
ATOM 5506 C C . PRO B 1 358 ? 11.797 -40.344 0.408 1 95.81 358 PRO B C 1
ATOM 5508 O O . PRO B 1 358 ? 12.156 -39.5 1.24 1 95.81 358 PRO B O 1
ATOM 5511 N N . GLU B 1 359 ? 12.633 -40.875 -0.42 1 95.69 359 GLU B N 1
ATOM 5512 C CA . GLU B 1 359 ? 14.023 -40.438 -0.506 1 95.69 359 GLU B CA 1
ATOM 5513 C C . GLU B 1 359 ? 14.117 -39 -0.984 1 95.69 359 GLU B C 1
ATOM 5515 O O . GLU B 1 359 ? 14.922 -38.219 -0.466 1 95.69 359 GLU B O 1
ATOM 5520 N N . ASP B 1 360 ? 13.305 -38.688 -1.949 1 94.25 360 ASP B N 1
ATOM 5521 C CA . ASP B 1 360 ? 13.242 -37.312 -2.408 1 94.25 360 ASP B CA 1
ATOM 5522 C C . ASP B 1 360 ? 12.82 -36.375 -1.277 1 94.25 360 ASP B C 1
ATOM 5524 O O . ASP B 1 360 ? 13.367 -35.281 -1.127 1 94.25 360 ASP B O 1
ATOM 5528 N N . ALA B 1 361 ? 11.82 -36.844 -0.515 1 96.12 361 ALA B N 1
ATOM 5529 C CA . ALA B 1 361 ? 11.297 -36.031 0.589 1 96.12 361 ALA B CA 1
ATOM 5530 C C . ALA B 1 361 ? 12.398 -35.719 1.591 1 96.12 361 ALA B C 1
ATOM 5532 O O . ALA B 1 361 ? 12.477 -34.562 2.08 1 96.12 361 ALA B O 1
ATOM 5533 N N . ARG B 1 362 ? 13.258 -36.625 1.929 1 96.06 362 ARG B N 1
ATOM 5534 C CA . ARG B 1 362 ? 14.352 -36.406 2.869 1 96.06 362 ARG B CA 1
ATOM 5535 C C . ARG B 1 362 ? 15.383 -35.438 2.305 1 96.06 362 ARG B C 1
ATOM 5537 O O . ARG B 1 362 ? 15.898 -34.594 3.025 1 96.06 362 ARG B O 1
ATOM 5544 N N . ALA B 1 363 ? 15.648 -35.594 1.062 1 93.88 363 ALA B N 1
ATOM 5545 C CA . ALA B 1 363 ? 16.594 -34.688 0.412 1 93.88 363 ALA B CA 1
ATOM 5546 C C . ALA B 1 363 ? 16.062 -33.281 0.386 1 93.88 363 ALA B C 1
ATOM 5548 O O . ALA B 1 363 ? 16.812 -32.312 0.619 1 93.88 363 ALA B O 1
ATOM 5549 N N . LEU B 1 364 ? 14.812 -33.188 0.066 1 93.44 364 LEU B N 1
ATOM 5550 C CA . LEU B 1 364 ? 14.156 -31.875 0.021 1 93.44 364 LEU B CA 1
ATOM 5551 C C . LEU B 1 364 ? 14.141 -31.234 1.402 1 93.44 364 LEU B C 1
ATOM 5553 O O . LEU B 1 364 ? 14.367 -30.031 1.534 1 93.44 364 LEU B O 1
ATOM 5557 N N . ALA B 1 365 ? 13.828 -32 2.398 1 95.25 365 ALA B N 1
ATOM 5558 C CA . ALA B 1 365 ? 13.797 -31.5 3.771 1 95.25 365 ALA B CA 1
ATOM 5559 C C . ALA B 1 365 ? 15.148 -30.922 4.18 1 95.25 365 ALA B C 1
ATOM 5561 O O . ALA B 1 365 ? 15.203 -29.938 4.918 1 95.25 365 ALA B O 1
ATOM 5562 N N . ALA B 1 366 ? 16.234 -31.453 3.67 1 90.81 366 ALA B N 1
ATOM 5563 C CA . ALA B 1 366 ? 17.594 -31.031 4.016 1 90.81 366 ALA B CA 1
ATOM 5564 C C . ALA B 1 366 ? 17.922 -29.688 3.357 1 90.81 366 ALA B C 1
ATOM 5566 O O . ALA B 1 366 ? 18.734 -28.922 3.881 1 90.81 366 ALA B O 1
ATOM 5567 N N . SER B 1 367 ? 17.25 -29.375 2.312 1 85.19 367 SER B N 1
ATOM 5568 C CA . SER B 1 367 ? 17.562 -28.156 1.565 1 85.19 367 SER B CA 1
ATOM 5569 C C . SER B 1 367 ? 16.5 -27.094 1.768 1 85.19 367 SER B C 1
ATOM 5571 O O . SER B 1 367 ? 16.547 -26.031 1.14 1 85.19 367 SER B O 1
ATOM 5573 N N . ALA B 1 368 ? 15.617 -27.375 2.611 1 87.44 368 ALA B N 1
ATOM 5574 C CA . ALA B 1 368 ? 14.492 -26.469 2.795 1 87.44 368 ALA B CA 1
ATOM 5575 C C . ALA B 1 368 ? 14.938 -25.141 3.41 1 87.44 368 ALA B C 1
ATOM 5577 O O . ALA B 1 368 ? 15.766 -25.125 4.328 1 87.44 368 ALA B O 1
ATOM 5578 N N . SER B 1 369 ? 14.445 -24.047 2.896 1 87.75 369 SER B N 1
ATOM 5579 C CA . SER B 1 369 ? 14.781 -22.734 3.43 1 87.75 369 SER B CA 1
ATOM 5580 C C . SER B 1 369 ? 13.734 -22.266 4.438 1 87.75 369 SER B C 1
ATOM 5582 O O . SER B 1 369 ? 12.531 -22.297 4.156 1 87.75 369 SER B O 1
ATOM 5584 N N . HIS B 1 370 ? 14.203 -21.812 5.633 1 88 370 HIS B N 1
ATOM 5585 C CA . HIS B 1 370 ? 13.352 -21.219 6.66 1 88 370 HIS B CA 1
ATOM 5586 C C . HIS B 1 370 ? 13.484 -19.703 6.668 1 88 370 HIS B C 1
ATOM 5588 O O . HIS B 1 370 ? 13.305 -19.062 7.711 1 88 370 HIS B O 1
ATOM 5594 N N . LYS B 1 371 ? 13.875 -19.047 5.582 1 86.88 371 LYS B N 1
ATOM 5595 C CA . LYS B 1 371 ? 14.328 -17.656 5.52 1 86.88 371 LYS B CA 1
ATOM 5596 C C . LYS B 1 371 ? 13.445 -16.75 6.379 1 86.88 371 LYS B C 1
ATOM 5598 O O . LYS B 1 371 ? 13.922 -16.141 7.34 1 86.88 371 LYS B O 1
ATOM 5603 N N . ALA B 1 372 ? 12.148 -16.672 6.188 1 95.06 372 ALA B N 1
ATOM 5604 C CA . ALA B 1 372 ? 11.305 -15.75 6.949 1 95.06 372 ALA B CA 1
ATOM 5605 C C . ALA B 1 372 ? 10.281 -16.516 7.785 1 95.06 372 ALA B C 1
ATOM 5607 O O . ALA B 1 372 ? 9.266 -15.945 8.203 1 95.06 372 ALA B O 1
ATOM 5608 N N . HIS B 1 373 ? 10.531 -17.844 8.039 1 98.12 373 HIS B N 1
ATOM 5609 C CA . HIS B 1 373 ? 9.641 -18.656 8.867 1 98.12 373 HIS B CA 1
ATOM 5610 C C . HIS B 1 373 ? 9.859 -18.375 10.352 1 98.12 373 HIS B C 1
ATOM 5612 O O . HIS B 1 373 ? 11 -18.188 10.789 1 98.12 373 HIS B O 1
ATOM 5618 N N . PRO B 1 374 ? 8.906 -18.344 11.172 1 98.06 374 PRO B N 1
ATOM 5619 C CA . PRO B 1 374 ? 9.016 -17.828 12.547 1 98.06 374 PRO B CA 1
ATOM 5620 C C . PRO B 1 374 ? 9.719 -18.812 13.484 1 98.06 374 PRO B C 1
ATOM 5622 O O . PRO B 1 374 ? 10.039 -18.469 14.625 1 98.06 374 PRO B O 1
ATOM 5625 N N . CYS B 1 375 ? 9.977 -20.016 13.102 1 97.69 375 CYS B N 1
ATOM 5626 C CA . CYS B 1 375 ? 10.664 -21.016 13.914 1 97.69 375 CYS B CA 1
ATOM 5627 C C . CYS B 1 375 ? 11.375 -22.031 13.031 1 97.69 375 CYS B C 1
ATOM 5629 O O . CYS B 1 375 ? 11.227 -22.016 11.812 1 97.69 375 CYS B O 1
ATOM 5631 N N . ILE B 1 376 ? 12.141 -22.844 13.617 1 96.69 376 ILE B N 1
ATOM 5632 C CA . ILE B 1 376 ? 12.844 -23.906 12.898 1 96.69 376 ILE B CA 1
ATOM 5633 C C . ILE B 1 376 ? 12.117 -25.234 13.109 1 96.69 376 ILE B C 1
ATOM 5635 O O . ILE B 1 376 ? 11.977 -25.703 14.242 1 96.69 376 ILE B O 1
ATOM 5639 N N . ILE B 1 377 ? 11.625 -25.828 12.039 1 97.31 377 ILE B N 1
ATOM 5640 C CA . ILE B 1 377 ? 11.031 -27.172 12.062 1 97.31 377 ILE B CA 1
ATOM 5641 C C . ILE B 1 377 ? 12.102 -28.219 11.758 1 97.31 377 ILE B C 1
ATOM 5643 O O . ILE B 1 377 ? 12.812 -28.109 10.758 1 97.31 377 ILE B O 1
ATOM 5647 N N . PRO B 1 378 ? 12.219 -29.156 12.586 1 95.5 378 PRO B N 1
ATOM 5648 C CA . PRO B 1 378 ? 13.25 -30.172 12.375 1 95.5 378 PRO B CA 1
ATOM 5649 C C . PRO B 1 378 ? 13.117 -30.875 11.031 1 95.5 378 PRO B C 1
ATOM 5651 O O . PRO B 1 378 ? 12 -31.141 10.57 1 95.5 378 PRO B O 1
ATOM 5654 N N . ARG B 1 379 ? 14.258 -31.297 10.5 1 96 379 ARG B N 1
ATOM 5655 C CA . ARG B 1 379 ? 14.336 -31.891 9.164 1 96 379 ARG B CA 1
ATOM 5656 C C . ARG B 1 379 ? 13.492 -33.156 9.086 1 96 379 ARG B C 1
ATOM 5658 O O . ARG B 1 379 ? 12.828 -33.406 8.078 1 96 379 ARG B O 1
ATOM 5665 N N . GLU B 1 380 ? 13.562 -33.938 10.062 1 96 380 GLU B N 1
ATOM 5666 C CA . GLU B 1 380 ? 12.812 -35.188 10.07 1 96 380 GLU B CA 1
ATOM 5667 C C . GLU B 1 380 ? 11.312 -34.906 10.016 1 96 380 GLU B C 1
ATOM 5669 O O . GLU B 1 380 ? 10.57 -35.656 9.367 1 96 380 GLU B O 1
ATOM 5674 N N . GLU B 1 381 ? 10.922 -33.906 10.703 1 96.75 381 GLU B N 1
ATOM 5675 C CA . GLU B 1 381 ? 9.508 -33.531 10.68 1 96.75 381 GLU B CA 1
ATOM 5676 C C . GLU B 1 381 ? 9.102 -33 9.312 1 96.75 381 GLU B C 1
ATOM 5678 O O . GLU B 1 381 ? 7.996 -33.281 8.836 1 96.75 381 GLU B O 1
ATOM 5683 N N . ILE B 1 382 ? 9.961 -32.219 8.703 1 97.88 382 ILE B N 1
ATOM 5684 C CA . ILE B 1 382 ? 9.703 -31.688 7.363 1 97.88 382 ILE B CA 1
ATOM 5685 C C . ILE B 1 382 ? 9.539 -32.844 6.383 1 97.88 382 ILE B C 1
ATOM 5687 O O . ILE B 1 382 ? 8.609 -32.875 5.57 1 97.88 382 ILE B O 1
ATOM 5691 N N . ALA B 1 383 ? 10.445 -33.812 6.461 1 97.56 383 ALA B N 1
ATOM 5692 C CA . ALA B 1 383 ? 10.352 -35 5.594 1 97.56 383 ALA B CA 1
ATOM 5693 C C . ALA B 1 383 ? 9.023 -35.719 5.797 1 97.56 383 ALA B C 1
ATOM 5695 O O . ALA B 1 383 ? 8.391 -36.156 4.828 1 97.56 383 ALA B O 1
ATOM 5696 N N . SER B 1 384 ? 8.633 -35.875 7.02 1 97.62 384 SER B N 1
ATOM 5697 C CA . SER B 1 384 ? 7.383 -36.531 7.344 1 97.62 384 SER B CA 1
ATOM 5698 C C . SER B 1 384 ? 6.188 -35.812 6.758 1 97.62 384 SER B C 1
ATOM 5700 O O . SER B 1 384 ? 5.203 -36.406 6.344 1 97.62 384 SER B O 1
ATOM 5702 N N . ILE B 1 385 ? 6.215 -34.5 6.801 1 97.31 385 ILE B N 1
ATOM 5703 C CA . ILE B 1 385 ? 5.156 -33.688 6.23 1 97.31 385 ILE B CA 1
ATOM 5704 C C . ILE B 1 385 ? 5.027 -33.969 4.738 1 97.31 385 ILE B C 1
ATOM 5706 O O . ILE B 1 385 ? 3.926 -34.188 4.238 1 97.31 385 ILE B O 1
ATOM 5710 N N . ILE B 1 386 ? 6.148 -34 3.986 1 97 386 ILE B N 1
ATOM 5711 C CA . ILE B 1 386 ? 6.148 -34.25 2.551 1 97 386 ILE B CA 1
ATOM 5712 C C . ILE B 1 386 ? 5.629 -35.656 2.283 1 97 386 ILE B C 1
ATOM 5714 O O . ILE B 1 386 ? 4.773 -35.875 1.416 1 97 386 ILE B O 1
ATOM 5718 N N . ILE B 1 387 ? 6.051 -36.625 3.084 1 96.81 387 ILE B N 1
ATOM 5719 C CA . ILE B 1 387 ? 5.703 -38.031 2.9 1 96.81 387 ILE B CA 1
ATOM 5720 C C . ILE B 1 387 ? 4.207 -38.219 3.137 1 96.81 387 ILE B C 1
ATOM 5722 O O . ILE B 1 387 ? 3.564 -39.031 2.453 1 96.81 387 ILE B O 1
ATOM 5726 N N . SER B 1 388 ? 3.684 -37.5 4.027 1 95.75 388 SER B N 1
ATOM 5727 C CA . SER B 1 388 ? 2.266 -37.625 4.348 1 95.75 388 SER B CA 1
ATOM 5728 C C . SER B 1 388 ? 1.39 -37.219 3.168 1 95.75 388 SER B C 1
ATOM 5730 O O . SER B 1 388 ? 0.207 -37.562 3.119 1 95.75 388 SER B O 1
ATOM 5732 N N . ARG B 1 389 ? 1.936 -36.562 2.18 1 95.06 389 ARG B N 1
ATOM 5733 C CA . ARG B 1 389 ? 1.136 -36.031 1.08 1 95.06 389 ARG B CA 1
ATOM 5734 C C . ARG B 1 389 ? 1.422 -36.781 -0.217 1 95.06 389 ARG B C 1
ATOM 5736 O O . ARG B 1 389 ? 0.805 -36.5 -1.248 1 95.06 389 ARG B O 1
ATOM 5743 N N . ILE B 1 390 ? 2.383 -37.719 -0.239 1 93 390 ILE B N 1
ATOM 5744 C CA . ILE B 1 390 ? 2.715 -38.438 -1.452 1 93 390 ILE B CA 1
ATOM 5745 C C . ILE B 1 390 ? 2.041 -39.812 -1.421 1 93 390 ILE B C 1
ATOM 5747 O O . ILE B 1 390 ? 1.742 -40.344 -0.347 1 93 390 ILE B O 1
#

Organism: Winmispira thermophila (strain ATCC 700085 / DSM 6578 / Z-1203) (NCBI:txid869211)

Sequence (780 aa):
MAVRPTVARTPELYAGEGVFDLFPRLVAERGWRRIFLCTGMSSFDGLEPVQEALREIERNGVEWERYPIHGEPSPQVVDEGVRRAREMGAEVVVAVGGGSVLDTGKAVSAGLFLEGSVKDYLEGVGTKFPTGERLPLVAVPTTAGTGSEATSNAVLSEVGPSGYKRSLRHPGYVPDAAFLDPLLHLSCPPSITAAAGMDAISQLVEAFLSTEANPASDALALQGLVLAGRSFLVVVREGGRKVDARLEMAYAAYFSGVCLTSAGLGLVHGLASPMGARFPVSHGLLCANLLPEVMEATVRVLEREGHSSLLTRCALAGEALSGRRPTGTSPPSLLPATLYALREQAGIPSLSGCGITPEDARALAASASHKAHPCIIPREEIASIIISRIMAVRPTVARTPELYAGEGVFDLFPRLVAERGWRRIFLCTGMSSFDGLEPVQEALREIERNGVEWERYPIHGEPSPQVVDEGVRRAREMGAEVVVAVGGGSVLDTGKAVSAGLFLEGSVKDYLEGVGTKFPTGERLPLVAVPTTAGTGSEATSNAVLSEVGPSGYKRSLRHPGYVPDAAFLDPLLHLSCPPSITAAAGMDAISQLVEAFLSTEANPASDALALQGLVLAGRSFLVVVREGGRKVDARLEMAYAAYFSGVCLTSAGLGLVHGLASPMGARFPVSHGLLCANLLPEVMEATVRVLEREGHSSLLTRCALAGEALSGRRPTGTSPPSLLPATLYALREQAGIPSLSGCGITPEDARALAASASHKAHPCIIPREEIASIIISRI

InterPro domains:
  IPR001670 Alcohol dehydrogenase, iron-type/glycerol dehydrogenase GldA [PF00465] (12-182)
  IPR039697 Iron-type alcohol dehydrogenase-like [PTHR11496] (9-383)
  IPR056798 Fe-containing alcohol dehydrogenase-like, C-terminal [PF25137] (193-378)